Protein 7VCO (pdb70)

CATH classification: 2.115.10.20 (+1 more: 2.60.120.560)

Sequence (490 aa):
GSMKNLIAEANQAVEQFAGQVKARYYPAYHIAAKSGWINDPNGLIYFNNQYHVFFQHHPYNEQWGKIHWGHVVSDDLVHWRRNLPIALAPSQEYDKDGCFSGCAIDDNGVLTLIYTGHVVLKEAGDKSVFKQVQCLATSKDGIHFEKQGVIVTPPEGIMHFRDPKVWRQDDQWYMVVGVNDHDNTGQVWLYHSQDLYHWQFVQVLAKMADPNVYMLECPDFFPLGDKYVLTCSPQGMKANGYHYRNRYQSGYIVGDWQPGSAFTITQDFTELDFGHDYYAPQTLISHDQRRIVIAWMDMWDSVMPSQADKWAGVLTLPRTLMLSSNNKLLINPITELKSLRGIQKKITSINLSNAIQDLQLDSMQCELILKIDLTNSDAERAGIALSASPDGKQSTLLYVDNQAQRVILDRTYSSGEGMVGYRSVALPADKFLTLHIFIDHSSVEVFVNEGQATLTSRIYPTSEKRTLFLFAENGALRVEQLDYWQIKNNMRG

Nearest PDB structures (foldseek):
  7vco-assembly1_A  TM=1.002E+00  e=2.034E-99  Frischella perrara
  7bwb-assembly1_A  TM=9.051E-01  e=8.083E-45  Bombyx mori
  7bwc-assembly1_A  TM=8.936E-01  e=7.713E-43  Bombyx mori
  2xqr-assembly6_K  TM=8.667E-01  e=1.206E-36  Arabidopsis thaliana
  2qqw-assembly1_A  TM=8.659E-01  e=2.399E-35  Arabidopsis thaliana

Structure (mmCIF, N/CA/C/O backbone):
data_7VCO
#
_entry.id   7VCO
#
_cell.length_a   66.402
_cell.length_b   66.402
_cell.length_c   465.263
_cell.angle_alpha   90.00
_cell.angle_beta   90.00
_cell.angle_gamma   120.00
#
_symmetry.space_group_name_H-M   'P 61 2 2'
#
loop_
_entity.id
_entity.type
_entity.pdbx_description
1 polymer 'Sucrose-6-phosphate hydrolase'
2 non-polymer DI(HYDROXYETHYL)ETHER
3 non-polymer 'TRIETHYLENE GLYCOL'
4 water water
#
loop_
_atom_site.group_PDB
_atom_site.id
_atom_site.type_symbol
_atom_site.label_atom_id
_atom_site.label_alt_id
_atom_site.label_comp_id
_atom_site.label_asym_id
_atom_site.label_entity_id
_atom_site.label_seq_id
_atom_site.pdbx_PDB_ins_code
_atom_site.Cartn_x
_atom_site.Cartn_y
_atom_site.Cartn_z
_atom_site.occupancy
_atom_site.B_iso_or_equiv
_atom_site.auth_seq_id
_atom_site.auth_comp_id
_atom_site.auth_asym_id
_atom_site.auth_atom_id
_atom_site.pdbx_PDB_model_num
ATOM 1 N N . GLY A 1 1 ? -1.863 49.932 8.075 1.00 53.86 -1 GLY A N 1
ATOM 2 C CA . GLY A 1 1 ? -3.285 49.725 8.499 1.00 50.63 -1 GLY A CA 1
ATOM 3 C C . GLY A 1 1 ? -3.946 48.549 7.789 1.00 49.20 -1 GLY A C 1
ATOM 4 O O . GLY A 1 1 ? -4.647 47.770 8.477 1.00 49.89 -1 GLY A O 1
ATOM 5 N N . SER A 1 2 ? -3.763 48.436 6.467 1.00 45.82 0 SER A N 1
ATOM 6 C CA . SER A 1 2 ? -4.268 47.327 5.614 1.00 45.20 0 SER A CA 1
ATOM 7 C C . SER A 1 2 ? -3.578 46.020 6.025 1.00 46.25 0 SER A C 1
ATOM 8 O O . SER A 1 2 ? -2.409 46.071 6.470 1.00 43.92 0 SER A O 1
ATOM 11 N N . MET A 1 3 ? -4.240 44.875 5.853 1.00 45.50 1 MET A N 1
ATOM 12 C CA . MET A 1 3 ? -3.609 43.582 6.218 1.00 41.90 1 MET A CA 1
ATOM 13 C C . MET A 1 3 ? -2.360 43.376 5.362 1.00 39.76 1 MET A C 1
ATOM 14 O O . MET A 1 3 ? -1.378 42.883 5.896 1.00 40.31 1 MET A O 1
ATOM 19 N N . LYS A 1 4 ? -2.394 43.754 4.084 1.00 41.14 2 LYS A N 1
ATOM 20 C CA . LYS A 1 4 ? -1.205 43.665 3.193 1.00 42.50 2 LYS A CA 1
ATOM 21 C C . LYS A 1 4 ? -0.012 44.363 3.868 1.00 39.49 2 LYS A C 1
ATOM 22 O O . LYS A 1 4 ? 1.092 43.808 3.837 1.00 35.97 2 LYS A O 1
ATOM 28 N N . ASN A 1 5 ? -0.202 45.530 4.483 1.00 40.73 3 ASN A N 1
ATOM 29 C CA . ASN A 1 5 ? 0.930 46.282 5.096 1.00 40.81 3 ASN A CA 1
ATOM 30 C C . ASN A 1 5 ? 1.316 45.671 6.448 1.00 33.78 3 ASN A C 1
ATOM 31 O O . ASN A 1 5 ? 2.521 45.566 6.731 1.00 33.37 3 ASN A O 1
ATOM 36 N N . LEU A 1 6 ? 0.336 45.251 7.230 1.00 33.67 4 LEU A N 1
ATOM 37 C CA . LEU A 1 6 ? 0.562 44.523 8.505 1.00 30.92 4 LEU A CA 1
ATOM 38 C C . LEU A 1 6 ? 1.312 43.209 8.246 1.00 29.41 4 LEU A C 1
ATOM 39 O O . LEU A 1 6 ? 2.216 42.887 9.044 1.00 28.39 4 LEU A O 1
ATOM 44 N N . ILE A 1 7 ? 1.038 42.499 7.154 1.00 27.96 5 ILE A N 1
ATOM 45 C CA . ILE A 1 7 ? 1.766 41.229 6.873 1.00 29.57 5 ILE A CA 1
ATOM 46 C C . ILE A 1 7 ? 3.207 41.568 6.477 1.00 29.23 5 ILE A C 1
ATOM 47 O O . ILE A 1 7 ? 4.161 40.904 6.934 1.00 28.92 5 ILE A O 1
ATOM 52 N N . ALA A 1 8 ? 3.395 42.583 5.638 1.00 28.24 6 ALA A N 1
ATOM 53 C CA . ALA A 1 8 ? 4.753 43.002 5.246 1.00 27.21 6 ALA A CA 1
ATOM 54 C C . ALA A 1 8 ? 5.565 43.363 6.502 1.00 25.20 6 ALA A C 1
ATOM 55 O O . ALA A 1 8 ? 6.759 42.985 6.590 1.00 30.18 6 ALA A O 1
ATOM 57 N N . GLU A 1 9 ? 4.948 44.056 7.456 1.00 27.98 7 GLU A N 1
ATOM 58 C CA . GLU A 1 9 ? 5.647 44.534 8.672 1.00 30.88 7 GLU A CA 1
ATOM 59 C C . GLU A 1 9 ? 6.049 43.303 9.496 1.00 28.20 7 GLU A C 1
ATOM 60 O O . GLU A 1 9 ? 7.189 43.270 10.012 1.00 31.88 7 GLU A O 1
ATOM 66 N N . ALA A 1 10 ? 5.123 42.342 9.589 1.00 26.32 8 ALA A N 1
ATOM 67 C CA . ALA A 1 10 ? 5.286 41.098 10.376 1.00 25.56 8 ALA A CA 1
ATOM 68 C C . ALA A 1 10 ? 6.384 40.245 9.729 1.00 24.78 8 ALA A C 1
ATOM 69 O O . ALA A 1 10 ? 7.276 39.795 10.443 1.00 25.84 8 ALA A O 1
ATOM 71 N N . ASN A 1 11 ? 6.358 40.094 8.404 1.00 24.48 9 ASN A N 1
ATOM 72 C CA . ASN A 1 11 ? 7.392 39.321 7.671 1.00 25.52 9 ASN A CA 1
ATOM 73 C C . ASN A 1 11 ? 8.766 39.968 7.903 1.00 27.88 9 ASN A C 1
ATOM 74 O O . ASN A 1 11 ? 9.769 39.248 8.029 1.00 28.48 9 ASN A O 1
ATOM 79 N N . GLN A 1 12 ? 8.827 41.302 7.923 1.00 30.07 10 GLN A N 1
ATOM 80 C CA . GLN A 1 12 ? 10.117 42.019 8.085 1.00 29.65 10 GLN A CA 1
ATOM 81 C C . GLN A 1 12 ? 10.674 41.763 9.490 1.00 29.18 10 GLN A C 1
ATOM 82 O O . GLN A 1 12 ? 11.890 41.580 9.598 1.00 28.52 10 GLN A O 1
ATOM 88 N N . ALA A 1 13 ? 9.832 41.705 10.531 1.00 28.96 11 ALA A N 1
ATOM 89 C CA . ALA A 1 13 ? 10.295 41.382 11.906 1.00 27.77 11 ALA A CA 1
ATOM 90 C C . ALA A 1 13 ? 10.853 39.937 11.942 1.00 27.13 11 ALA A C 1
ATOM 91 O O . ALA A 1 13 ? 11.877 39.686 12.584 1.00 25.61 11 ALA A O 1
ATOM 93 N N . VAL A 1 14 ? 10.180 38.993 11.291 1.00 27.16 12 VAL A N 1
ATOM 94 C CA . VAL A 1 14 ? 10.620 37.572 11.308 1.00 27.53 12 VAL A CA 1
ATOM 95 C C . VAL A 1 14 ? 11.995 37.490 10.644 1.00 29.24 12 VAL A C 1
ATOM 96 O O . VAL A 1 14 ? 12.912 36.907 11.214 1.00 29.51 12 VAL A O 1
ATOM 100 N N . GLU A 1 15 ? 12.138 38.133 9.487 1.00 30.05 13 GLU A N 1
ATOM 101 C CA . GLU A 1 15 ? 13.390 38.142 8.685 1.00 34.07 13 GLU A CA 1
ATOM 102 C C . GLU A 1 15 ? 14.517 38.793 9.506 1.00 34.21 13 GLU A C 1
ATOM 103 O O . GLU A 1 15 ? 15.642 38.280 9.474 1.00 34.47 13 GLU A O 1
ATOM 109 N N . GLN A 1 16 ? 14.188 39.839 10.261 1.00 32.21 14 GLN A N 1
ATOM 110 C CA . GLN A 1 16 ? 15.114 40.680 11.064 1.00 38.64 14 GLN A CA 1
ATOM 111 C C . GLN A 1 16 ? 15.773 39.832 12.159 1.00 38.13 14 GLN A C 1
ATOM 112 O O . GLN A 1 16 ? 16.998 39.970 12.319 1.00 39.67 14 GLN A O 1
ATOM 118 N N . PHE A 1 17 ? 15.017 38.973 12.860 1.00 36.04 15 PHE A N 1
ATOM 119 C CA . PHE A 1 17 ? 15.497 38.166 14.022 1.00 34.52 15 PHE A CA 1
ATOM 120 C C . PHE A 1 17 ? 15.907 36.740 13.599 1.00 33.39 15 PHE A C 1
ATOM 121 O O . PHE A 1 17 ? 16.527 36.041 14.431 1.00 32.48 15 PHE A O 1
ATOM 129 N N . ALA A 1 18 ? 15.587 36.314 12.371 1.00 33.39 16 ALA A N 1
ATOM 130 C CA . ALA A 1 18 ? 15.982 35.006 11.785 1.00 33.33 16 ALA A CA 1
ATOM 131 C C . ALA A 1 18 ? 17.494 34.785 11.925 1.00 35.39 16 ALA A C 1
ATOM 132 O O . ALA A 1 18 ? 17.897 33.650 12.224 1.00 35.41 16 ALA A O 1
ATOM 134 N N . GLY A 1 19 ? 18.296 35.826 11.693 1.00 35.40 17 GLY A N 1
ATOM 135 C CA . GLY A 1 19 ? 19.768 35.757 11.764 1.00 35.74 17 GLY A CA 1
ATOM 136 C C . GLY A 1 19 ? 20.278 35.537 13.180 1.00 37.49 17 GLY A C 1
ATOM 137 O O . GLY A 1 19 ? 21.431 35.107 13.309 1.00 43.26 17 GLY A O 1
ATOM 138 N N . GLN A 1 20 ? 19.478 35.829 14.213 1.00 37.92 18 GLN A N 1
ATOM 139 C CA . GLN A 1 20 ? 19.865 35.652 15.645 1.00 39.37 18 GLN A CA 1
ATOM 140 C C . GLN A 1 20 ? 19.486 34.263 16.180 1.00 36.71 18 GLN A C 1
ATOM 141 O O . GLN A 1 20 ? 19.890 33.945 17.309 1.00 38.22 18 GLN A O 1
ATOM 147 N N . VAL A 1 21 ? 18.794 33.438 15.390 1.00 32.11 19 VAL A N 1
ATOM 148 C CA . VAL A 1 21 ? 18.339 32.081 15.823 1.00 30.58 19 VAL A CA 1
ATOM 149 C C . VAL A 1 21 ? 19.536 31.121 15.846 1.00 31.90 19 VAL A C 1
ATOM 150 O O . VAL A 1 21 ? 20.183 30.927 14.815 1.00 34.12 19 VAL A O 1
ATOM 154 N N . LYS A 1 22 ? 19.854 30.581 17.021 1.00 32.88 20 LYS A N 1
ATOM 155 C CA . LYS A 1 22 ? 20.931 29.575 17.217 1.00 32.27 20 LYS A CA 1
ATOM 156 C C . LYS A 1 22 ? 20.415 28.180 16.830 1.00 32.43 20 LYS A C 1
ATOM 157 O O . LYS A 1 22 ? 19.217 27.893 17.063 1.00 31.94 20 LYS A O 1
ATOM 163 N N . ALA A 1 23 ? 21.294 27.351 16.256 1.00 30.29 21 ALA A N 1
ATOM 164 C CA . ALA A 1 23 ? 21.041 25.971 15.791 1.00 30.88 21 ALA A CA 1
ATOM 165 C C . ALA A 1 23 ? 20.751 25.008 16.963 1.00 28.10 21 ALA A C 1
ATOM 166 O O . ALA A 1 23 ? 20.049 24.015 16.725 1.00 28.56 21 ALA A O 1
ATOM 168 N N . ARG A 1 24 ? 21.306 25.252 18.150 1.00 27.01 22 ARG A N 1
ATOM 169 C CA . ARG A 1 24 ? 21.338 24.249 19.256 1.00 26.83 22 ARG A CA 1
ATOM 170 C C . ARG A 1 24 ? 19.966 23.572 19.456 1.00 26.97 22 ARG A C 1
ATOM 171 O O . ARG A 1 24 ? 19.952 22.336 19.653 1.00 28.12 22 ARG A O 1
ATOM 179 N N . TYR A 1 25 ? 18.866 24.325 19.444 1.00 22.19 23 TYR A N 1
ATOM 180 C CA . TYR A 1 25 ? 17.500 23.808 19.738 1.00 23.51 23 TYR A CA 1
ATOM 181 C C . TYR A 1 25 ? 16.580 23.863 18.522 1.00 22.39 23 TYR A C 1
ATOM 182 O O . TYR A 1 25 ? 15.502 23.246 18.545 1.00 21.83 23 TYR A O 1
ATOM 191 N N . TYR A 1 26 ? 17.019 24.523 17.449 1.00 21.06 24 TYR A N 1
ATOM 192 C CA . TYR A 1 26 ? 16.181 24.735 16.250 1.00 21.51 24 TYR A CA 1
ATOM 193 C C . TYR A 1 26 ? 16.040 23.418 15.488 1.00 22.42 24 TYR A C 1
ATOM 194 O O . TYR A 1 26 ? 17.033 22.734 15.177 1.00 22.24 24 TYR A O 1
ATOM 203 N N . PRO A 1 27 ? 14.792 22.996 15.176 1.00 20.47 25 PRO A N 1
ATOM 204 C CA . PRO A 1 27 ? 14.575 21.666 14.604 1.00 21.76 25 PRO A CA 1
ATOM 205 C C . PRO A 1 27 ? 15.057 21.564 13.153 1.00 22.85 25 PRO A C 1
ATOM 206 O O . PRO A 1 27 ? 14.642 22.384 12.335 1.00 24.00 25 PRO A O 1
ATOM 210 N N . ALA A 1 28 ? 15.827 20.519 12.863 1.00 21.97 26 ALA A N 1
ATOM 211 C CA . ALA A 1 28 ? 16.324 20.207 11.507 1.00 20.82 26 ALA A CA 1
ATOM 212 C C . ALA A 1 28 ? 15.203 19.678 10.614 1.00 22.11 26 ALA A C 1
ATOM 213 O O . ALA A 1 28 ? 15.272 19.843 9.384 1.00 21.37 26 ALA A O 1
ATOM 215 N N . TYR A 1 29 ? 14.237 18.929 11.160 1.00 21.43 27 TYR A N 1
ATOM 216 C CA . TYR A 1 29 ? 13.189 18.302 10.323 1.00 19.54 27 TYR A CA 1
ATOM 217 C C . TYR A 1 29 ? 11.786 18.370 10.946 1.00 19.43 27 TYR A C 1
ATOM 218 O O . TYR A 1 29 ? 10.923 17.564 10.600 1.00 18.55 27 TYR A O 1
ATOM 227 N N . HIS A 1 30 ? 11.528 19.394 11.767 1.00 20.91 28 HIS A N 1
ATOM 228 C CA . HIS A 1 30 ? 10.185 19.771 12.231 1.00 20.26 28 HIS A CA 1
ATOM 229 C C . HIS A 1 30 ? 9.931 21.232 11.871 1.00 19.23 28 HIS A C 1
ATOM 230 O O . HIS A 1 30 ? 10.887 22.018 11.808 1.00 21.33 28 HIS A O 1
ATOM 237 N N . ILE A 1 31 ? 8.653 21.538 11.754 1.00 20.23 29 ILE A N 1
ATOM 238 C CA . ILE A 1 31 ? 8.158 22.892 11.420 1.00 20.01 29 ILE A CA 1
ATOM 239 C C . ILE A 1 31 ? 8.365 23.843 12.595 1.00 20.57 29 ILE A C 1
ATOM 240 O O . ILE A 1 31 ? 7.980 23.550 13.745 1.00 20.18 29 ILE A O 1
ATOM 245 N N . ALA A 1 32 ? 9.001 24.971 12.296 1.00 20.93 30 ALA A N 1
ATOM 246 C CA . ALA A 1 32 ? 9.152 26.142 13.173 1.00 21.52 30 ALA A CA 1
ATOM 247 C C . ALA A 1 32 ? 9.073 27.369 12.270 1.00 21.93 30 ALA A C 1
ATOM 248 O O . ALA A 1 32 ? 9.383 27.226 11.063 1.00 21.45 30 ALA A O 1
ATOM 250 N N . ALA A 1 33 ? 8.731 28.524 12.834 1.00 21.31 31 ALA A N 1
ATOM 251 C CA . ALA A 1 33 ? 8.886 29.810 12.119 1.00 22.25 31 ALA A CA 1
ATOM 252 C C . ALA A 1 33 ? 10.376 30.061 11.893 1.00 23.85 31 ALA A C 1
ATOM 253 O O . ALA A 1 33 ? 11.215 29.551 12.645 1.00 21.75 31 ALA A O 1
ATOM 255 N N . LYS A 1 34 ? 10.727 30.946 10.960 1.00 24.56 32 LYS A N 1
ATOM 256 C CA . LYS A 1 34 ? 12.154 31.348 10.818 1.00 25.18 32 LYS A CA 1
ATOM 257 C C . LYS A 1 34 ? 12.663 32.036 12.092 1.00 23.90 32 LYS A C 1
ATOM 258 O O . LYS A 1 34 ? 13.866 31.941 12.393 1.00 24.65 32 LYS A O 1
ATOM 264 N N . SER A 1 35 ? 11.796 32.807 12.753 1.00 23.15 33 SER A N 1
ATOM 265 C CA . SER A 1 35 ? 12.043 33.383 14.098 1.00 24.21 33 SER A CA 1
ATOM 266 C C . SER A 1 35 ? 10.710 33.648 14.788 1.00 21.18 33 SER A C 1
ATOM 267 O O . SER A 1 35 ? 9.669 33.507 14.141 1.00 21.34 33 SER A O 1
ATOM 270 N N . GLY A 1 36 ? 10.731 33.994 16.065 1.00 20.65 34 GLY A N 1
ATOM 271 C CA . GLY A 1 36 ? 9.513 34.312 16.817 1.00 22.10 34 GLY A CA 1
ATOM 272 C C . GLY A 1 36 ? 8.786 33.063 17.293 1.00 21.82 34 GLY A C 1
ATOM 273 O O . GLY A 1 36 ? 9.374 31.945 17.253 1.00 21.97 34 GLY A O 1
ATOM 274 N N . TRP A 1 37 ? 7.557 33.257 17.762 1.00 21.11 35 TRP A N 1
ATOM 275 C CA . TRP A 1 37 ? 6.756 32.260 18.522 1.00 21.02 35 TRP A CA 1
ATOM 276 C C . TRP A 1 37 ? 5.744 31.604 17.606 1.00 22.75 35 TRP A C 1
ATOM 277 O O . TRP A 1 37 ? 5.096 32.344 16.816 1.00 23.40 35 TRP A O 1
ATOM 288 N N . ILE A 1 38 ? 5.566 30.285 17.719 1.00 19.97 36 ILE A N 1
ATOM 289 C CA . ILE A 1 38 ? 4.396 29.602 17.130 1.00 19.53 36 ILE A CA 1
ATOM 290 C C . ILE A 1 38 ? 3.746 28.709 18.194 1.00 20.58 36 ILE A C 1
ATOM 291 O O . ILE A 1 38 ? 4.453 28.279 19.164 1.00 21.26 36 ILE A O 1
ATOM 296 N N . ASN A 1 39 ? 2.457 28.451 18.004 1.00 20.00 37 ASN A N 1
ATOM 297 C CA . ASN A 1 39 ? 1.743 27.397 18.764 1.00 19.99 37 ASN A CA 1
ATOM 298 C C . ASN A 1 39 ? 0.906 26.572 17.783 1.00 19.70 37 ASN A C 1
ATOM 299 O O . ASN A 1 39 ? 1.47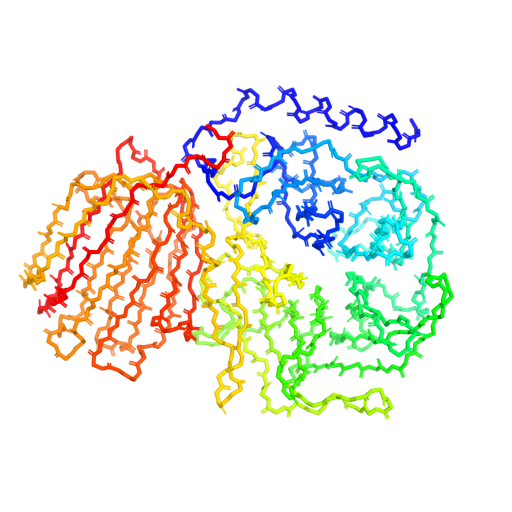1 26.046 16.812 1.00 19.61 37 ASN A O 1
ATOM 304 N N . ASP A 1 40 ? -0.397 26.452 18.015 1.00 20.56 38 ASP A N 1
ATOM 305 C CA . ASP A 1 40 ? -1.272 25.394 17.451 1.00 18.79 38 ASP A CA 1
ATOM 306 C C . ASP A 1 40 ? -1.217 25.364 15.924 1.00 20.63 38 ASP A C 1
ATOM 307 O O . ASP A 1 40 ? -1.322 26.419 15.290 1.00 20.61 38 ASP A O 1
ATOM 312 N N . PRO A 1 41 ? -1.142 24.177 15.293 1.00 19.45 39 PRO A N 1
ATOM 313 C CA . PRO A 1 41 ? -1.205 24.091 13.834 1.00 19.71 39 PRO A CA 1
ATOM 314 C C . PRO A 1 41 ? -2.641 24.340 13.356 1.00 20.49 39 PRO A C 1
ATOM 315 O O . PRO A 1 41 ? -3.607 24.017 14.050 1.00 18.88 39 PRO A O 1
ATOM 319 N N . ASN A 1 42 ? -2.757 24.981 12.186 1.00 21.02 40 ASN A N 1
ATOM 320 C CA . ASN A 1 42 ? -4.056 25.495 11.664 1.00 20.55 40 ASN A CA 1
ATOM 321 C C . ASN A 1 42 ? -4.115 25.256 10.162 1.00 19.32 40 ASN A C 1
ATOM 322 O O . ASN A 1 42 ? -3.051 25.054 9.570 1.00 18.12 40 ASN A O 1
ATOM 327 N N . GLY A 1 43 ? -5.331 25.145 9.630 1.00 18.11 41 GLY A N 1
ATOM 328 C CA . GLY A 1 43 ? -5.575 25.147 8.172 1.00 21.24 41 GLY A CA 1
ATOM 329 C C . GLY A 1 43 ? -4.886 24.029 7.428 1.00 21.86 41 GLY A C 1
ATOM 330 O O . GLY A 1 43 ? -4.452 24.245 6.265 1.00 21.90 41 GLY A O 1
ATOM 331 N N . LEU A 1 44 ? -4.701 22.852 8.047 1.00 19.95 42 LEU A N 1
ATOM 332 C CA . LEU A 1 44 ? -4.093 21.671 7.386 1.00 21.64 42 LEU A CA 1
ATOM 333 C C . LEU A 1 44 ? -4.928 21.291 6.167 1.00 18.57 42 LEU A C 1
ATOM 334 O O . LEU A 1 44 ? -6.130 21.064 6.308 1.00 20.98 42 LEU A O 1
ATOM 339 N N . ILE A 1 45 ? -4.297 21.165 5.022 1.00 19.88 43 ILE A N 1
ATOM 340 C CA . ILE A 1 45 ? -5.038 20.779 3.792 1.00 20.54 43 ILE A CA 1
ATOM 341 C C . ILE A 1 45 ? -4.045 20.351 2.714 1.00 20.54 43 ILE A C 1
ATOM 342 O O . ILE A 1 45 ? -2.889 20.917 2.630 1.00 21.10 43 ILE A O 1
ATOM 347 N N . TYR A 1 46 ? -4.469 19.352 1.947 1.00 22.51 44 TYR A N 1
ATOM 348 C CA . TYR A 1 46 ? -3.884 18.979 0.644 1.00 23.42 44 TYR A CA 1
ATOM 349 C C . TYR A 1 46 ? -4.684 19.734 -0.433 1.00 23.94 44 TYR A C 1
ATOM 350 O O . TYR A 1 46 ? -5.884 19.429 -0.650 1.00 23.28 44 TYR A O 1
ATOM 359 N N . PHE A 1 47 ? -4.054 20.742 -1.036 1.00 25.44 45 PHE A N 1
ATOM 360 C CA . PHE A 1 47 ? -4.707 21.685 -1.987 1.00 26.12 45 PHE A CA 1
ATOM 361 C C . PHE A 1 47 ? -3.761 21.980 -3.152 1.00 26.92 45 PHE A C 1
ATOM 362 O O . PHE A 1 47 ? -2.571 22.352 -2.924 1.00 25.09 45 PHE A O 1
ATOM 370 N N . ASN A 1 48 ? -4.269 21.805 -4.376 1.00 28.33 46 ASN A N 1
ATOM 371 C CA . ASN A 1 48 ? -3.493 22.079 -5.611 1.00 29.91 46 ASN A CA 1
ATOM 372 C C . ASN A 1 48 ? -2.114 21.384 -5.525 1.00 27.93 46 ASN A C 1
ATOM 373 O O . ASN A 1 48 ? -1.063 22.043 -5.744 1.00 28.39 46 ASN A O 1
ATOM 378 N N . ASN A 1 49 ? -2.103 20.083 -5.216 1.00 30.90 47 ASN A N 1
ATOM 379 C CA . ASN A 1 49 ? -0.927 19.181 -5.312 1.00 28.68 47 ASN A CA 1
ATOM 380 C C . ASN A 1 49 ? 0.117 19.504 -4.232 1.00 27.52 47 ASN A C 1
ATOM 381 O O . ASN A 1 49 ? 1.269 19.078 -4.367 1.00 27.67 47 ASN A O 1
ATOM 386 N N . GLN A 1 50 ? -0.274 20.199 -3.170 1.00 26.03 48 GLN A N 1
ATOM 387 C CA . GLN A 1 50 ? 0.672 20.604 -2.107 1.00 24.52 48 GLN A CA 1
ATOM 388 C C . GLN A 1 50 ? 0.021 20.420 -0.749 1.00 22.64 48 GLN A C 1
ATOM 389 O O . GLN A 1 50 ? -1.206 20.581 -0.640 1.00 21.94 48 GLN A O 1
ATOM 395 N N . TYR A 1 51 ? 0.857 20.154 0.242 1.00 22.03 49 TYR A N 1
ATOM 396 C CA . TYR A 1 51 ? 0.450 20.132 1.664 1.00 23.18 49 TYR A CA 1
ATOM 397 C C . TYR A 1 51 ? 0.694 21.488 2.309 1.00 22.05 49 TYR A C 1
ATOM 398 O O . TYR A 1 51 ? 1.837 21.960 2.313 1.00 21.54 49 TYR A O 1
ATOM 407 N N . HIS A 1 52 ? -0.369 22.087 2.828 1.00 21.96 50 HIS A N 1
ATOM 408 C CA . HIS A 1 52 ? -0.311 23.375 3.555 1.00 20.93 50 HIS A CA 1
ATOM 409 C C . HIS A 1 52 ? -0.492 23.115 5.043 1.00 20.36 50 HIS A C 1
ATOM 410 O O . HIS A 1 52 ? -1.459 22.441 5.403 1.00 23.66 50 HIS A O 1
ATOM 417 N N . VAL A 1 53 ? 0.402 23.678 5.837 1.00 21.24 51 VAL A N 1
ATOM 418 C CA . VAL A 1 53 ? 0.242 23.801 7.308 1.00 20.37 51 VAL A CA 1
ATOM 419 C C . VAL A 1 53 ? 0.378 25.285 7.666 1.00 20.55 51 VAL A C 1
ATOM 420 O O . VAL A 1 53 ? 1.377 25.908 7.272 1.00 20.69 51 VAL A O 1
ATOM 424 N N . PHE A 1 54 ? -0.581 25.809 8.412 1.00 19.80 52 PHE A N 1
ATOM 425 C CA . PHE A 1 54 ? -0.528 27.159 9.007 1.00 19.52 52 PHE A CA 1
ATOM 426 C C . PHE A 1 54 ? -0.336 26.968 10.505 1.00 18.67 52 PHE A C 1
ATOM 427 O O . PHE A 1 54 ? -0.457 25.834 10.975 1.00 19.73 52 PHE A O 1
ATOM 435 N N . PHE A 1 55 ? -0.003 28.018 11.235 1.00 18.34 53 PHE A N 1
ATOM 436 C CA . PHE A 1 55 ? 0.074 27.874 12.697 1.00 18.10 53 PHE A CA 1
ATOM 437 C C . PHE A 1 55 ? -0.114 29.240 13.325 1.00 20.26 53 PHE A C 1
ATOM 438 O O . PHE A 1 55 ? 0.286 30.278 12.728 1.00 20.18 53 PHE A O 1
ATOM 446 N N . GLN A 1 56 ? -0.644 29.225 14.540 1.00 19.06 54 GLN A N 1
ATOM 447 C CA . GLN A 1 56 ? -0.694 30.398 15.444 1.00 20.08 54 GLN A CA 1
ATOM 448 C C . GLN A 1 56 ? 0.736 30.927 15.572 1.00 21.14 54 GLN A C 1
ATOM 449 O O . GLN A 1 56 ? 1.659 30.106 15.812 1.00 22.02 54 GLN A O 1
ATOM 455 N N . HIS A 1 57 ? 0.973 32.227 15.344 1.00 20.73 55 HIS A N 1
ATOM 456 C CA . HIS A 1 57 ? 2.327 32.792 15.172 1.00 22.67 55 HIS A CA 1
ATOM 457 C C . HIS A 1 57 ? 2.374 34.197 15.752 1.00 22.34 55 HIS A C 1
ATOM 458 O O . HIS A 1 57 ? 1.511 35.018 15.389 1.00 22.43 55 HIS A O 1
ATOM 465 N N . HIS A 1 58 ? 3.320 34.468 16.654 1.00 21.74 56 HIS A N 1
ATOM 466 C CA . HIS A 1 58 ? 3.639 35.865 17.032 1.00 23.83 56 HIS A CA 1
ATOM 467 C C . HIS A 1 58 ? 4.941 36.243 16.348 1.00 22.74 56 HIS A C 1
ATOM 468 O O . HIS A 1 58 ? 5.999 35.718 16.681 1.00 23.80 56 HIS A O 1
ATOM 475 N N . PRO A 1 59 ? 4.881 37.108 15.306 1.00 23.70 57 PRO A N 1
ATOM 476 C CA . PRO A 1 59 ? 6.067 37.432 14.524 1.00 25.06 57 PRO A CA 1
ATOM 477 C C . PRO A 1 59 ? 7.076 38.367 15.204 1.00 24.21 57 PRO A C 1
ATOM 478 O O . PRO A 1 59 ? 8.208 38.356 14.779 1.00 27.13 57 PRO A O 1
ATOM 482 N N . TYR A 1 60 ? 6.669 39.150 16.203 1.00 24.59 58 TYR A N 1
ATOM 483 C CA . TYR A 1 60 ? 7.444 40.332 16.672 1.00 26.74 58 TYR A CA 1
ATOM 484 C C . TYR A 1 60 ? 8.445 39.943 17.765 1.00 27.98 58 TYR A C 1
ATOM 485 O O . TYR A 1 60 ? 9.431 40.647 17.950 1.00 27.66 58 TYR A O 1
ATOM 494 N N . ASN A 1 61 ? 8.217 38.830 18.464 1.00 28.57 59 ASN A N 1
ATOM 495 C CA . ASN A 1 61 ? 9.185 38.272 19.440 1.00 26.93 59 ASN A CA 1
ATOM 496 C C . ASN A 1 61 ? 8.890 36.785 19.672 1.00 26.50 59 ASN A C 1
ATOM 497 O O . ASN A 1 61 ? 7.997 36.238 19.030 1.00 23.24 59 ASN A O 1
ATOM 502 N N . GLU A 1 62 ? 9.645 36.193 20.592 1.00 27.94 60 GLU A N 1
ATOM 503 C CA . GLU A 1 62 ? 9.672 34.736 20.864 1.00 28.12 60 GLU A CA 1
ATOM 504 C C . GLU A 1 62 ? 8.640 34.377 21.940 1.00 26.91 60 GLU A C 1
ATOM 505 O O . GLU A 1 62 ? 8.723 33.267 22.465 1.00 26.02 60 GLU A O 1
ATOM 511 N N . GLN A 1 63 ? 7.757 35.301 22.308 1.00 28.19 61 GLN A N 1
ATOM 512 C CA . GLN A 1 63 ? 6.655 35.051 23.265 1.00 29.07 61 GLN A CA 1
ATOM 513 C C . GLN A 1 63 ? 5.302 35.120 22.565 1.00 26.68 61 GLN A C 1
ATOM 514 O O . GLN A 1 63 ? 5.189 35.598 21.436 1.00 25.53 61 GLN A O 1
ATOM 520 N N . TRP A 1 64 ? 4.287 34.599 23.219 1.00 26.96 62 TRP A N 1
ATOM 521 C CA . TRP A 1 64 ? 2.916 34.696 22.678 1.00 29.00 62 TRP A CA 1
ATOM 522 C C . TRP A 1 64 ? 2.556 36.183 22.590 1.00 26.76 62 TRP A C 1
ATOM 523 O O . TRP A 1 64 ? 2.958 36.940 23.479 1.00 27.22 62 TRP A O 1
ATOM 534 N N . GLY A 1 65 ? 1.879 36.602 21.521 1.00 28.43 63 GLY A N 1
ATOM 535 C CA . GLY A 1 65 ? 1.353 37.978 21.375 1.00 29.56 63 GLY A CA 1
ATOM 536 C C . GLY A 1 65 ? 0.546 38.087 20.096 1.00 31.17 63 GLY A C 1
ATOM 537 O O . GLY A 1 65 ? 0.418 37.037 19.446 1.00 31.81 63 GLY A O 1
ATOM 538 N N . LYS A 1 66 ? 0.103 39.294 19.700 1.00 30.78 64 LYS A N 1
ATOM 539 C CA . LYS A 1 66 ? -0.849 39.506 18.569 1.00 31.35 64 LYS A CA 1
ATOM 540 C C . LYS A 1 66 ? -0.773 38.341 17.573 1.00 24.93 64 LYS A C 1
ATOM 541 O O . LYS A 1 66 ? 0.217 38.270 16.822 1.00 30.61 64 LYS A O 1
ATOM 547 N N . ILE A 1 67 ? -1.763 37.456 17.534 1.00 25.05 65 ILE A N 1
ATOM 548 C CA . ILE A 1 67 ? -1.566 36.191 16.770 1.00 24.61 65 ILE A CA 1
ATOM 549 C C . ILE A 1 67 ? -1.861 36.406 15.273 1.00 22.02 65 ILE A C 1
ATOM 550 O O . ILE A 1 67 ? -2.992 36.846 14.909 1.00 23.25 65 ILE A O 1
ATOM 555 N N . HIS A 1 68 ? -0.890 35.967 14.472 1.00 22.46 66 HIS A N 1
ATOM 556 C CA . HIS A 1 68 ? -0.914 35.835 12.996 1.00 22.48 66 HIS A CA 1
ATOM 557 C C . HIS A 1 68 ? -1.063 34.349 12.634 1.00 22.08 66 HIS A C 1
ATOM 558 O O . HIS A 1 68 ? -0.897 33.475 13.502 1.00 22.31 66 HIS A O 1
ATOM 565 N N . TRP A 1 69 ? -1.365 34.057 11.378 1.00 20.27 67 TRP A N 1
ATOM 566 C CA . TRP A 1 69 ? -1.147 32.719 10.802 1.00 20.60 67 TRP A CA 1
ATOM 567 C C . TRP A 1 69 ? 0.172 32.692 10.041 1.00 22.81 67 TRP A C 1
ATOM 568 O O . TRP A 1 69 ? 0.269 33.342 8.971 1.00 21.59 67 TRP A O 1
ATOM 579 N N . GLY A 1 70 ? 1.149 31.942 10.549 1.00 20.51 68 GLY A N 1
ATOM 580 C CA . GLY A 1 70 ? 2.321 31.497 9.788 1.00 19.46 68 GLY A CA 1
ATOM 581 C C . GLY A 1 70 ? 1.918 30.419 8.797 1.00 19.31 68 GLY A C 1
ATOM 582 O O . GLY A 1 70 ? 0.775 29.910 8.848 1.00 20.07 68 GLY A O 1
ATOM 583 N N . HIS A 1 71 ? 2.804 30.054 7.892 1.00 21.94 69 HIS A N 1
ATOM 584 C CA . HIS A 1 71 ? 2.458 29.173 6.765 1.00 20.84 69 HIS A CA 1
ATOM 585 C C . HIS A 1 71 ? 3.713 28.486 6.265 1.00 22.68 69 HIS A C 1
ATOM 586 O O . HIS A 1 71 ? 4.715 29.198 6.062 1.00 22.45 69 HIS A O 1
ATOM 593 N N . VAL A 1 72 ? 3.661 27.168 6.112 1.00 21.25 70 VAL A N 1
ATOM 594 C CA . VAL A 1 72 ? 4.681 26.359 5.398 1.00 20.96 70 VAL A CA 1
ATOM 595 C C . VAL A 1 72 ? 3.976 25.490 4.365 1.00 20.63 70 VAL A C 1
ATOM 596 O O . VAL A 1 72 ? 2.736 25.265 4.455 1.00 18.96 70 VAL A O 1
ATOM 600 N N . VAL A 1 73 ? 4.747 25.027 3.401 1.00 20.32 71 VAL A N 1
ATOM 601 C CA . VAL A 1 73 ? 4.227 24.124 2.354 1.00 22.11 71 VAL A CA 1
ATOM 602 C C . VAL A 1 73 ? 5.230 22.997 2.098 1.00 20.75 71 VAL A C 1
ATOM 603 O O . VAL A 1 73 ? 6.470 23.179 2.222 1.00 22.90 71 VAL A O 1
ATOM 607 N N . SER A 1 74 ? 4.716 21.871 1.639 1.00 21.58 72 SER A N 1
ATOM 608 C CA . SER A 1 74 ? 5.560 20.740 1.203 1.00 20.92 72 SER A CA 1
ATOM 609 C C . SER A 1 74 ? 4.836 19.990 0.091 1.00 19.29 72 SER A C 1
ATOM 610 O O . SER A 1 74 ? 3.600 20.045 0.014 1.00 23.12 72 SER A O 1
ATOM 613 N N . ASP A 1 75 ? 5.608 19.322 -0.740 1.00 22.68 73 ASP A N 1
ATOM 614 C CA . ASP A 1 75 ? 5.049 18.401 -1.753 1.00 23.29 73 ASP A CA 1
ATOM 615 C C . ASP A 1 75 ? 4.735 17.048 -1.106 1.00 23.90 73 ASP A C 1
ATOM 616 O O . ASP A 1 75 ? 3.886 16.311 -1.691 1.00 23.41 73 ASP A O 1
ATOM 621 N N . ASP A 1 76 ? 5.368 16.724 0.036 1.00 24.54 74 ASP A N 1
ATOM 622 C CA . ASP A 1 76 ? 5.561 15.315 0.478 1.00 22.97 74 ASP A CA 1
ATOM 623 C C . ASP A 1 76 ? 5.357 15.132 1.996 1.00 24.44 74 ASP A C 1
ATOM 624 O O . ASP A 1 76 ? 5.789 14.078 2.549 1.00 23.42 74 ASP A O 1
ATOM 629 N N . LEU A 1 77 ? 4.745 16.115 2.653 1.00 22.12 75 LEU A N 1
ATOM 630 C CA . LEU A 1 77 ? 4.541 16.147 4.127 1.00 24.47 75 LEU A CA 1
ATOM 631 C C . LEU A 1 77 ? 5.895 16.115 4.874 1.00 22.78 75 LEU A C 1
ATOM 632 O O . LEU A 1 77 ? 5.863 15.942 6.114 1.00 22.14 75 LEU A O 1
ATOM 637 N N . VAL A 1 78 ? 7.023 16.405 4.229 1.00 22.45 76 VAL A N 1
ATOM 638 C CA . VAL A 1 78 ? 8.361 16.273 4.875 1.00 22.64 76 VAL A CA 1
ATOM 639 C C . VAL A 1 78 ? 9.252 17.494 4.593 1.00 21.63 76 VAL A C 1
ATOM 640 O O . VAL A 1 78 ? 9.893 17.992 5.542 1.00 22.15 76 VAL A O 1
ATOM 644 N N . HIS A 1 79 ? 9.419 17.874 3.329 1.00 22.21 77 HIS A N 1
ATOM 645 C CA . HIS A 1 79 ? 10.363 18.967 2.974 1.00 23.93 77 HIS A CA 1
ATOM 646 C C . HIS A 1 79 ? 9.591 20.282 3.059 1.00 24.50 77 HIS A C 1
ATOM 647 O O . HIS A 1 79 ? 9.152 20.831 2.007 1.00 23.26 77 HIS A O 1
ATOM 654 N N . TRP A 1 80 ? 9.383 20.754 4.289 1.00 21.53 78 TRP A N 1
ATOM 655 C CA . TRP A 1 80 ? 8.545 21.937 4.567 1.00 21.05 78 TRP A CA 1
ATOM 656 C C . TRP A 1 80 ? 9.382 23.176 4.276 1.00 21.59 78 TRP A C 1
ATOM 657 O O . TRP A 1 80 ? 10.541 23.285 4.809 1.00 22.18 78 TRP A O 1
ATOM 668 N N . ARG A 1 81 ? 8.773 24.072 3.516 1.00 23.52 79 ARG A N 1
ATOM 669 C CA A ARG A 1 81 ? 9.345 25.378 3.096 0.50 22.66 79 ARG A CA 1
ATOM 670 C CA B ARG A 1 81 ? 9.380 25.371 3.140 0.50 23.07 79 ARG A CA 1
ATOM 671 C C . ARG A 1 81 ? 8.625 26.523 3.812 1.00 22.10 79 ARG A C 1
ATOM 672 O O . ARG A 1 81 ? 7.395 26.557 3.750 1.00 21.63 79 ARG A O 1
ATOM 687 N N . ASN A 1 82 ? 9.371 27.457 4.413 1.00 24.12 80 ASN A N 1
ATOM 688 C CA . ASN A 1 82 ? 8.749 28.649 5.042 1.00 24.82 80 ASN A CA 1
ATOM 689 C C . ASN A 1 82 ? 8.173 29.556 3.962 1.00 24.33 80 ASN A C 1
ATOM 690 O O . ASN A 1 82 ? 8.859 29.783 2.948 1.00 27.23 80 ASN A O 1
ATOM 695 N N . LEU A 1 83 ? 6.942 30.009 4.175 1.00 25.31 81 LEU A N 1
ATOM 696 C CA . LEU A 1 83 ? 6.218 30.981 3.307 1.00 25.44 81 LEU A CA 1
ATOM 697 C C . LEU A 1 83 ? 5.973 32.262 4.086 1.00 25.31 81 LEU A C 1
ATOM 698 O O . LEU A 1 83 ? 6.043 32.285 5.322 1.00 23.63 81 LEU A O 1
ATOM 703 N N . PRO A 1 84 ? 5.591 33.349 3.386 1.00 25.37 82 PRO A N 1
ATOM 704 C CA . PRO A 1 84 ? 5.165 34.565 4.051 1.00 24.08 82 PRO A CA 1
ATOM 705 C C . PRO A 1 84 ? 3.952 34.279 4.934 1.00 22.14 82 PRO A C 1
ATOM 706 O O . PRO A 1 84 ? 3.165 33.388 4.662 1.00 23.65 82 PRO A O 1
ATOM 710 N N . ILE A 1 85 ? 3.809 35.085 5.964 1.00 23.86 83 ILE A N 1
ATOM 711 C CA . ILE A 1 85 ? 2.608 35.067 6.832 1.00 22.51 83 ILE A CA 1
ATOM 712 C C . ILE A 1 85 ? 1.338 35.221 5.971 1.00 24.94 83 ILE A C 1
ATOM 713 O O . ILE A 1 85 ? 1.353 36.007 4.971 1.00 25.89 83 ILE A O 1
ATOM 718 N N . ALA A 1 86 ? 0.281 34.477 6.327 1.00 24.81 84 ALA A N 1
ATOM 719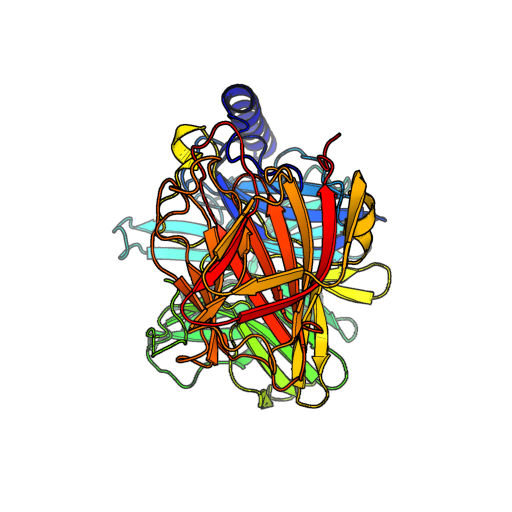 C CA . ALA A 1 86 ? -1.029 34.401 5.628 1.00 24.31 84 ALA A CA 1
ATOM 720 C C . ALA A 1 86 ? -2.046 35.390 6.216 1.00 25.67 84 ALA A C 1
ATOM 721 O O . ALA A 1 86 ? -2.853 35.997 5.441 1.00 24.19 84 ALA A O 1
ATOM 723 N N . LEU A 1 87 ? -2.149 35.490 7.538 1.00 23.48 85 LEU A N 1
ATOM 724 C CA . LEU A 1 87 ? -3.184 36.359 8.132 1.00 24.14 85 LEU A CA 1
ATOM 725 C C . LEU A 1 87 ? -2.524 37.179 9.233 1.00 26.62 85 LEU A C 1
ATOM 726 O O . LEU A 1 87 ? -1.655 36.651 9.960 1.00 23.61 85 LEU A O 1
ATOM 731 N N . ALA A 1 88 ? -2.874 38.452 9.292 1.00 23.79 86 ALA A N 1
ATOM 732 C CA . ALA A 1 88 ? -2.511 39.354 10.398 1.00 25.06 86 ALA A CA 1
ATOM 733 C C . ALA A 1 88 ? -3.803 39.921 10.960 1.00 23.72 86 ALA A C 1
ATOM 734 O O . ALA A 1 88 ? -4.739 40.218 10.196 1.00 24.54 86 ALA A O 1
ATOM 736 N N . PRO A 1 89 ? -3.896 40.114 12.293 1.00 25.05 87 PRO A N 1
ATOM 737 C CA . PRO A 1 89 ? -5.043 40.804 12.892 1.00 26.07 87 PRO A CA 1
ATOM 738 C C . PRO A 1 89 ? -5.224 42.154 12.177 1.00 30.24 87 PRO A C 1
ATOM 739 O O . PRO A 1 89 ? -4.209 42.773 11.910 1.00 33.22 87 PRO A O 1
ATOM 743 N N . SER A 1 90 ? -6.439 42.559 11.808 1.00 34.30 88 SER A N 1
ATOM 744 C CA . SER A 1 90 ? -6.593 43.790 10.973 1.00 37.09 88 SER A CA 1
ATOM 745 C C . SER A 1 90 ? -7.990 44.410 11.020 1.00 43.66 88 SER A C 1
ATOM 746 O O . SER A 1 90 ? -8.181 45.412 10.290 1.00 47.38 88 SER A O 1
ATOM 749 N N . GLN A 1 91 ? -8.919 43.842 11.788 1.00 37.69 89 GLN A N 1
ATOM 750 C CA . GLN A 1 91 ? -10.361 44.198 11.782 1.00 37.00 89 GLN A CA 1
ATOM 751 C C . GLN A 1 91 ? -10.851 44.191 13.223 1.00 36.89 89 GLN A C 1
ATOM 752 O O . GLN A 1 91 ? -10.103 43.660 14.082 1.00 35.03 89 GLN A O 1
ATOM 758 N N . GLU A 1 92 ? -12.033 44.749 13.503 1.00 35.81 90 GLU A N 1
ATOM 759 C CA . GLU A 1 92 ? -12.581 44.776 14.886 1.00 40.71 90 GLU A CA 1
ATOM 760 C C . GLU A 1 92 ? -12.771 43.327 15.329 1.00 36.66 90 GLU A C 1
ATOM 761 O O . GLU A 1 92 ? -12.492 43.022 16.507 1.00 40.14 90 GLU A O 1
ATOM 767 N N . TYR A 1 93 ? -13.196 42.466 14.405 1.00 33.53 91 TYR A N 1
ATOM 768 C CA . TYR A 1 93 ? -13.571 41.071 14.738 1.00 32.21 91 TYR A CA 1
ATOM 769 C C . TYR A 1 93 ? -12.312 40.223 14.981 1.00 31.90 91 TYR A C 1
ATOM 770 O O . TYR A 1 93 ? -12.495 39.163 15.597 1.00 30.43 91 TYR A O 1
ATOM 779 N N . ASP A 1 94 ? -11.105 40.633 14.566 1.00 28.87 92 ASP A N 1
ATOM 780 C CA . ASP A 1 94 ? -9.881 39.810 14.820 1.00 27.35 92 ASP A CA 1
ATOM 781 C C . ASP A 1 94 ? -8.696 40.658 15.324 1.00 30.21 92 ASP A C 1
ATOM 782 O O . ASP A 1 94 ? -7.535 40.188 15.229 1.00 25.77 92 ASP A O 1
ATOM 787 N N . LYS A 1 95 ? -8.958 41.827 15.921 1.00 29.04 93 LYS A N 1
ATOM 788 C CA . LYS A 1 95 ? -7.928 42.856 16.261 1.00 30.41 93 LYS A CA 1
ATOM 789 C C . LYS A 1 95 ? -6.828 42.274 17.154 1.00 28.28 93 LYS A C 1
ATOM 790 O O . LYS A 1 95 ? -5.635 42.672 17.005 1.00 26.96 93 LYS A O 1
ATOM 796 N N . ASP A 1 96 ? -7.214 41.379 18.071 1.00 26.80 94 ASP A N 1
ATOM 797 C CA . ASP A 1 96 ? -6.290 40.804 19.077 1.00 27.64 94 ASP A CA 1
ATOM 798 C C . ASP A 1 96 ? -5.882 39.381 18.706 1.00 25.18 94 ASP A C 1
ATOM 799 O O . ASP A 1 96 ? -5.313 38.716 19.560 1.00 26.14 94 ASP A O 1
ATOM 804 N N . GLY A 1 97 ? -6.152 38.935 17.497 1.00 23.40 95 GLY A N 1
ATOM 805 C CA . GLY A 1 97 ? -5.607 37.651 17.029 1.00 24.03 95 GLY A CA 1
ATOM 806 C C . GLY A 1 97 ? -6.449 36.995 15.963 1.00 21.71 95 GLY A C 1
ATOM 807 O O . GLY A 1 97 ? -7.675 36.887 16.112 1.00 20.71 95 GLY A O 1
ATOM 808 N N . CYS A 1 98 ? -5.773 36.443 14.971 1.00 21.56 96 CYS A N 1
ATOM 809 C CA . CYS A 1 98 ? -6.357 35.448 14.054 1.00 21.74 96 CYS A CA 1
ATOM 810 C C . CYS A 1 98 ? -6.136 34.073 14.703 1.00 22.23 96 CYS A C 1
ATOM 811 O O . CYS A 1 98 ? -5.084 33.457 14.468 1.00 22.32 96 CYS A O 1
ATOM 814 N N . PHE A 1 99 ? -7.040 33.678 15.586 1.00 20.96 97 PHE A N 1
ATOM 815 C CA . PHE A 1 99 ? -6.885 32.430 16.384 1.00 20.55 97 PHE A CA 1
ATOM 816 C C . PHE A 1 99 ? -7.170 31.239 15.476 1.00 20.11 97 PHE A C 1
ATOM 817 O O . PHE A 1 99 ? -7.228 31.396 14.233 1.00 20.72 97 PHE A O 1
ATOM 825 N N . SER A 1 100 ? -7.317 30.041 16.046 1.00 18.79 98 SER A N 1
ATOM 826 C CA . SER A 1 100 ? -7.163 28.791 15.284 1.00 19.44 98 SER A CA 1
ATOM 827 C C . SER A 1 100 ? -8.292 28.599 14.280 1.00 18.70 98 SER A C 1
ATOM 828 O O . SER A 1 100 ? -9.381 29.195 14.405 1.00 21.53 98 SER A O 1
ATOM 831 N N . GLY A 1 101 ? -8.051 27.690 13.364 1.00 20.01 99 GLY A N 1
ATOM 832 C CA . GLY A 1 101 ? -8.955 27.431 12.262 1.00 20.20 99 GLY A CA 1
ATOM 833 C C . GLY A 1 101 ? -8.453 26.359 11.328 1.00 20.38 99 GLY A C 1
ATOM 834 O O . GLY A 1 101 ? -7.416 25.666 11.578 1.00 21.09 99 GLY A O 1
ATOM 835 N N . CYS A 1 102 ? -9.163 26.256 10.211 1.00 21.38 100 CYS A N 1
ATOM 836 C CA . CYS A 1 102 ? -9.036 25.168 9.244 1.00 21.47 100 CYS A CA 1
ATOM 837 C C . CYS A 1 102 ? -8.972 25.785 7.850 1.00 23.04 100 CYS A C 1
ATOM 838 O O . CYS A 1 102 ? -9.103 27.008 7.710 1.00 23.07 100 CYS A O 1
ATOM 841 N N . ALA A 1 103 ? -8.813 24.919 6.876 1.00 22.69 101 ALA A N 1
ATOM 842 C CA . ALA A 1 103 ? -8.840 25.310 5.456 1.00 22.63 101 ALA A CA 1
ATOM 843 C C . ALA A 1 103 ? -9.723 24.309 4.715 1.00 23.65 101 ALA A C 1
ATOM 844 O O . ALA A 1 103 ? -9.756 23.102 5.087 1.00 21.27 101 ALA A O 1
ATOM 846 N N . ILE A 1 104 ? -10.415 24.790 3.678 1.00 22.68 102 ILE A N 1
ATOM 847 C CA . ILE A 1 104 ? -11.249 23.943 2.787 1.00 24.44 102 ILE A CA 1
ATOM 848 C C . ILE A 1 104 ? -11.023 24.425 1.360 1.00 26.08 102 ILE A C 1
ATOM 849 O O . ILE A 1 104 ? -10.576 25.571 1.177 1.00 24.73 102 ILE A O 1
ATOM 854 N N . ASP A 1 105 ? -11.418 23.575 0.426 1.00 27.87 103 ASP A N 1
ATOM 855 C CA . ASP A 1 105 ? -11.414 23.874 -1.024 1.00 28.19 103 ASP A CA 1
ATOM 856 C C . ASP A 1 105 ? -12.854 24.231 -1.388 1.00 28.12 103 ASP A C 1
ATOM 857 O O . ASP A 1 105 ? -13.691 23.312 -1.387 1.00 27.65 103 ASP A O 1
ATOM 862 N N . ASP A 1 106 ? -13.152 25.525 -1.582 1.00 26.65 104 ASP A N 1
ATOM 863 C CA . ASP A 1 106 ? -14.498 26.033 -1.941 1.00 27.56 104 ASP A CA 1
ATOM 864 C C . ASP A 1 106 ? -14.507 26.202 -3.459 1.00 29.47 104 ASP A C 1
ATOM 865 O O . ASP A 1 106 ? -14.230 27.321 -3.931 1.00 28.17 104 ASP A O 1
ATOM 870 N N . ASN A 1 107 ? -14.694 25.104 -4.184 1.00 30.48 105 ASN A N 1
ATOM 871 C CA . ASN A 1 107 ? -14.850 25.122 -5.665 1.00 35.52 105 ASN A CA 1
ATOM 872 C C . ASN A 1 107 ? -13.607 25.782 -6.280 1.00 34.32 105 ASN A C 1
ATOM 873 O O . ASN A 1 107 ? -13.757 26.718 -7.109 1.00 33.99 105 ASN A O 1
ATOM 878 N N . GLY A 1 108 ? -12.415 25.335 -5.873 1.00 31.94 106 GLY A N 1
ATOM 879 C CA . GLY A 1 108 ? -11.114 25.765 -6.416 1.00 31.15 106 GLY A CA 1
ATOM 880 C C . GLY A 1 108 ? -10.485 26.919 -5.655 1.00 27.39 106 GLY A C 1
ATOM 881 O O . GLY A 1 108 ? -9.312 27.192 -5.918 1.00 32.01 106 GLY A O 1
ATOM 882 N N . VAL A 1 109 ? -11.218 27.544 -4.720 1.00 26.13 107 VAL A N 1
ATOM 883 C CA . VAL A 1 109 ? -10.756 28.718 -3.915 1.00 24.81 107 VAL A CA 1
ATOM 884 C C . VAL A 1 109 ? -10.367 28.190 -2.525 1.00 24.56 107 VAL A C 1
ATOM 885 O O . VAL A 1 109 ? -11.245 27.696 -1.806 1.00 25.32 107 VAL A O 1
ATOM 889 N N . LEU A 1 110 ? -9.085 28.271 -2.204 1.00 25.98 108 LEU A N 1
ATOM 890 C CA . LEU A 1 110 ? -8.569 27.935 -0.859 1.00 24.33 108 LEU A CA 1
ATOM 891 C C . LEU A 1 110 ? -9.191 28.919 0.126 1.00 25.02 108 LEU A C 1
ATOM 892 O O . LEU A 1 110 ? -8.978 30.158 -0.002 1.00 26.48 108 LEU A O 1
ATOM 897 N N . THR A 1 111 ? -9.896 28.389 1.125 1.00 22.77 109 THR A N 1
ATOM 898 C CA . THR A 1 111 ? -10.712 29.198 2.041 1.00 22.60 109 THR A CA 1
ATOM 899 C C . THR A 1 111 ? -10.263 28.877 3.465 1.00 23.73 109 THR A C 1
ATOM 900 O O . THR A 1 111 ? -10.258 27.699 3.785 1.00 25.93 109 THR A O 1
ATOM 904 N N . LEU A 1 112 ? -9.963 29.899 4.254 1.00 22.92 110 LEU A N 1
ATOM 905 C CA . LEU A 1 112 ? -9.595 29.708 5.688 1.00 22.15 110 LEU A CA 1
ATOM 906 C C . LEU A 1 112 ? -10.813 30.113 6.510 1.00 23.34 110 LEU A C 1
ATOM 907 O O . LEU A 1 112 ? -11.484 31.124 6.173 1.00 24.34 110 LEU A O 1
ATOM 912 N N . ILE A 1 113 ? -11.131 29.346 7.550 1.00 20.28 111 ILE A N 1
ATOM 913 C CA . ILE A 1 113 ? -12.197 29.699 8.515 1.00 22.33 111 ILE A CA 1
ATOM 914 C C . ILE A 1 113 ? -11.521 29.606 9.868 1.00 23.03 111 ILE A C 1
ATOM 915 O O . ILE A 1 113 ? -11.012 28.483 10.196 1.00 24.21 111 ILE A O 1
ATOM 920 N N . TYR A 1 114 ? -11.451 30.748 10.525 1.00 22.41 112 TYR A N 1
ATOM 921 C CA . TYR A 1 114 ? -10.663 30.955 11.754 1.00 21.32 112 TYR A CA 1
ATOM 922 C C . TYR A 1 114 ? -11.494 31.750 12.752 1.00 24.72 112 TYR A C 1
ATOM 923 O O . TYR A 1 114 ? -12.422 32.495 12.419 1.00 21.94 112 TYR A O 1
ATOM 932 N N . THR A 1 115 ? -11.146 31.598 14.015 1.00 21.72 113 THR A N 1
ATOM 933 C CA . THR A 1 115 ? -11.657 32.442 15.102 1.00 20.69 113 THR A CA 1
ATOM 934 C C . THR A 1 115 ? -10.969 33.807 15.086 1.00 21.24 113 THR A C 1
ATOM 935 O O . THR A 1 115 ? -9.736 33.888 15.214 1.00 20.90 113 THR A O 1
ATOM 939 N N . GLY A 1 116 ? -11.776 34.865 15.015 1.00 23.50 114 GLY A N 1
ATOM 940 C CA . GLY A 1 116 ? -11.342 36.231 15.308 1.00 22.24 114 GLY A CA 1
ATOM 941 C C . GLY A 1 116 ? -11.518 36.522 16.775 1.00 21.73 114 GLY A C 1
ATOM 942 O O . GLY A 1 116 ? -12.627 36.291 17.314 1.00 24.58 114 GLY A O 1
ATOM 943 N N . HIS A 1 117 ? -10.465 37.021 17.400 1.00 20.90 115 HIS A N 1
ATOM 944 C CA . HIS A 1 117 ? -10.385 37.264 18.855 1.00 23.27 115 HIS A CA 1
ATOM 945 C C . HIS A 1 117 ? -10.236 38.760 19.080 1.00 24.20 115 HIS A C 1
ATOM 946 O O . HIS A 1 117 ? -9.327 39.350 18.463 1.00 23.53 115 HIS A O 1
ATOM 953 N N . VAL A 1 118 ? -11.058 39.342 19.957 1.00 24.60 116 VAL A N 1
ATOM 954 C CA . VAL A 1 118 ? -10.840 40.767 20.330 1.00 26.25 116 VAL A CA 1
ATOM 955 C C . VAL A 1 118 ? -11.076 40.939 21.832 1.00 24.51 116 VAL A C 1
ATOM 956 O O . VAL A 1 118 ? -12.085 40.446 22.349 1.00 26.67 116 VAL A O 1
ATOM 960 N N . VAL A 1 119 ? -10.154 41.605 22.513 1.00 26.15 117 VAL A N 1
ATOM 961 C CA . VAL A 1 119 ? -10.277 41.779 23.989 1.00 26.87 117 VAL A CA 1
ATOM 962 C C . VAL A 1 119 ? -11.254 42.935 24.230 1.00 27.11 117 VAL A C 1
ATOM 963 O O . VAL A 1 119 ? -11.089 43.969 23.590 1.00 27.41 117 VAL A O 1
ATOM 967 N N . LEU A 1 120 ? -12.315 42.731 25.017 1.00 26.40 118 LEU A N 1
ATOM 968 C CA . LEU A 1 120 ? -13.337 43.784 25.304 1.00 26.28 118 LEU A CA 1
ATOM 969 C C . LEU A 1 120 ? -13.029 44.445 26.647 1.00 30.19 118 LEU A C 1
ATOM 970 O O . LEU A 1 120 ? -13.371 45.628 26.817 1.00 30.22 118 LEU A O 1
ATOM 975 N N . LYS A 1 121 ? -12.358 43.736 27.554 1.00 29.48 119 LYS A N 1
ATOM 976 C CA . LYS A 1 121 ? -11.969 44.259 28.887 1.00 32.26 119 LYS A CA 1
ATOM 977 C C . LYS A 1 121 ? -10.773 43.435 29.372 1.00 33.93 119 LYS A C 1
ATOM 978 O O . LYS A 1 121 ? -10.917 42.195 29.453 1.00 37.83 119 LYS A O 1
ATOM 984 N N . GLU A 1 122 ? -9.651 44.093 29.638 1.00 36.66 120 GLU A N 1
ATOM 985 C CA . GLU A 1 122 ? -8.414 43.441 30.129 1.00 40.70 120 GLU A CA 1
ATOM 986 C C . GLU A 1 122 ? -8.519 43.243 31.648 1.00 42.63 120 GLU A C 1
ATOM 987 O O . GLU A 1 122 ? -8.523 44.253 32.357 1.00 43.53 120 GLU A O 1
ATOM 993 N N . ALA A 1 123 ? -8.639 41.990 32.113 1.00 44.01 121 ALA A N 1
ATOM 994 C CA . ALA A 1 123 ? -8.526 41.591 33.539 1.00 48.03 121 ALA A CA 1
ATOM 995 C C . ALA A 1 123 ? -7.766 40.256 33.650 1.00 48.04 121 ALA A C 1
ATOM 996 O O . ALA A 1 123 ? -8.268 39.338 34.316 1.00 44.94 121 ALA A O 1
ATOM 998 N N . GLY A 1 124 ? -6.599 40.170 33.000 1.00 53.99 122 GLY A N 1
ATOM 999 C CA . GLY A 1 124 ? -5.696 39.000 32.983 1.00 61.23 122 GLY A CA 1
ATOM 1000 C C . GLY A 1 124 ? -6.404 37.730 32.544 1.00 63.38 122 GLY A C 1
ATOM 1001 O O . GLY A 1 124 ? -6.710 37.614 31.341 1.00 64.01 122 GLY A O 1
ATOM 1002 N N . ASP A 1 125 ? -6.632 36.811 33.491 1.00 64.86 123 ASP A N 1
ATOM 1003 C CA . ASP A 1 125 ? -7.405 35.552 33.312 1.00 65.42 123 ASP A CA 1
ATOM 1004 C C . ASP A 1 125 ? -8.899 35.851 33.497 1.00 63.31 123 ASP A C 1
ATOM 1005 O O . ASP A 1 125 ? -9.710 34.992 33.098 1.00 61.91 123 ASP A O 1
ATOM 1010 N N . LYS A 1 126 ? -9.246 37.023 34.051 1.00 56.63 124 LYS A N 1
ATOM 1011 C CA . LYS A 1 126 ? -10.653 37.493 34.209 1.00 56.18 124 LYS A CA 1
ATOM 1012 C C . LYS A 1 126 ? -11.078 38.349 32.996 1.00 48.12 124 LYS A C 1
ATOM 1013 O O . LYS A 1 126 ? -12.092 39.036 33.087 1.00 44.75 124 LYS A O 1
ATOM 1019 N N . SER A 1 127 ? -10.329 38.330 31.896 1.00 43.60 125 SER A N 1
ATOM 1020 C CA . SER A 1 127 ? -10.594 39.196 30.718 1.00 42.84 125 SER A CA 1
ATOM 1021 C C . SER A 1 127 ? -11.920 38.786 30.068 1.00 39.61 125 SER A C 1
ATOM 1022 O O . SER A 1 127 ? -12.252 37.594 30.077 1.00 39.01 125 SER A O 1
ATOM 1025 N N . VAL A 1 128 ? -12.658 39.755 29.517 1.00 37.19 126 VAL A N 1
ATOM 1026 C CA . VAL A 1 128 ? -13.848 39.505 28.658 1.00 33.82 126 VAL A CA 1
ATOM 1027 C C . VAL A 1 128 ? -13.391 39.707 27.214 1.00 31.98 126 VAL A C 1
ATOM 1028 O O . VAL A 1 128 ? -12.680 40.675 26.941 1.00 31.39 126 VAL A O 1
ATOM 1032 N N . PHE A 1 129 ? -13.776 38.809 26.327 1.00 31.10 127 PHE A N 1
ATOM 1033 C CA . PHE A 1 129 ? -13.368 38.915 24.909 1.00 29.51 127 PHE A CA 1
ATOM 1034 C C . PHE A 1 129 ? -14.522 38.463 24.044 1.00 27.03 127 PHE A C 1
ATOM 1035 O O . PHE A 1 129 ? -15.584 37.994 24.557 1.00 26.18 127 PHE A O 1
ATOM 1043 N N . LYS A 1 130 ? -14.366 38.705 22.748 1.00 26.62 128 LYS A N 1
ATOM 1044 C CA . LYS A 1 130 ? -15.337 38.257 21.728 1.00 27.51 128 LYS A CA 1
ATOM 1045 C C . LYS A 1 130 ? -14.615 37.321 20.761 1.00 25.63 128 LYS A C 1
ATOM 1046 O O . LYS A 1 130 ? -13.562 37.711 20.231 1.00 25.22 128 LYS A O 1
ATOM 1052 N N . GLN A 1 131 ? -15.185 36.141 20.565 1.00 26.41 129 GLN A N 1
ATOM 1053 C CA . GLN A 1 131 ? -14.701 35.125 19.596 1.00 23.87 129 GLN A CA 1
ATOM 1054 C C . GLN A 1 131 ? -15.841 34.782 18.651 1.00 23.52 129 GLN A C 1
ATOM 1055 O O . GLN A 1 131 ? -16.895 34.371 19.103 1.00 23.89 129 GLN A O 1
ATOM 1061 N N . VAL A 1 132 ? -15.617 34.954 17.358 1.00 23.76 130 VAL A N 1
ATOM 1062 C CA . VAL A 1 132 ? -16.594 34.655 16.276 1.00 23.52 130 VAL A CA 1
ATOM 1063 C C . VAL A 1 132 ? -15.791 33.948 15.181 1.00 22.16 130 VAL A C 1
ATOM 1064 O O . VAL A 1 132 ? -14.570 34.138 15.145 1.00 22.56 130 VAL A O 1
ATOM 1068 N N . GLN A 1 133 ? -16.457 33.232 14.286 1.00 21.69 131 GLN A N 1
ATOM 1069 C CA . GLN A 1 133 ? -15.804 32.502 13.189 1.00 22.56 131 GLN A CA 1
ATOM 1070 C C . GLN A 1 133 ? -15.846 33.449 11.987 1.00 25.86 131 GLN A C 1
ATOM 1071 O O . GLN A 1 133 ? -16.873 34.148 11.813 1.00 23.65 131 GLN A O 1
ATOM 1077 N N . CYS A 1 134 ? -14.714 33.519 11.303 1.00 24.92 132 CYS A N 1
ATOM 1078 C CA . CYS A 1 134 ? -14.434 34.461 10.203 1.00 23.46 132 CYS A CA 1
ATOM 1079 C C . CYS A 1 134 ? -13.976 33.664 9.001 1.00 23.39 132 CYS A C 1
ATOM 1080 O O . CYS A 1 134 ? -13.504 32.504 9.170 1.00 24.66 132 CYS A O 1
ATOM 1083 N N . LEU A 1 135 ? -14.048 34.259 7.812 1.00 21.96 133 LEU A N 1
ATOM 1084 C CA . LEU A 1 135 ? -13.623 33.562 6.583 1.00 22.28 133 LEU A CA 1
ATOM 1085 C C . LEU A 1 135 ? -12.650 34.419 5.757 1.00 21.99 133 LEU A C 1
ATOM 1086 O O . LEU A 1 135 ? -12.797 35.648 5.739 1.00 22.90 133 LEU A O 1
ATOM 1091 N N . ALA A 1 136 ? -11.655 33.777 5.172 1.00 23.48 134 ALA A N 1
ATOM 1092 C CA . ALA A 1 136 ? -10.688 34.401 4.241 1.00 23.06 134 ALA A CA 1
ATOM 1093 C C . ALA A 1 136 ? -10.501 33.514 3.017 1.00 24.43 134 ALA A C 1
ATOM 1094 O O . ALA A 1 136 ? -10.688 32.279 3.126 1.00 23.65 134 ALA A O 1
ATOM 1096 N N . THR A 1 137 ? -10.154 34.108 1.866 1.00 23.47 135 THR A N 1
ATOM 1097 C CA . THR A 1 137 ? -9.947 33.346 0.611 1.00 24.08 135 THR A CA 1
ATOM 1098 C C . THR A 1 137 ? -8.576 33.663 0.019 1.00 21.32 135 THR A C 1
ATOM 1099 O O . THR A 1 137 ? -7.993 34.694 0.330 1.00 25.53 135 THR A O 1
ATOM 1103 N N . SER A 1 138 ? -8.126 32.825 -0.868 1.00 23.41 136 SER A N 1
ATOM 1104 C CA . SER A 1 138 ? -6.888 33.073 -1.623 1.00 23.90 136 SER A CA 1
ATOM 1105 C C . SER A 1 138 ? -7.091 32.569 -3.041 1.00 25.94 136 SER A C 1
ATOM 1106 O O . SER A 1 138 ? -7.686 31.514 -3.228 1.00 28.45 136 SER A O 1
ATOM 1109 N N . LYS A 1 139 ? -6.570 33.330 -3.999 1.00 27.61 137 LYS A N 1
ATOM 1110 C CA . LYS A 1 139 ? -6.519 32.921 -5.418 1.00 32.61 137 LYS A CA 1
ATOM 1111 C C . LYS A 1 139 ? -5.162 32.293 -5.743 1.00 32.83 137 LYS A C 1
ATOM 1112 O O . LYS A 1 139 ? -5.096 31.573 -6.741 1.00 32.82 137 LYS A O 1
ATOM 1118 N N . ASP A 1 140 ? -4.130 32.517 -4.929 1.00 30.38 138 ASP A N 1
ATOM 1119 C CA . ASP A 1 140 ? -2.748 32.099 -5.289 1.00 29.31 138 ASP A CA 1
ATOM 1120 C C . ASP A 1 140 ? -2.151 31.147 -4.243 1.00 29.09 138 ASP A C 1
ATOM 1121 O O . ASP A 1 140 ? -1.070 30.616 -4.491 1.00 28.07 138 ASP A O 1
ATOM 1126 N N . GLY A 1 141 ? -2.798 30.949 -3.098 1.00 29.66 139 GLY A N 1
ATOM 1127 C CA . GLY A 1 141 ? -2.239 30.079 -2.040 1.00 28.03 139 GLY A CA 1
ATOM 1128 C C . GLY A 1 141 ? -1.332 30.827 -1.084 1.00 28.38 139 GLY A C 1
ATOM 1129 O O . GLY A 1 141 ? -0.891 30.211 -0.119 1.00 29.19 139 GLY A O 1
ATOM 1130 N N . ILE A 1 142 ? -1.018 32.100 -1.340 1.00 25.96 140 ILE A N 1
ATOM 1131 C CA . ILE A 1 142 ? -0.005 32.870 -0.569 1.00 23.35 140 ILE A CA 1
ATOM 1132 C C . ILE A 1 142 ? -0.653 34.086 0.086 1.00 25.10 140 ILE A C 1
ATOM 1133 O O . ILE A 1 142 ? -0.373 34.361 1.265 1.00 24.48 140 ILE A O 1
ATOM 1138 N N . HIS A 1 143 ? -1.441 34.837 -0.689 1.00 26.41 141 HIS A N 1
ATOM 1139 C CA . HIS A 1 143 ? -2.100 36.094 -0.253 1.00 25.29 141 HIS A CA 1
ATOM 1140 C C . HIS A 1 143 ? -3.579 35.813 0.006 1.00 24.15 141 HIS A C 1
ATOM 1141 O O . HIS A 1 143 ? -4.228 35.202 -0.835 1.00 25.18 141 HIS A O 1
ATOM 1148 N N . PHE A 1 144 ? -4.084 36.270 1.150 1.00 25.43 142 PHE A N 1
ATOM 1149 C CA . PHE A 1 144 ? -5.454 35.969 1.610 1.00 25.70 142 PHE A CA 1
ATOM 1150 C C . PHE A 1 144 ? -6.201 37.282 1.779 1.00 25.84 142 PHE A C 1
ATOM 1151 O O . PHE A 1 144 ? -5.592 38.313 2.147 1.00 28.83 142 PHE A O 1
ATOM 1159 N N . GLU A 1 145 ? -7.495 37.213 1.535 1.00 28.39 143 GLU A N 1
ATOM 1160 C CA . GLU A 1 145 ? -8.432 38.356 1.598 1.00 29.15 143 GLU A CA 1
ATOM 1161 C C . GLU A 1 145 ? -9.533 38.017 2.591 1.00 25.76 143 GLU A C 1
ATOM 1162 O O . GLU A 1 145 ? -10.213 37.012 2.374 1.00 25.56 143 GLU A O 1
ATOM 1168 N N . LYS A 1 146 ? -9.688 38.841 3.620 1.00 25.78 144 LYS A N 1
ATOM 1169 C CA . LYS A 1 146 ? -10.725 38.624 4.657 1.00 24.38 144 LYS A CA 1
ATOM 1170 C C . LYS A 1 146 ? -12.103 38.875 4.066 1.00 28.69 144 LYS A C 1
ATOM 1171 O O . LYS A 1 146 ? -12.267 39.855 3.326 1.00 29.49 144 LYS A O 1
ATOM 1177 N N . GLN A 1 147 ? -13.065 38.017 4.378 1.00 27.72 145 GLN A N 1
ATOM 1178 C CA . GLN A 1 147 ? -14.470 38.184 3.932 1.00 26.60 145 GLN A CA 1
ATOM 1179 C C . GLN A 1 147 ? -15.420 38.380 5.108 1.00 27.64 145 GLN A C 1
ATOM 1180 O O . GLN A 1 147 ? -16.637 38.346 4.861 1.00 31.84 145 GLN A O 1
ATOM 1186 N N . GLY A 1 148 ? -14.900 38.504 6.329 1.00 26.40 146 GLY A N 1
ATOM 1187 C CA . GLY A 1 148 ? -15.615 38.969 7.525 1.00 26.03 146 GLY A CA 1
ATOM 1188 C C . GLY A 1 148 ? -16.226 37.833 8.344 1.00 28.61 146 GLY A C 1
ATOM 1189 O O . GLY A 1 148 ? -15.883 36.644 8.144 1.00 26.91 146 GLY A O 1
ATOM 1190 N N . VAL A 1 149 ? -17.132 38.201 9.237 1.00 30.52 147 VAL A N 1
ATOM 1191 C CA . VAL A 1 149 ? -17.705 37.257 10.241 1.00 28.20 147 VAL A CA 1
ATOM 1192 C C . VAL A 1 149 ? -18.765 36.376 9.583 1.00 31.24 147 VAL A C 1
ATOM 1193 O O . VAL A 1 149 ? -19.633 36.948 8.874 1.00 29.74 147 VAL A O 1
ATOM 1197 N N . ILE A 1 150 ? -18.749 35.064 9.894 1.00 27.50 148 ILE A N 1
ATOM 1198 C CA . ILE A 1 150 ? -19.676 34.015 9.368 1.00 27.85 148 ILE A CA 1
ATOM 1199 C C . ILE A 1 150 ? -20.423 33.267 10.489 1.00 28.43 148 ILE A C 1
ATOM 1200 O O . ILE A 1 150 ? -21.488 32.724 10.185 1.00 28.31 148 ILE A O 1
ATOM 1205 N N . VAL A 1 151 ? -19.929 33.226 11.731 1.00 30.34 149 VAL A N 1
ATOM 1206 C CA . VAL A 1 151 ? -20.681 32.591 12.865 1.00 28.41 149 VAL A CA 1
ATOM 1207 C C . VAL A 1 151 ? -20.476 33.416 14.138 1.00 28.16 149 VAL A C 1
ATOM 1208 O O . VAL A 1 151 ? -19.313 33.614 14.534 1.00 26.74 149 VAL A O 1
ATOM 1212 N N . THR A 1 152 ? -21.567 33.861 14.774 1.00 26.39 150 THR A N 1
ATOM 1213 C CA . THR A 1 152 ? -21.545 34.546 16.088 1.00 27.92 150 THR A CA 1
ATOM 1214 C C . THR A 1 152 ? -22.228 33.636 17.094 1.00 29.34 150 THR A C 1
ATOM 1215 O O . THR A 1 152 ? -23.158 32.921 16.747 1.00 31.26 150 THR A O 1
ATOM 1219 N N . PRO A 1 153 ? -21.745 33.603 18.350 1.00 30.40 151 PRO A N 1
ATOM 1220 C CA . PRO A 1 153 ? -22.265 32.667 19.346 1.00 33.21 151 PRO A CA 1
ATOM 1221 C C . PRO A 1 153 ? -23.568 33.203 19.918 1.00 32.70 151 PRO A C 1
ATOM 1222 O O . PRO A 1 153 ? -23.874 34.370 19.713 1.00 31.38 151 PRO A O 1
ATOM 1226 N N . PRO A 1 154 ? -24.342 32.399 20.680 1.00 34.40 152 PRO A N 1
ATOM 1227 C CA . PRO A 1 154 ? -25.404 32.935 21.535 1.00 32.40 152 PRO A CA 1
ATOM 1228 C C . PRO A 1 154 ? -24.919 33.911 22.615 1.00 34.20 152 PRO A C 1
ATOM 1229 O O . PRO A 1 154 ? -23.729 33.945 22.993 1.00 29.82 152 PRO A O 1
ATOM 1233 N N . GLU A 1 155 ? -25.841 34.747 23.090 1.00 32.51 153 GLU A N 1
ATOM 1234 C CA . GLU A 1 155 ? -25.570 35.707 24.186 1.00 34.35 153 GLU A CA 1
ATOM 1235 C C . GLU A 1 155 ? -25.127 34.883 25.404 1.00 34.34 153 GLU A C 1
ATOM 1236 O O . GLU A 1 155 ? -25.645 33.754 25.578 1.00 33.90 153 GLU A O 1
ATOM 1242 N N . GLY A 1 156 ? -24.140 35.387 26.148 1.00 34.79 154 GLY A N 1
ATOM 1243 C CA . GLY A 1 156 ? -23.596 34.709 27.337 1.00 34.72 154 GLY A CA 1
ATOM 1244 C C . GLY A 1 156 ? -22.538 33.662 26.991 1.00 35.80 154 GLY A C 1
ATOM 1245 O O . GLY A 1 156 ? -21.879 33.204 27.958 1.00 37.33 154 GLY A O 1
ATOM 1246 N N . ILE A 1 157 ? -22.389 33.267 25.714 1.00 32.42 155 ILE A N 1
ATOM 1247 C CA . ILE A 1 157 ? -21.312 32.333 25.260 1.00 32.37 155 ILE A CA 1
ATOM 1248 C C . ILE A 1 157 ? -20.118 33.168 24.805 1.00 31.50 155 ILE A C 1
ATOM 1249 O O . ILE A 1 157 ? -20.263 33.928 23.821 1.00 30.90 155 ILE A O 1
ATOM 1254 N N . MET A 1 158 ? -18.971 32.985 25.465 1.00 27.76 156 MET A N 1
ATOM 1255 C CA . MET A 1 158 ? -17.740 33.788 25.228 1.00 26.91 156 MET A CA 1
ATOM 1256 C C . MET A 1 158 ? -16.691 32.906 24.543 1.00 28.77 156 MET A C 1
ATOM 1257 O O . MET A 1 158 ? -16.284 33.228 23.424 1.00 27.07 156 MET A O 1
ATOM 1262 N N . HIS A 1 159 ? -16.236 31.835 25.202 1.00 25.06 157 HIS A N 1
ATOM 1263 C CA . HIS A 1 159 ? -15.303 30.858 24.588 1.00 25.33 157 HIS A CA 1
ATOM 1264 C C . HIS A 1 159 ? -16.035 30.113 23.472 1.00 22.97 157 HIS A C 1
ATOM 1265 O O . HIS A 1 159 ? -16.967 29.361 23.752 1.00 24.99 157 HIS A O 1
ATOM 1272 N N . PHE A 1 160 ? -15.626 30.330 22.224 1.00 22.98 158 PHE A N 1
ATOM 1273 C CA . PHE A 1 160 ? -16.397 29.890 21.036 1.00 22.74 158 PHE A CA 1
ATOM 1274 C C . PHE A 1 160 ? -15.445 29.890 19.847 1.00 25.17 158 PHE A C 1
ATOM 1275 O O . PHE A 1 160 ? -15.277 30.957 19.235 1.00 26.60 158 PHE A O 1
ATOM 1283 N N . ARG A 1 161 ? -14.739 28.785 19.599 1.00 23.23 159 ARG A N 1
ATOM 1284 C CA . ARG A 1 161 ? -13.490 28.902 18.805 1.00 20.90 159 ARG A CA 1
ATOM 1285 C C . ARG A 1 161 ? -13.009 27.584 18.205 1.00 22.02 159 ARG A C 1
ATOM 1286 O O . ARG A 1 161 ? -13.551 26.476 18.492 1.00 20.89 159 ARG A O 1
ATOM 1294 N N . ASP A 1 162 ? -12.074 27.748 17.284 1.00 20.82 160 ASP A N 1
ATOM 1295 C CA . ASP A 1 162 ? -11.297 26.646 16.672 1.00 21.58 160 ASP A CA 1
ATOM 1296 C C . ASP A 1 162 ? -12.183 25.876 15.707 1.00 21.37 160 ASP A C 1
ATOM 1297 O O . ASP A 1 162 ? -12.377 24.659 15.851 1.00 23.17 160 ASP A O 1
ATOM 1302 N N . PRO A 1 163 ? -12.776 26.553 14.685 1.00 20.04 161 PRO A N 1
ATOM 1303 C CA . PRO A 1 163 ? -13.592 25.851 13.712 1.00 22.40 161 PRO A CA 1
ATOM 1304 C C . PRO A 1 163 ? -12.825 24.834 12.878 1.00 20.12 161 PRO A C 1
ATOM 1305 O O . PRO A 1 163 ? -11.702 25.115 12.416 1.00 20.53 161 PRO A O 1
ATOM 1309 N N . LYS A 1 164 ? -13.455 23.680 12.662 1.00 22.32 162 LYS A N 1
ATOM 1310 C CA . LYS A 1 164 ? -12.996 22.637 11.720 1.00 21.55 162 LYS A CA 1
ATOM 1311 C C . LYS A 1 164 ? -14.178 22.291 10.829 1.00 22.86 162 LYS A C 1
ATOM 1312 O O . LYS A 1 164 ? -15.252 21.942 11.366 1.00 22.44 162 LYS A O 1
ATOM 1318 N N . VAL A 1 165 ? -14.003 22.496 9.526 1.00 22.32 163 VAL A N 1
ATOM 1319 C CA . VAL A 1 165 ? -15.116 22.453 8.541 1.00 22.44 163 VAL A CA 1
ATOM 1320 C C . VAL A 1 165 ? -14.817 21.370 7.527 1.00 22.32 163 VAL A C 1
ATOM 1321 O O . VAL A 1 165 ? -13.646 21.198 7.091 1.00 20.62 163 VAL A O 1
ATOM 1325 N N . TRP A 1 166 ? -15.857 20.639 7.151 1.00 21.62 164 TRP A N 1
ATOM 1326 C CA . TRP A 1 166 ? -15.741 19.577 6.132 1.00 24.17 164 TRP A CA 1
ATOM 1327 C C . TRP A 1 166 ? -17.031 19.527 5.314 1.00 24.52 164 TRP A C 1
ATOM 1328 O O . TRP A 1 166 ? -18.096 19.973 5.790 1.00 26.65 164 TRP A O 1
ATOM 1339 N N . ARG A 1 167 ? -16.888 19.053 4.084 1.00 27.19 165 ARG A N 1
ATOM 1340 C CA . ARG A 1 167 ? -17.985 18.873 3.118 1.00 30.45 165 ARG A CA 1
ATOM 1341 C C . ARG A 1 167 ? -18.599 17.492 3.318 1.00 30.48 165 ARG A C 1
ATOM 1342 O O . ARG A 1 167 ? -17.845 16.552 3.354 1.00 33.10 165 ARG A O 1
ATOM 1350 N N . GLN A 1 168 ? -19.919 17.389 3.336 1.00 33.39 166 GLN A N 1
ATOM 1351 C CA . GLN A 1 168 ? -20.627 16.084 3.401 1.00 37.17 166 GLN A CA 1
ATOM 1352 C C . GLN A 1 168 ? -22.042 16.273 2.850 1.00 34.36 166 GLN A C 1
ATOM 1353 O O . GLN A 1 168 ? -22.675 17.229 3.269 1.00 32.53 166 GLN A O 1
ATOM 1359 N N . ASP A 1 169 ? -22.512 15.400 1.954 1.00 39.87 167 ASP A N 1
ATOM 1360 C CA . ASP A 1 169 ? -23.910 15.460 1.445 1.00 38.99 167 ASP A CA 1
ATOM 1361 C C . ASP A 1 169 ? -24.164 16.849 0.840 1.00 40.47 167 ASP A C 1
ATOM 1362 O O . ASP A 1 169 ? -25.087 17.537 1.323 1.00 41.68 167 ASP A O 1
ATOM 1367 N N . ASP A 1 170 ? -23.367 17.256 -0.149 1.00 43.59 168 ASP A N 1
ATOM 1368 C CA . ASP A 1 170 ? -23.379 18.620 -0.763 1.00 51.28 168 ASP A CA 1
ATOM 1369 C C . ASP A 1 170 ? -23.911 19.621 0.284 1.00 49.29 168 ASP A C 1
ATOM 1370 O O . ASP A 1 170 ? -24.934 20.294 0.049 1.00 55.05 168 ASP A O 1
ATOM 1375 N N . GLN A 1 171 ? -23.222 19.680 1.430 1.00 43.27 169 GLN A N 1
ATOM 1376 C CA . GLN A 1 171 ? -23.468 20.608 2.560 1.00 37.36 169 GLN A CA 1
ATOM 1377 C C . GLN A 1 171 ? -22.119 20.762 3.293 1.00 29.42 169 GLN A C 1
ATOM 1378 O O . GLN A 1 171 ? -21.201 19.981 3.025 1.00 29.28 169 GLN A O 1
ATOM 1384 N N . TRP A 1 172 ? -21.980 21.762 4.144 1.00 26.40 170 TRP A N 1
ATOM 1385 C CA . TRP A 1 172 ? -20.792 21.916 5.022 1.00 27.63 170 TRP A CA 1
ATOM 1386 C C . TRP A 1 172 ? -21.187 21.768 6.482 1.00 26.81 170 TRP A C 1
ATOM 1387 O O . TRP A 1 172 ? -22.255 22.283 6.911 1.00 27.38 170 TRP A O 1
ATOM 1398 N N . TYR A 1 173 ? -20.301 21.155 7.252 1.00 27.07 171 TYR A N 1
ATOM 1399 C CA . TYR A 1 173 ? -20.414 21.053 8.725 1.00 25.53 171 TYR A CA 1
ATOM 1400 C C . TYR A 1 173 ? -19.235 21.762 9.380 1.00 27.43 171 TYR A C 1
ATOM 1401 O O . TYR A 1 173 ? -18.156 21.838 8.768 1.00 23.47 171 TYR A O 1
ATOM 1410 N N . MET A 1 174 ? -19.457 22.274 10.583 1.00 25.36 172 MET A N 1
ATOM 1411 C CA . MET A 1 174 ? -18.413 22.956 11.368 1.00 23.33 172 MET A CA 1
ATOM 1412 C C . MET A 1 174 ? -18.490 22.413 12.782 1.00 24.94 172 MET A C 1
ATOM 1413 O O . MET A 1 174 ? -19.610 22.345 13.313 1.00 24.37 172 MET A O 1
ATOM 1418 N N . VAL A 1 175 ? -17.335 22.103 13.375 1.00 24.06 173 VAL A N 1
ATOM 1419 C CA . VAL A 1 175 ? -17.274 21.911 14.848 1.00 22.59 173 VAL A CA 1
ATOM 1420 C C . VAL A 1 175 ? -16.482 23.055 15.468 1.00 21.32 173 VAL A C 1
ATOM 1421 O O . VAL A 1 175 ? -15.477 23.502 14.865 1.00 23.13 173 VAL A O 1
ATOM 1425 N N . VAL A 1 176 ? -16.948 23.532 16.605 1.00 21.39 174 VAL A N 1
ATOM 1426 C CA . VAL A 1 176 ? -16.219 24.511 17.427 1.00 22.38 174 VAL A CA 1
ATOM 1427 C C . VAL A 1 176 ? -16.201 24.020 18.862 1.00 22.88 174 VAL A C 1
ATOM 1428 O O . VAL A 1 176 ? -17.114 23.232 19.246 1.00 23.77 174 VAL A O 1
ATOM 1432 N N . GLY A 1 177 ? -15.235 24.517 19.612 1.00 22.53 175 GLY A N 1
ATOM 1433 C CA . GLY A 1 177 ? -15.250 24.303 21.063 1.00 21.99 175 GLY A CA 1
ATOM 1434 C C . GLY A 1 177 ? -15.866 25.467 21.792 1.00 22.73 175 GLY A C 1
ATOM 1435 O O . GLY A 1 177 ? -15.593 26.631 21.408 1.00 22.72 175 GLY A O 1
ATOM 1436 N N . VAL A 1 178 ? -16.574 25.164 22.882 1.00 22.11 176 VAL A N 1
ATOM 1437 C CA . VAL A 1 178 ? -17.419 26.131 23.613 1.00 24.42 176 VAL A CA 1
ATOM 1438 C C . VAL A 1 178 ? -17.306 25.881 25.105 1.00 24.97 176 VAL A C 1
ATOM 1439 O O . VAL A 1 178 ? -17.145 24.714 25.513 1.00 26.77 176 VAL A O 1
ATOM 1443 N N . ASN A 1 179 ? -17.352 26.961 25.864 1.00 25.53 177 ASN A N 1
ATOM 1444 C CA . ASN A 1 179 ? -17.609 26.941 27.322 1.00 25.63 177 ASN A CA 1
ATOM 1445 C C . ASN A 1 179 ? -19.065 27.348 27.489 1.00 26.97 177 ASN A C 1
ATOM 1446 O O . ASN A 1 179 ? -19.358 28.512 27.200 1.00 25.83 177 ASN A O 1
ATOM 1451 N N . ASP A 1 180 ? -19.921 26.428 27.921 1.00 28.84 178 ASP A N 1
ATOM 1452 C CA . ASP A 1 180 ? -21.385 26.644 28.020 1.00 29.11 178 ASP A CA 1
ATOM 1453 C C . ASP A 1 180 ? -21.730 27.495 29.247 1.00 30.15 178 ASP A C 1
ATOM 1454 O O . ASP A 1 180 ? -20.840 27.788 30.068 1.00 28.23 178 ASP A O 1
ATOM 1459 N N . HIS A 1 181 ? -23.007 27.871 29.371 1.00 32.95 179 HIS A N 1
ATOM 1460 C CA . HIS A 1 181 ? -23.526 28.727 30.475 1.00 31.89 179 HIS A CA 1
ATOM 1461 C C . HIS A 1 181 ? -23.173 28.131 31.849 1.00 30.37 179 HIS A C 1
ATOM 1462 O O . HIS A 1 181 ? -22.855 28.920 32.780 1.00 32.80 179 HIS A O 1
ATOM 1469 N N . ASP A 1 182 ? -23.136 26.808 31.963 1.00 29.95 180 ASP A N 1
ATOM 1470 C CA . ASP A 1 182 ? -22.868 26.110 33.257 1.00 30.17 180 ASP A CA 1
ATOM 1471 C C . ASP A 1 182 ? -21.355 25.879 33.451 1.00 31.66 180 ASP A C 1
ATOM 1472 O O . ASP A 1 182 ? -21.003 25.179 34.402 1.00 31.44 180 ASP A O 1
ATOM 1477 N N . ASN A 1 183 ? -20.509 26.381 32.548 1.00 29.49 181 ASN A N 1
ATOM 1478 C CA . ASN A 1 183 ? -19.026 26.390 32.682 1.00 30.38 181 ASN A CA 1
ATOM 1479 C C . ASN A 1 183 ? -18.455 25.022 32.296 1.00 27.73 181 ASN A C 1
ATOM 1480 O O . ASN A 1 183 ? -17.362 24.690 32.804 1.00 27.84 181 ASN A O 1
ATOM 1485 N N . THR A 1 184 ? -19.158 24.245 31.462 1.00 27.40 182 THR A N 1
ATOM 1486 C CA . THR A 1 184 ? -18.673 22.945 30.928 1.00 27.74 182 THR A CA 1
ATOM 1487 C C . THR A 1 184 ? -18.177 23.122 29.488 1.00 26.91 182 THR A C 1
ATOM 1488 O O . THR A 1 184 ? -18.778 23.914 28.713 1.00 27.09 182 THR A O 1
ATOM 1492 N N . GLY A 1 185 ? -17.116 22.396 29.149 1.00 23.62 183 GLY A N 1
ATOM 1493 C CA . GLY A 1 185 ? -16.577 22.291 27.776 1.00 22.07 183 GLY A CA 1
ATOM 1494 C C . GLY A 1 185 ? -17.454 21.432 26.895 1.00 23.61 183 GLY A C 1
ATOM 1495 O O . GLY A 1 185 ? -17.780 20.300 27.271 1.00 23.30 183 GLY A O 1
ATOM 1496 N N . GLN A 1 186 ? -17.766 21.907 25.688 1.00 22.85 184 GLN A N 1
ATOM 1497 C CA . GLN A 1 186 ? -18.558 21.145 24.719 1.00 24.13 184 GLN A CA 1
ATOM 1498 C C . GLN A 1 186 ? -17.986 21.348 23.318 1.00 21.90 184 GLN A C 1
ATOM 1499 O O . GLN A 1 186 ? -17.302 22.377 23.110 1.00 24.02 184 GLN A O 1
ATOM 1505 N N . VAL A 1 187 ? -18.293 20.406 22.442 1.00 24.99 185 VAL A N 1
ATOM 1506 C CA . VAL A 1 187 ? -18.115 20.590 20.980 1.00 24.97 185 VAL A CA 1
ATOM 1507 C C . VAL A 1 187 ? -19.508 20.762 20.372 1.00 26.56 185 VAL A C 1
ATOM 1508 O O . VAL A 1 187 ? -20.379 19.903 20.598 1.00 21.56 185 VAL A O 1
ATOM 1512 N N . TRP A 1 188 ? -19.718 21.883 19.670 1.00 25.97 186 TRP A N 1
ATOM 1513 C CA . TRP A 1 188 ? -21.004 22.184 18.990 1.00 26.33 186 TRP A CA 1
ATOM 1514 C C . TRP A 1 188 ? -20.812 21.971 17.490 1.00 24.28 186 TRP A C 1
ATOM 1515 O O . TRP A 1 188 ? -19.720 22.294 16.977 1.00 25.23 186 TRP A O 1
ATOM 1526 N N . LEU A 1 189 ? -21.824 21.387 16.855 1.00 23.59 187 LEU A N 1
ATOM 1527 C CA . LEU A 1 189 ? -21.842 21.110 15.401 1.00 24.54 187 LEU A CA 1
ATOM 1528 C C . LEU A 1 189 ? -22.780 22.122 14.760 1.00 27.80 187 LEU A C 1
ATOM 1529 O O . LEU A 1 189 ? -23.870 22.326 15.301 1.00 24.35 187 LEU A O 1
ATOM 1534 N N . TYR A 1 190 ? -22.316 22.785 13.708 1.00 27.88 188 TYR A N 1
ATOM 1535 C CA . TYR A 1 190 ? -23.137 23.739 12.911 1.00 27.10 188 TYR A CA 1
ATOM 1536 C C . TYR A 1 190 ? -23.138 23.244 11.474 1.00 24.71 188 TYR A C 1
ATOM 1537 O O . TYR A 1 190 ? -22.277 22.435 11.119 1.00 25.14 188 TYR A O 1
ATOM 1546 N N . HIS A 1 191 ? -24.060 23.750 10.627 1.00 25.63 189 HIS A N 1
ATOM 1547 C CA . HIS A 1 191 ? -24.058 23.381 9.190 1.00 25.52 189 HIS A CA 1
ATOM 1548 C C . HIS A 1 191 ? -24.317 24.636 8.363 1.00 25.41 189 HIS A C 1
ATOM 1549 O O . HIS A 1 191 ? -24.778 25.651 8.923 1.00 26.12 189 HIS A O 1
ATOM 1556 N N . SER A 1 192 ? -24.002 24.535 7.085 1.00 24.24 190 SER A N 1
ATOM 1557 C CA . SER A 1 192 ? -24.178 25.637 6.109 1.00 26.08 190 SER A CA 1
ATOM 1558 C C . SER A 1 192 ? -24.266 25.081 4.690 1.00 26.98 190 SER A C 1
ATOM 1559 O O . SER A 1 192 ? -23.535 24.119 4.367 1.00 27.46 190 SER A O 1
ATOM 1562 N N . GLN A 1 193 ? -25.089 25.728 3.850 1.00 29.99 191 GLN A N 1
ATOM 1563 C CA . GLN A 1 193 ? -25.153 25.435 2.396 1.00 32.66 191 GLN A CA 1
ATOM 1564 C C . GLN A 1 193 ? -24.162 26.302 1.613 1.00 31.93 191 GLN A C 1
ATOM 1565 O O . GLN A 1 193 ? -23.878 25.924 0.481 1.00 36.09 191 GLN A O 1
ATOM 1571 N N . ASP A 1 194 ? -23.619 27.379 2.193 1.00 34.90 192 ASP A N 1
ATOM 1572 C CA . ASP A 1 194 ? -22.913 28.430 1.405 1.00 33.90 192 ASP A CA 1
ATOM 1573 C C . ASP A 1 194 ? -21.631 28.933 2.080 1.00 33.92 192 ASP A C 1
ATOM 1574 O O . ASP A 1 194 ? -20.973 29.793 1.472 1.00 35.32 192 ASP A O 1
ATOM 1579 N N . LEU A 1 195 ? -21.284 28.438 3.274 1.00 31.29 193 LEU A N 1
ATOM 1580 C CA . LEU A 1 195 ? -20.098 28.860 4.066 1.00 26.97 193 LEU A CA 1
ATOM 1581 C C . LEU A 1 195 ? -20.320 30.211 4.750 1.00 26.64 193 LEU A C 1
ATOM 1582 O O . LEU A 1 195 ? -19.473 30.605 5.588 1.00 26.95 193 LEU A O 1
ATOM 1587 N N . TYR A 1 196 ? -21.412 30.918 4.490 1.00 26.29 194 TYR A N 1
ATOM 1588 C CA . TYR A 1 196 ? -21.602 32.266 5.090 1.00 22.58 194 TYR A CA 1
ATOM 1589 C C . TYR A 1 196 ? -22.717 32.212 6.135 1.00 25.17 194 TYR A C 1
ATOM 1590 O O . TYR A 1 196 ? -22.676 32.954 7.105 1.00 28.10 194 TYR A O 1
ATOM 1599 N N . HIS A 1 197 ? -23.723 31.392 5.895 1.00 29.59 195 HIS A N 1
ATOM 1600 C CA . HIS A 1 197 ? -24.919 31.333 6.767 1.00 34.28 195 HIS A CA 1
ATOM 1601 C C . HIS A 1 197 ? -24.883 29.977 7.452 1.00 29.61 195 HIS A C 1
ATOM 1602 O O . HIS A 1 197 ? -25.012 28.972 6.759 1.00 29.12 195 HIS A O 1
ATOM 1609 N N . TRP A 1 198 ? -24.713 29.985 8.766 1.00 30.43 196 TRP A N 1
ATOM 1610 C CA . TRP A 1 198 ? -24.570 28.750 9.571 1.00 29.71 196 TRP A CA 1
ATOM 1611 C C . TRP A 1 198 ? -25.727 28.639 10.539 1.00 29.50 196 TRP A C 1
ATOM 1612 O O . TRP A 1 198 ? -26.151 29.651 11.049 1.00 30.87 196 TRP A O 1
ATOM 1623 N N . GLN A 1 199 ? -26.168 27.416 10.787 1.00 28.81 197 GLN A N 1
ATOM 1624 C CA . GLN A 1 199 ? -27.207 27.092 11.791 1.00 31.08 197 GLN A CA 1
ATOM 1625 C C . GLN A 1 199 ? -26.628 26.035 12.745 1.00 27.91 197 GLN A C 1
ATOM 1626 O O . GLN A 1 199 ? -26.055 25.072 12.222 1.00 26.24 197 GLN A O 1
ATOM 1632 N N . PHE A 1 200 ? -26.828 26.209 14.052 1.00 28.97 198 PHE A N 1
ATOM 1633 C CA . PHE A 1 200 ? -26.492 25.193 15.086 1.00 29.89 198 PHE A CA 1
ATOM 1634 C C . PHE A 1 200 ? -27.297 23.919 14.813 1.00 28.35 198 PHE A C 1
ATOM 1635 O O . PHE A 1 200 ? -28.496 24.037 14.488 1.00 30.13 198 PHE A O 1
ATOM 1643 N N . VAL A 1 201 ? -26.659 22.751 14.928 1.00 29.55 199 VAL A N 1
ATOM 1644 C CA . VAL A 1 201 ? -27.293 21.428 14.691 1.00 28.74 199 VAL A CA 1
ATOM 1645 C C . VAL A 1 201 ? -27.451 20.683 16.019 1.00 29.90 199 VAL A C 1
ATOM 1646 O O . VAL A 1 201 ? -28.589 20.235 16.301 1.00 31.25 199 VAL A O 1
ATOM 1650 N N . GLN A 1 202 ? -26.369 20.539 16.797 1.00 32.72 200 GLN A N 1
ATOM 1651 C CA . GLN A 1 202 ? -26.419 19.777 18.079 1.00 31.50 200 GLN A CA 1
ATOM 1652 C C . GLN A 1 202 ? -25.156 19.998 18.893 1.00 29.64 200 GLN A C 1
ATOM 1653 O O . GLN A 1 202 ? -24.099 20.334 18.314 1.00 29.83 200 GLN A O 1
ATOM 1659 N N . VAL A 1 203 ? -25.276 19.791 20.200 1.00 30.35 201 VAL A N 1
ATOM 1660 C CA . VAL A 1 203 ? -24.109 19.571 21.085 1.00 30.83 201 VAL A CA 1
ATOM 1661 C C . VAL A 1 203 ? -23.546 18.206 20.685 1.00 31.34 201 VAL A C 1
ATOM 1662 O O . VAL A 1 203 ? -24.200 17.187 20.919 1.00 28.56 201 VAL A O 1
ATOM 1666 N N . LEU A 1 204 ? -22.400 18.167 20.016 1.00 30.03 202 LEU A N 1
ATOM 1667 C CA . LEU A 1 204 ? -21.853 16.893 19.477 1.00 28.36 202 LEU A CA 1
ATOM 1668 C C . LEU A 1 204 ? -21.299 16.054 20.631 1.00 28.03 202 LEU A C 1
ATOM 1669 O O . LEU A 1 204 ? -21.492 14.807 20.618 1.00 28.95 202 LEU A O 1
ATOM 1674 N N . ALA A 1 205 ? -20.582 16.701 21.547 1.00 27.79 203 ALA A N 1
ATOM 1675 C CA . ALA A 1 205 ? -19.901 16.000 22.656 1.00 28.04 203 ALA A CA 1
ATOM 1676 C C . ALA A 1 205 ? -19.687 16.900 23.870 1.00 30.93 203 ALA A C 1
ATOM 1677 O O . ALA A 1 205 ? -19.547 18.143 23.768 1.00 26.99 203 ALA A O 1
ATOM 1679 N N . LYS A 1 206 ? -19.721 16.265 25.042 1.00 30.15 204 LYS A N 1
ATOM 1680 C CA . LYS A 1 206 ? -19.393 16.903 26.336 1.00 32.48 204 LYS A CA 1
ATOM 1681 C C . LYS A 1 206 ? -18.674 15.800 27.094 1.00 32.69 204 LYS A C 1
ATOM 1682 O O . LYS A 1 206 ? -18.757 14.654 26.633 1.00 34.57 204 LYS A O 1
ATOM 1688 N N . MET A 1 207 ? -17.998 16.115 28.175 1.00 30.47 205 MET A N 1
ATOM 1689 C CA . MET A 1 207 ? -17.312 15.043 28.940 1.00 31.16 205 MET A CA 1
ATOM 1690 C C . MET A 1 207 ? -18.012 14.892 30.288 1.00 28.46 205 MET A C 1
ATOM 1691 O O . MET A 1 207 ? -18.587 15.857 30.780 1.00 29.44 205 MET A O 1
ATOM 1696 N N . ALA A 1 208 ? -17.961 13.692 30.860 1.00 31.01 206 ALA A N 1
ATOM 1697 C CA . ALA A 1 208 ? -18.634 13.343 32.133 1.00 33.16 206 ALA A CA 1
ATOM 1698 C C . ALA A 1 208 ? -18.034 14.134 33.298 1.00 30.83 206 ALA A C 1
ATOM 1699 O O . ALA A 1 208 ? -18.803 14.480 34.207 1.00 37.06 206 ALA A O 1
ATOM 1701 N N . ASP A 1 209 ? -16.725 14.413 33.271 1.00 29.14 207 ASP A N 1
ATOM 1702 C CA . ASP A 1 209 ? -16.029 15.188 34.328 1.00 30.43 207 ASP A CA 1
ATOM 1703 C C . ASP A 1 209 ? -16.550 16.618 34.261 1.00 32.63 207 ASP A C 1
ATOM 1704 O O . ASP A 1 209 ? -16.256 17.330 33.298 1.00 30.22 207 ASP A O 1
ATOM 1709 N N . PRO A 1 210 ? -17.327 17.070 35.269 1.00 31.24 208 PRO A N 1
ATOM 1710 C CA . PRO A 1 210 ? -17.819 18.443 35.307 1.00 32.51 208 PRO A CA 1
ATOM 1711 C C . PRO A 1 210 ? -16.756 19.549 35.449 1.00 33.86 208 PRO A C 1
ATOM 1712 O O . PRO A 1 210 ? -17.139 20.683 35.226 1.00 34.07 208 PRO A O 1
ATOM 1716 N N . ASN A 1 211 ? -15.488 19.231 35.778 1.00 29.58 209 ASN A N 1
ATOM 1717 C CA . ASN A 1 211 ? -14.390 20.227 35.926 1.00 33.86 209 ASN A CA 1
ATOM 1718 C C . ASN A 1 211 ? -13.769 20.574 34.561 1.00 27.21 209 ASN A C 1
ATOM 1719 O O . ASN A 1 211 ? -12.891 21.468 34.551 1.00 26.05 209 ASN A O 1
ATOM 1724 N N . VAL A 1 212 ? -14.135 19.857 33.494 1.00 24.99 210 VAL A N 1
ATOM 1725 C CA . VAL A 1 212 ? -13.667 20.196 32.111 1.00 24.13 210 VAL A CA 1
ATOM 1726 C C . VAL A 1 212 ? -14.481 21.410 31.658 1.00 24.63 210 VAL A C 1
ATOM 1727 O O . VAL A 1 212 ? -15.663 21.231 31.417 1.00 24.53 210 VAL A O 1
ATOM 1731 N N . TYR A 1 213 ? -13.823 22.571 31.571 1.00 25.61 211 TYR A N 1
ATOM 1732 C CA . TYR A 1 213 ? -14.485 23.870 31.306 1.00 25.44 211 TYR A CA 1
ATOM 1733 C C . TYR A 1 213 ? -14.369 24.213 29.815 1.00 26.82 211 TYR A C 1
ATOM 1734 O O . TYR A 1 213 ? -15.095 25.109 29.341 1.00 25.92 211 TYR A O 1
ATOM 1743 N N . MET A 1 214 ? -13.495 23.546 29.075 1.00 25.63 212 MET A N 1
ATOM 1744 C CA . MET A 1 214 ? -13.309 23.871 27.638 1.00 23.18 212 MET A CA 1
ATOM 1745 C C . MET A 1 214 ? -12.845 22.628 26.873 1.00 23.94 212 MET A C 1
ATOM 1746 O O . MET A 1 214 ? -12.061 21.837 27.404 1.00 22.57 212 MET A O 1
ATOM 1751 N N . LEU A 1 215 ? -13.282 22.495 25.622 1.00 22.50 213 LEU A N 1
ATOM 1752 C CA . LEU A 1 215 ? -12.773 21.499 24.647 1.00 21.64 213 LEU A CA 1
ATOM 1753 C C . LEU A 1 215 ? -12.192 22.278 23.455 1.00 23.49 213 LEU A C 1
ATOM 1754 O O . LEU A 1 215 ? -12.965 22.701 22.600 1.00 24.13 213 LEU A O 1
ATOM 1759 N N . GLU A 1 216 ? -10.898 22.571 23.489 1.00 20.72 214 GLU A N 1
ATOM 1760 C CA . GLU A 1 216 ? -10.248 23.287 22.364 1.00 20.59 214 GLU A CA 1
ATOM 1761 C C . GLU A 1 216 ? -10.051 22.374 21.156 1.00 20.92 214 GLU A C 1
ATOM 1762 O O . GLU A 1 216 ? -10.045 21.117 21.261 1.00 21.99 214 GLU A O 1
ATOM 1768 N N . CYS A 1 217 ? -9.947 22.988 19.968 1.00 20.16 215 CYS A N 1
ATOM 1769 C CA . CYS A 1 217 ? -9.372 22.338 18.761 1.00 21.40 215 CYS A CA 1
ATOM 1770 C C . CYS A 1 217 ? -10.097 21.049 18.377 1.00 23.09 215 CYS A C 1
ATOM 1771 O O . CYS A 1 217 ? -9.436 20.042 18.094 1.00 23.29 215 CYS A O 1
ATOM 1774 N N . PRO A 1 218 ? -11.451 21.039 18.307 1.00 21.62 216 PRO A N 1
ATOM 1775 C CA . PRO A 1 218 ? -12.151 19.835 17.869 1.00 21.68 216 PRO A CA 1
ATOM 1776 C C . PRO A 1 218 ? -11.890 19.516 16.395 1.00 23.23 216 PRO A C 1
ATOM 1777 O O . PRO A 1 218 ? -11.883 20.414 15.576 1.00 25.82 216 PRO A O 1
ATOM 1781 N N . ASP A 1 219 ? -11.690 18.242 16.094 1.00 22.58 217 ASP A N 1
ATOM 1782 C CA . ASP A 1 219 ? -11.684 17.715 14.703 1.00 23.59 217 ASP A CA 1
ATOM 1783 C C . ASP A 1 219 ? -12.515 16.422 14.686 1.00 25.57 217 ASP A C 1
ATOM 1784 O O . ASP A 1 219 ? -12.211 15.498 15.435 1.00 24.22 217 ASP A O 1
ATOM 1789 N N . PHE A 1 220 ? -13.550 16.379 13.854 1.00 24.38 218 PHE A N 1
ATOM 1790 C CA . PHE A 1 220 ? -14.547 15.285 13.803 1.00 24.89 218 PHE A CA 1
ATOM 1791 C C . PHE A 1 220 ? -14.485 14.679 12.418 1.00 26.71 218 PHE A C 1
ATOM 1792 O O . PHE A 1 220 ? -14.678 15.417 11.425 1.00 26.49 218 PHE A O 1
ATOM 1800 N N . PHE A 1 221 ? -14.118 13.412 12.324 1.00 23.15 219 PHE A N 1
ATOM 1801 C CA . PHE A 1 221 ? -13.844 12.775 11.017 1.00 22.86 219 PHE A CA 1
ATOM 1802 C C . PHE A 1 221 ? -14.149 11.277 11.038 1.00 25.47 219 PHE A C 1
ATOM 1803 O O . PHE A 1 221 ? -14.032 10.591 12.061 1.00 23.90 219 PHE A O 1
ATOM 1811 N N . PRO A 1 222 ? -14.542 10.718 9.882 1.00 26.75 220 PRO A N 1
ATOM 1812 C CA . PRO A 1 222 ? -14.775 9.281 9.761 1.00 28.52 220 PRO A CA 1
ATOM 1813 C C . PRO A 1 222 ? -13.435 8.545 9.714 1.00 27.17 220 PRO A C 1
ATOM 1814 O O . PRO A 1 222 ? -12.479 9.042 9.157 1.00 28.61 220 PRO A O 1
ATOM 1818 N N . LEU A 1 223 ? -13.383 7.387 10.355 1.00 28.40 221 LEU A N 1
ATOM 1819 C CA . LEU A 1 223 ? -12.250 6.444 10.285 1.00 30.19 221 LEU A CA 1
ATOM 1820 C C . LEU A 1 223 ? -12.886 5.056 10.362 1.00 29.78 221 LEU A C 1
ATOM 1821 O O . LEU A 1 223 ? -13.608 4.804 11.342 1.00 30.05 221 LEU A O 1
ATOM 1826 N N . GLY A 1 224 ? -12.709 4.248 9.318 1.00 34.83 222 GLY A N 1
ATOM 1827 C CA . GLY A 1 224 ? -13.439 2.982 9.109 1.00 36.97 222 GLY A CA 1
ATOM 1828 C C . GLY A 1 224 ? -14.931 3.161 9.282 1.00 36.81 222 GLY A C 1
ATOM 1829 O O . GLY A 1 224 ? -15.495 4.053 8.627 1.00 39.10 222 GLY A O 1
ATOM 1830 N N . ASP A 1 225 ? -15.551 2.350 10.152 1.00 39.89 223 ASP A N 1
ATOM 1831 C CA . ASP A 1 225 ? -17.018 2.327 10.404 1.00 39.50 223 ASP A CA 1
ATOM 1832 C C . ASP A 1 225 ? -17.353 3.229 11.595 1.00 35.50 223 ASP A C 1
ATOM 1833 O O . ASP A 1 225 ? -18.506 3.182 12.080 1.00 38.99 223 ASP A O 1
ATOM 1838 N N . LYS A 1 226 ? -16.402 4.058 12.038 1.00 33.47 224 LYS A N 1
ATOM 1839 C CA . LYS A 1 226 ? -16.585 4.918 13.230 1.00 31.50 224 LYS A CA 1
ATOM 1840 C C . LYS A 1 226 ? -16.400 6.385 12.852 1.00 26.92 224 LYS A C 1
ATOM 1841 O O . LYS A 1 226 ? -15.922 6.675 11.738 1.00 25.73 224 LYS A O 1
ATOM 1847 N N . TYR A 1 227 ? -16.804 7.248 13.766 1.00 26.86 225 TYR A N 1
ATOM 1848 C CA . TYR A 1 227 ? -16.379 8.663 13.787 1.00 28.50 225 TYR A CA 1
ATOM 1849 C C . TYR A 1 227 ? -15.448 8.861 14.975 1.00 26.68 225 TYR A C 1
ATOM 1850 O O . TYR A 1 227 ? -15.673 8.299 16.079 1.00 25.73 225 TYR A O 1
ATOM 1859 N N . VAL A 1 228 ? -14.434 9.693 14.756 1.00 25.95 226 VAL A N 1
ATOM 1860 C CA . VAL A 1 228 ? -13.450 10.059 15.803 1.00 24.08 226 VAL A CA 1
ATOM 1861 C C . VAL A 1 228 ? -13.523 11.567 16.022 1.00 24.14 226 VAL A C 1
ATOM 1862 O O . VAL A 1 228 ? -13.523 12.336 15.009 1.00 22.84 226 VAL A O 1
ATOM 1866 N N . LEU A 1 229 ? -13.528 11.953 17.284 1.00 22.16 227 LEU A N 1
ATOM 1867 C CA . LEU A 1 229 ? -13.411 13.349 17.712 1.00 21.31 227 LEU A CA 1
ATOM 1868 C C . LEU A 1 229 ? -12.080 13.526 18.443 1.00 24.79 227 LEU A C 1
ATOM 1869 O O . LEU A 1 229 ? -11.916 12.999 19.550 1.00 23.09 227 LEU A O 1
ATOM 1874 N N . THR A 1 230 ? -11.153 14.246 17.839 1.00 21.94 228 THR A N 1
ATOM 1875 C CA . THR A 1 230 ? -9.905 14.655 18.525 1.00 21.05 228 THR A CA 1
ATOM 1876 C C . THR A 1 230 ? -10.193 16.022 19.108 1.00 22.56 228 THR A C 1
ATOM 1877 O O . THR A 1 230 ? -10.947 16.745 18.492 1.00 21.55 228 THR A O 1
ATOM 1881 N N . CYS A 1 231 ? -9.669 16.335 20.283 1.00 22.20 229 CYS A N 1
ATOM 1882 C CA . CYS A 1 231 ? -9.908 17.632 20.919 1.00 23.26 229 CYS A CA 1
ATOM 1883 C C . CYS A 1 231 ? -8.906 17.809 22.054 1.00 24.03 229 CYS A C 1
ATOM 1884 O O . CYS A 1 231 ? -8.179 16.850 22.375 1.00 21.90 229 CYS A O 1
ATOM 1887 N N . SER A 1 232 ? -8.905 18.988 22.648 1.00 21.47 230 SER A N 1
ATOM 1888 C CA . SER A 1 232 ? -7.926 19.367 23.699 1.00 20.39 230 SER A CA 1
ATOM 1889 C C . SER A 1 232 ? -8.688 1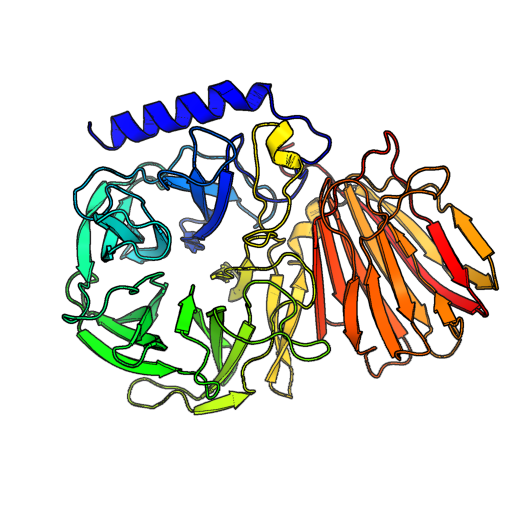9.878 24.902 1.00 21.66 230 SER A C 1
ATOM 1890 O O . SER A 1 232 ? -8.910 21.081 25.036 1.00 21.50 230 SER A O 1
ATOM 1893 N N . PRO A 1 233 ? -9.108 18.970 25.814 1.00 21.63 231 PRO A N 1
ATOM 1894 C CA . PRO A 1 233 ? -9.780 19.389 27.027 1.00 21.91 231 PRO A CA 1
ATOM 1895 C C . PRO A 1 233 ? -8.916 20.196 27.991 1.00 21.32 231 PRO A C 1
ATOM 1896 O O . PRO A 1 233 ? -7.745 19.860 28.144 1.00 21.30 231 PRO A O 1
ATOM 1900 N N . GLN A 1 234 ? -9.535 21.146 28.691 1.00 21.31 232 GLN A N 1
ATOM 1901 C CA . GLN A 1 234 ? -8.921 21.968 29.748 1.00 23.57 232 GLN A CA 1
ATOM 1902 C C . GLN A 1 234 ? -9.759 21.776 31.006 1.00 23.44 232 GLN A C 1
ATOM 1903 O O . GLN A 1 234 ? -11.006 21.813 30.925 1.00 23.49 232 GLN A O 1
ATOM 1909 N N . GLY A 1 235 ? -9.067 21.437 32.088 1.00 22.11 233 GLY A N 1
ATOM 1910 C CA . GLY A 1 235 ? -9.656 21.258 33.421 1.00 22.19 233 GLY A CA 1
ATOM 1911 C C . GLY A 1 235 ? -9.628 19.822 33.920 1.00 23.09 233 GLY A C 1
ATOM 1912 O O . GLY A 1 235 ? -10.150 19.623 35.026 1.00 23.68 233 GLY A O 1
ATOM 1913 N N . MET A 1 236 ? -9.123 18.847 33.154 1.00 23.22 234 MET A N 1
ATOM 1914 C CA . MET A 1 236 ? -8.983 17.428 33.629 1.00 23.52 234 MET A CA 1
ATOM 1915 C C . MET A 1 236 ? -7.906 17.395 34.700 1.00 24.34 234 MET A C 1
ATOM 1916 O O . MET A 1 236 ? -6.824 17.882 34.445 1.00 26.15 234 MET A O 1
ATOM 1921 N N . LYS A 1 237 ? -8.219 16.834 35.863 1.00 24.10 235 LYS A N 1
ATOM 1922 C CA . LYS A 1 237 ? -7.214 16.681 36.940 1.00 26.66 235 LYS A CA 1
ATOM 1923 C C . LYS A 1 237 ? -6.246 15.553 36.593 1.00 21.90 235 LYS A C 1
ATOM 1924 O O . LYS A 1 237 ? -6.713 14.473 36.247 1.00 24.19 235 LYS A O 1
ATOM 1930 N N . ALA A 1 238 ? -4.944 15.796 36.794 1.00 20.99 236 ALA A N 1
ATOM 1931 C CA . ALA A 1 238 ? -3.912 14.749 36.701 1.00 21.86 236 ALA A CA 1
ATOM 1932 C C . ALA A 1 238 ? -4.304 13.651 37.690 1.00 23.00 236 ALA A C 1
ATOM 1933 O O . ALA A 1 238 ? -4.652 13.974 38.846 1.00 23.02 236 ALA A O 1
ATOM 1935 N N . ASN A 1 239 ? -4.290 12.396 37.239 1.00 22.43 237 ASN A N 1
ATOM 1936 C CA . ASN A 1 239 ? -4.786 11.231 38.028 1.00 23.78 237 ASN A CA 1
ATOM 1937 C C . ASN A 1 239 ? -3.863 10.049 37.735 1.00 20.79 237 ASN A C 1
ATOM 1938 O O . ASN A 1 239 ? -4.051 9.412 36.704 1.00 21.23 237 ASN A O 1
ATOM 1943 N N . GLY A 1 240 ? -2.909 9.755 38.629 1.00 20.56 238 GLY A N 1
ATOM 1944 C CA . GLY A 1 240 ? -1.940 8.668 38.407 1.00 19.58 238 GLY A CA 1
ATOM 1945 C C . GLY A 1 240 ? -1.178 8.964 37.131 1.00 18.78 238 GLY A C 1
ATOM 1946 O O . GLY A 1 240 ? -0.581 10.037 37.062 1.00 20.00 238 GLY A O 1
ATOM 1947 N N . TYR A 1 241 ? -1.161 8.036 36.189 1.00 19.00 239 TYR A N 1
ATOM 1948 C CA . TYR A 1 241 ? -0.391 8.180 34.934 1.00 20.04 239 TYR A CA 1
ATOM 1949 C C . TYR A 1 241 ? -1.198 8.989 33.928 1.00 21.81 239 TYR A C 1
ATOM 1950 O O . TYR A 1 241 ? -0.601 9.294 32.881 1.00 20.54 239 TYR A O 1
ATOM 1959 N N . HIS A 1 242 ? -2.433 9.360 34.255 1.00 20.08 240 HIS A N 1
ATOM 1960 C CA . HIS A 1 242 ? -3.378 10.009 33.292 1.00 20.33 240 HIS A CA 1
ATOM 1961 C C . HIS A 1 242 ? -3.326 11.534 33.375 1.00 20.82 240 HIS A C 1
ATOM 1962 O O . HIS A 1 242 ? -3.318 12.088 34.455 1.00 20.52 240 HIS A O 1
ATOM 1969 N N . TYR A 1 243 ? -3.380 12.201 32.230 1.00 20.58 241 TYR A N 1
ATOM 1970 C CA . TYR A 1 243 ? -3.646 13.666 32.156 1.00 20.60 241 TYR A CA 1
ATOM 1971 C C . TYR A 1 243 ? -2.574 14.462 32.906 1.00 18.10 241 TYR A C 1
ATOM 1972 O O . TYR A 1 243 ? -2.899 15.437 33.585 1.00 19.78 241 TYR A O 1
ATOM 1981 N N . ARG A 1 244 ? -1.293 14.109 32.720 1.00 19.69 242 ARG A N 1
ATOM 1982 C CA . ARG A 1 244 ? -0.154 14.734 33.449 1.00 20.78 242 ARG A CA 1
ATOM 1983 C C . ARG A 1 244 ? 0.111 16.161 32.951 1.00 18.84 242 ARG A C 1
ATOM 1984 O O . ARG A 1 244 ? 0.563 17.037 33.737 1.00 18.88 242 ARG A O 1
ATOM 1992 N N . ASN A 1 245 ? -0.110 16.413 31.665 1.00 18.18 243 ASN A N 1
ATOM 1993 C CA . ASN A 1 245 ? 0.233 17.748 31.122 1.00 19.24 243 ASN A CA 1
ATOM 1994 C C . ASN A 1 245 ? -0.745 18.822 31.619 1.00 18.77 243 ASN A C 1
ATOM 1995 O O . ASN A 1 245 ? -1.918 18.518 31.935 1.00 19.26 243 ASN A O 1
ATOM 2000 N N . ARG A 1 246 ? -0.297 20.074 31.582 1.00 21.72 244 ARG A N 1
ATOM 2001 C CA . ARG A 1 246 ? -1.122 21.241 31.983 1.00 22.35 244 ARG A CA 1
ATOM 2002 C C . ARG A 1 246 ? -2.498 21.142 31.304 1.00 21.94 244 ARG A C 1
ATOM 2003 O O . ARG A 1 246 ? -3.509 21.356 31.974 1.00 22.17 244 ARG A O 1
ATOM 2011 N N . TYR A 1 247 ? -2.532 20.858 30.002 1.00 20.86 245 TYR A N 1
ATOM 2012 C CA . TYR A 1 247 ? -3.772 20.657 29.213 1.00 20.94 245 TYR A CA 1
ATOM 2013 C C . TYR A 1 247 ? -3.629 19.377 28.395 1.00 18.89 245 TYR A C 1
ATOM 2014 O O . TYR A 1 247 ? -2.492 18.976 28.074 1.00 20.07 245 TYR A O 1
ATOM 2023 N N . GLN A 1 248 ? -4.759 18.807 28.013 1.00 19.05 246 GLN A N 1
ATOM 2024 C CA . GLN A 1 248 ? -4.844 17.469 27.430 1.00 19.57 246 GLN A CA 1
ATOM 2025 C C . GLN A 1 248 ? -5.122 17.565 25.935 1.00 20.61 246 GLN A C 1
ATOM 2026 O O . GLN A 1 248 ? -5.673 18.634 25.449 1.00 22.83 246 GLN A O 1
ATOM 2032 N N . SER A 1 249 ? -4.790 16.487 25.243 1.00 18.55 247 SER A N 1
ATOM 2033 C CA . SER A 1 249 ? -5.137 16.259 23.832 1.00 19.30 247 SER A CA 1
ATOM 2034 C C . SER A 1 249 ? -5.514 14.796 23.715 1.00 19.97 247 SER A C 1
ATOM 2035 O O . SER A 1 249 ? -4.755 13.930 24.236 1.00 21.43 247 SER A O 1
ATOM 2038 N N . GLY A 1 250 ? -6.630 14.504 23.073 1.00 19.15 248 GLY A N 1
ATOM 2039 C CA . GLY A 1 250 ? -7.015 13.083 22.952 1.00 19.23 248 GLY A CA 1
ATOM 2040 C C . GLY A 1 250 ? -8.179 12.846 22.031 1.00 22.83 248 GLY A C 1
ATOM 2041 O O . GLY A 1 250 ? -8.496 13.747 21.207 1.00 22.12 248 GLY A O 1
ATOM 2042 N N . TYR A 1 251 ? -8.745 11.643 22.084 1.00 22.29 249 TYR A N 1
ATOM 2043 C CA . TYR A 1 251 ? -9.705 11.224 21.060 1.00 23.10 249 TYR A CA 1
ATOM 2044 C C . TYR A 1 251 ? -10.833 10.422 21.679 1.00 22.86 249 TYR A C 1
ATOM 2045 O O . TYR A 1 251 ? -10.667 9.795 22.729 1.00 21.31 249 TYR A O 1
ATOM 2054 N N . ILE A 1 252 ? -11.986 10.534 21.035 1.00 24.24 250 ILE A N 1
ATOM 2055 C CA . ILE A 1 252 ? -13.234 9.818 21.389 1.00 23.96 250 ILE A CA 1
ATOM 2056 C C . ILE A 1 252 ? -13.691 9.095 20.134 1.00 25.99 250 ILE A C 1
ATOM 2057 O O . ILE A 1 252 ? -13.707 9.726 19.033 1.00 23.39 250 ILE A O 1
ATOM 2062 N N . VAL A 1 253 ? -14.014 7.802 20.266 1.00 26.16 251 VAL A N 1
ATOM 2063 C CA . VAL A 1 253 ? -14.472 6.973 19.119 1.00 26.28 251 VAL A CA 1
ATOM 2064 C C . VAL A 1 253 ? -15.952 6.660 19.340 1.00 26.64 251 VAL A C 1
ATOM 2065 O O . VAL A 1 253 ? -16.392 6.439 20.480 1.00 26.82 251 VAL A O 1
ATOM 2069 N N . GLY A 1 254 ? -16.737 6.775 18.283 1.00 29.60 252 GLY A N 1
ATOM 2070 C CA . GLY A 1 254 ? -18.167 6.461 18.377 1.00 29.67 252 GLY A CA 1
ATOM 2071 C C . GLY A 1 254 ? -18.799 6.288 17.026 1.00 28.34 252 GLY A C 1
ATOM 2072 O O . GLY A 1 254 ? -18.066 6.079 16.028 1.00 27.32 252 GLY A O 1
ATOM 2073 N N . ASP A 1 255 ? -20.129 6.278 17.043 1.00 27.32 253 ASP A N 1
ATOM 2074 C CA . ASP A 1 255 ? -20.972 6.163 15.835 1.00 29.71 253 ASP A CA 1
ATOM 2075 C C . ASP A 1 255 ? -21.737 7.481 15.661 1.00 26.64 253 ASP A C 1
ATOM 2076 O O . ASP A 1 255 ? -22.298 8.033 16.658 1.00 27.63 253 ASP A O 1
ATOM 2081 N N . TRP A 1 256 ? -21.764 7.950 14.420 1.00 26.08 254 TRP A N 1
ATOM 2082 C CA . TRP A 1 256 ? -22.580 9.116 14.023 1.00 29.71 254 TRP A CA 1
ATOM 2083 C C . TRP A 1 256 ? -22.972 8.98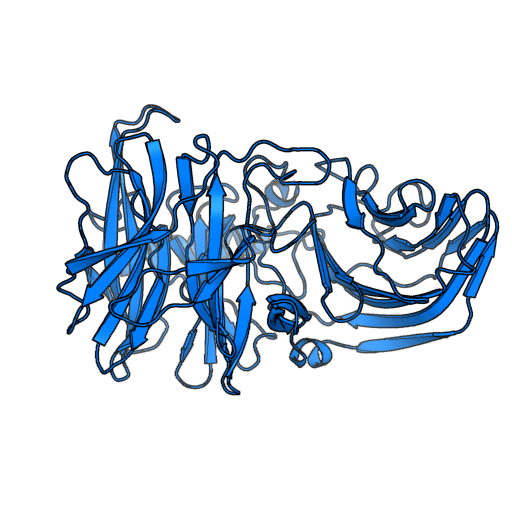9 12.556 1.00 32.30 254 TRP A C 1
ATOM 2084 O O . TRP A 1 256 ? -22.235 8.377 11.768 1.00 35.26 254 TRP A O 1
ATOM 2095 N N . GLN A 1 257 ? -24.148 9.512 12.253 1.00 34.61 255 GLN A N 1
ATOM 2096 C CA . GLN A 1 257 ? -24.590 9.926 10.898 1.00 36.10 255 GLN A CA 1
ATOM 2097 C C . GLN A 1 257 ? -25.417 11.196 11.072 1.00 37.35 255 GLN A C 1
ATOM 2098 O O . GLN A 1 257 ? -26.062 11.392 12.113 1.00 35.63 255 GLN A O 1
ATOM 2104 N N . PRO A 1 258 ? -25.425 12.100 10.067 1.00 36.72 256 PRO A N 1
ATOM 2105 C CA . PRO A 1 258 ? -26.319 13.258 10.117 1.00 35.30 256 PRO A CA 1
ATOM 2106 C C . PRO A 1 258 ? -27.705 12.832 10.638 1.00 34.52 256 PRO A C 1
ATOM 2107 O O . PRO A 1 258 ? -28.223 11.845 10.145 1.00 38.76 256 PRO A O 1
ATOM 2111 N N . GLY A 1 259 ? -28.249 13.558 11.616 1.00 35.23 257 GLY A N 1
ATOM 2112 C CA . GLY A 1 259 ? -29.575 13.341 12.217 1.00 40.28 257 GLY A CA 1
ATOM 2113 C C . GLY A 1 259 ? -29.504 12.570 13.520 1.00 41.77 257 GLY A C 1
ATOM 2114 O O . GLY A 1 259 ? -30.553 12.436 14.175 1.00 39.82 257 GLY A O 1
ATOM 2115 N N . SER A 1 260 ? -28.311 12.104 13.910 1.00 40.48 258 SER A N 1
ATOM 2116 C CA . SER A 1 260 ? -28.103 11.242 15.102 1.00 41.39 258 SER A CA 1
ATOM 2117 C C . SER A 1 260 ? -27.142 11.908 16.079 1.00 39.10 258 SER A C 1
ATOM 2118 O O . SER A 1 260 ? -26.305 12.738 15.647 1.00 34.65 258 SER A O 1
ATOM 2121 N N . ALA A 1 261 ? -27.269 11.539 17.350 1.00 40.13 259 ALA A N 1
ATOM 2122 C CA . ALA A 1 261 ? -26.238 11.760 18.384 1.00 36.55 259 ALA A CA 1
ATOM 2123 C C . ALA A 1 261 ? -24.974 11.001 17.972 1.00 34.99 259 ALA A C 1
ATOM 2124 O O . ALA A 1 261 ? -25.070 10.035 17.181 1.00 32.18 259 ALA A O 1
ATOM 2126 N N . PHE A 1 262 ? -23.829 11.512 18.431 1.00 31.97 260 PHE A N 1
ATOM 2127 C CA . PHE A 1 262 ? -22.499 10.848 18.402 1.00 29.34 260 PHE A CA 1
ATOM 2128 C C . PHE A 1 262 ? -22.461 9.924 19.618 1.00 29.18 260 PHE A C 1
ATOM 2129 O O . PHE A 1 262 ? -22.309 10.430 20.743 1.00 30.36 260 PHE A O 1
ATOM 2137 N N . THR A 1 263 ? -22.722 8.624 19.416 1.00 30.17 261 THR A N 1
ATOM 2138 C CA . THR A 1 263 ? -22.840 7.649 20.534 1.00 31.35 261 THR A CA 1
ATOM 2139 C C . THR A 1 263 ? -21.451 7.045 20.750 1.00 29.29 261 THR A C 1
ATOM 2140 O O . THR A 1 263 ? -20.963 6.376 19.841 1.00 29.31 261 THR A O 1
ATOM 2144 N N . ILE A 1 264 ? -20.884 7.284 21.931 1.00 30.59 262 ILE A N 1
ATOM 2145 C CA . ILE A 1 264 ? -19.463 6.999 22.273 1.00 33.49 262 ILE A CA 1
ATOM 2146 C C . ILE A 1 264 ? -19.277 5.492 22.475 1.00 33.50 262 ILE A C 1
ATOM 2147 O O . ILE A 1 264 ? -19.975 4.936 23.336 1.00 36.99 262 ILE A O 1
ATOM 2152 N N . THR A 1 265 ? -18.389 4.851 21.720 1.00 31.83 263 THR A N 1
ATOM 2153 C CA . THR A 1 265 ? -17.989 3.436 21.925 1.00 35.75 263 THR A CA 1
ATOM 2154 C C . THR A 1 265 ? -16.638 3.355 22.654 1.00 40.27 263 THR A C 1
ATOM 2155 O O . THR A 1 265 ? -16.422 2.350 23.358 1.00 35.31 263 THR A O 1
ATOM 2159 N N . GLN A 1 266 ? -15.783 4.372 22.553 1.00 35.14 264 GLN A N 1
ATOM 2160 C CA . GLN A 1 266 ? -14.493 4.441 23.296 1.00 35.37 264 GLN A CA 1
ATOM 2161 C C . GLN A 1 266 ? -14.334 5.859 23.859 1.00 36.30 264 GLN A C 1
ATOM 2162 O O . GLN A 1 266 ? -14.283 6.852 23.073 1.00 31.84 264 GLN A O 1
ATOM 2168 N N . ASP A 1 267 ? -14.287 5.957 25.185 1.00 30.60 265 ASP A N 1
ATOM 2169 C CA . ASP A 1 267 ? -14.259 7.234 25.929 1.00 30.61 265 ASP A CA 1
ATOM 2170 C C . ASP A 1 267 ? -12.898 7.890 25.715 1.00 24.53 265 ASP A C 1
ATOM 2171 O O . ASP A 1 267 ? -11.969 7.202 25.223 1.00 24.14 265 ASP A O 1
ATOM 2176 N N . PHE A 1 268 ? -12.820 9.154 26.110 1.00 24.30 266 PHE A N 1
ATOM 2177 C CA . PHE A 1 268 ? -11.652 10.044 25.908 1.00 23.31 266 PHE A CA 1
ATOM 2178 C C . PHE A 1 268 ? -10.374 9.282 26.281 1.00 22.97 266 PHE A C 1
ATOM 2179 O O . PHE A 1 268 ? -10.252 8.788 27.431 1.00 23.57 266 PHE A O 1
ATOM 2187 N N . THR A 1 269 ? -9.435 9.284 25.353 1.00 21.31 267 THR A N 1
ATOM 2188 C CA . THR A 1 269 ? -8.112 8.648 25.440 1.00 20.54 267 THR A CA 1
ATOM 2189 C C . THR A 1 269 ? -7.095 9.688 25.002 1.00 21.03 267 THR A C 1
ATOM 2190 O O . THR A 1 269 ? -7.307 10.332 23.971 1.00 21.02 267 THR A O 1
ATOM 2194 N N . GLU A 1 270 ? -6.011 9.809 25.728 1.00 20.91 268 GLU A N 1
ATOM 2195 C CA . GLU A 1 270 ? -4.922 10.735 25.360 1.00 19.21 268 GLU A CA 1
ATOM 2196 C C . GLU A 1 270 ? -4.300 10.307 24.032 1.00 19.83 268 GLU A C 1
ATOM 2197 O O . GLU A 1 270 ? -4.119 9.104 23.822 1.00 18.32 268 GLU A O 1
ATOM 2203 N N . LEU A 1 271 ? -3.940 11.260 23.166 1.00 19.55 269 LEU A N 1
ATOM 2204 C CA . LEU A 1 271 ? -3.289 10.960 21.864 1.00 18.91 269 LEU A CA 1
ATOM 2205 C C . LEU A 1 271 ? -1.800 10.672 22.036 1.00 18.78 269 LEU A C 1
ATOM 2206 O O . LEU A 1 271 ? -1.225 10.039 21.152 1.00 20.27 269 LEU A O 1
ATOM 2211 N N . ASP A 1 272 ? -1.193 11.175 23.101 1.00 17.09 270 ASP A N 1
ATOM 2212 C CA . ASP A 1 272 ? 0.266 11.075 23.310 1.00 17.57 270 ASP A CA 1
ATOM 2213 C C . ASP A 1 272 ? 0.529 11.150 24.805 1.00 17.69 270 ASP A C 1
ATOM 2214 O O . ASP A 1 272 ? -0.022 12.011 25.498 1.00 18.64 270 ASP A O 1
ATOM 2219 N N . PHE A 1 273 ? 1.381 10.265 25.295 1.00 17.71 271 PHE A N 1
ATOM 2220 C CA . PHE A 1 273 ? 1.612 10.125 26.756 1.00 18.09 271 PHE A CA 1
ATOM 2221 C C . PHE A 1 273 ? 2.849 10.889 27.238 1.00 17.46 271 PHE A C 1
ATOM 2222 O O . PHE A 1 273 ? 3.234 10.788 28.433 1.00 17.47 271 PHE A O 1
ATOM 2230 N N . GLY A 1 274 ? 3.455 11.679 26.361 1.00 18.07 272 GLY A N 1
ATOM 2231 C CA . GLY A 1 274 ? 4.637 12.488 26.674 1.00 17.39 272 GLY A CA 1
ATOM 2232 C C . GLY A 1 274 ? 4.316 13.843 27.266 1.00 16.54 272 GLY A C 1
ATOM 2233 O O . GLY A 1 274 ? 3.174 14.070 27.722 1.00 17.99 272 GLY A O 1
ATOM 2234 N N . HIS A 1 275 ? 5.330 14.704 27.312 1.00 17.09 273 HIS A N 1
ATOM 2235 C CA . HIS A 1 275 ? 5.236 16.035 27.962 1.00 17.06 273 HIS A CA 1
ATOM 2236 C C . HIS A 1 275 ? 4.672 17.108 27.011 1.00 18.60 273 HIS A C 1
ATOM 2237 O O . HIS A 1 275 ? 4.078 18.057 27.548 1.00 17.32 273 HIS A O 1
ATOM 2244 N N . ASP A 1 276 ? 4.889 16.979 25.694 1.00 18.45 274 ASP A N 1
ATOM 2245 C CA . ASP A 1 276 ? 4.747 18.122 24.754 1.00 18.29 274 ASP A CA 1
ATOM 2246 C C . ASP A 1 276 ? 3.903 17.711 23.554 1.00 18.03 274 ASP A C 1
ATOM 2247 O O . ASP A 1 276 ? 4.437 17.298 22.513 1.00 19.65 274 ASP A O 1
ATOM 2252 N N . TYR A 1 277 ? 2.603 17.796 23.695 1.00 16.52 275 TYR A N 1
ATOM 2253 C CA . TYR A 1 277 ? 1.652 17.359 22.650 1.00 18.53 275 TYR A CA 1
ATOM 2254 C C . TYR A 1 277 ? 0.336 18.084 22.930 1.00 19.87 275 TYR A C 1
ATOM 2255 O O . TYR A 1 277 ? -0.337 17.821 23.924 1.00 20.17 275 TYR A O 1
ATOM 2264 N N . TYR A 1 278 ? -0.040 19.034 22.075 1.00 20.06 276 TYR A N 1
ATOM 2265 C CA . TYR A 1 278 ? -1.252 19.851 22.291 1.00 18.59 276 TYR A CA 1
ATOM 2266 C C . TYR A 1 278 ? -1.827 20.261 20.937 1.00 18.70 276 TYR A C 1
ATOM 2267 O O . TYR A 1 278 ? -1.070 20.398 19.951 1.00 21.06 276 TYR A O 1
ATOM 2276 N N . ALA A 1 279 ? -3.150 20.407 20.878 1.00 18.69 277 ALA A N 1
ATOM 2277 C CA . ALA A 1 279 ? -3.843 21.081 19.759 1.00 19.36 277 ALA A CA 1
ATOM 2278 C C . ALA A 1 279 ? -3.603 20.330 18.462 1.00 21.39 277 ALA A C 1
ATOM 2279 O O . ALA A 1 279 ? -3.178 20.925 17.459 1.00 20.89 277 ALA A O 1
ATOM 2281 N N . PRO A 1 280 ? -3.921 19.024 18.390 1.00 20.53 278 PRO A N 1
ATOM 2282 C CA . PRO A 1 280 ? -3.886 18.310 17.121 1.00 20.65 278 PRO A CA 1
ATOM 2283 C C . PRO A 1 280 ? -4.921 18.851 16.112 1.00 21.19 278 PRO A C 1
ATOM 2284 O O . PRO A 1 280 ? -5.966 19.382 16.496 1.00 20.52 278 PRO A O 1
ATOM 2288 N N . GLN A 1 281 ? -4.564 18.758 14.844 1.00 19.78 279 GLN A N 1
ATOM 2289 C CA . GLN A 1 281 ? -5.507 18.877 13.709 1.00 19.46 279 GLN A CA 1
ATOM 2290 C C . GLN A 1 281 ? -5.142 17.773 12.722 1.00 18.67 279 GLN A C 1
ATOM 2291 O O . GLN A 1 281 ? -3.962 17.351 12.659 1.00 20.24 279 GLN A O 1
ATOM 2297 N N . THR A 1 282 ? -6.101 17.377 11.905 1.00 21.37 280 THR A N 1
ATOM 2298 C CA . THR A 1 282 ? -5.885 16.335 10.896 1.00 20.53 280 THR A CA 1
ATOM 2299 C C . THR A 1 282 ? -6.133 16.868 9.482 1.00 21.57 280 THR A C 1
ATOM 2300 O O . THR A 1 282 ? -6.783 17.915 9.301 1.00 20.10 280 THR A O 1
ATOM 2304 N N . LEU A 1 283 ? -5.592 16.123 8.537 1.00 20.50 281 LEU A N 1
ATOM 2305 C CA . LEU A 1 283 ? -5.924 16.260 7.095 1.00 20.92 281 LEU A CA 1
ATOM 2306 C C . LEU A 1 283 ? -6.007 14.885 6.462 1.00 23.36 281 LEU A C 1
ATOM 2307 O O . LEU A 1 283 ? -5.429 13.892 7.019 1.00 23.50 281 LEU A O 1
ATOM 2312 N N . ILE A 1 284 ? -6.672 14.849 5.298 1.00 24.11 282 ILE A N 1
ATOM 2313 C CA . ILE A 1 284 ? -6.689 13.678 4.385 1.00 25.94 282 ILE A CA 1
ATOM 2314 C C . ILE A 1 284 ? -5.533 13.853 3.396 1.00 25.16 282 ILE A C 1
ATOM 2315 O O . ILE A 1 284 ? -5.460 14.897 2.712 1.00 25.1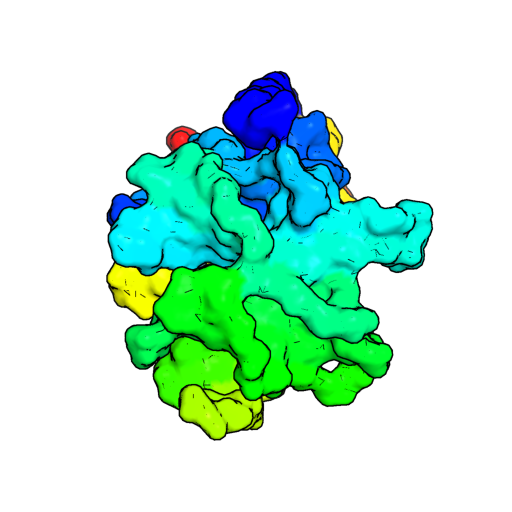1 282 ILE A O 1
ATOM 2320 N N . SER A 1 285 ? -4.638 12.879 3.306 1.00 23.69 283 SER A N 1
ATOM 2321 C CA . SER A 1 285 ? -3.529 12.932 2.322 1.00 23.84 283 SER A CA 1
ATOM 2322 C C . SER A 1 285 ? -4.072 12.613 0.923 1.00 26.64 283 SER A C 1
ATOM 2323 O O . SER A 1 285 ? -5.233 12.128 0.811 1.00 24.00 283 SER A O 1
ATOM 2326 N N . HIS A 1 286 ? -3.220 12.809 -0.083 1.00 28.12 284 HIS A N 1
ATOM 2327 C CA . HIS A 1 286 ? -3.535 12.520 -1.506 1.00 28.45 284 HIS A CA 1
ATOM 2328 C C . HIS A 1 286 ? -4.052 11.085 -1.579 1.00 29.20 284 HIS A C 1
ATOM 2329 O O . HIS A 1 286 ? -5.085 10.868 -2.203 1.00 29.65 284 HIS A O 1
ATOM 2336 N N . ASP A 1 287 ? -3.371 10.139 -0.916 1.00 28.60 285 ASP A N 1
ATOM 2337 C CA . ASP A 1 287 ? -3.727 8.703 -0.986 1.00 26.26 285 ASP A CA 1
ATOM 2338 C C . ASP A 1 287 ? -4.684 8.306 0.153 1.00 26.40 285 ASP A C 1
ATOM 2339 O O . ASP A 1 287 ? -4.806 7.107 0.385 1.00 29.95 285 ASP A O 1
ATOM 2344 N N . GLN A 1 288 ? -5.311 9.259 0.850 1.00 25.40 286 GLN A N 1
ATOM 2345 C CA . GLN A 1 288 ? -6.522 9.082 1.702 1.00 27.48 286 GLN A CA 1
ATOM 2346 C C . GLN A 1 288 ? -6.123 8.536 3.079 1.00 26.67 286 GLN A C 1
ATOM 2347 O O . GLN A 1 288 ? -6.982 7.988 3.769 1.00 26.73 286 GLN A O 1
ATOM 2353 N N . ARG A 1 289 ? -4.858 8.673 3.465 1.00 26.32 287 ARG A N 1
ATOM 2354 C CA . ARG A 1 289 ? -4.460 8.518 4.888 1.00 24.09 287 ARG A CA 1
ATOM 2355 C C . ARG A 1 289 ? -5.031 9.670 5.703 1.00 24.71 287 ARG A C 1
ATOM 2356 O O . ARG A 1 289 ? -5.147 10.769 5.160 1.00 23.30 287 ARG A O 1
ATOM 2364 N N . ARG A 1 290 ? -5.340 9.403 6.971 1.00 23.34 288 ARG A N 1
ATOM 2365 C CA . ARG A 1 290 ? -5.728 10.412 7.972 1.00 22.84 288 ARG A CA 1
ATOM 2366 C C . ARG A 1 290 ? -4.448 10.756 8.725 1.00 24.19 288 ARG A C 1
ATOM 2367 O O . ARG A 1 290 ? -3.847 9.827 9.326 1.00 22.29 288 ARG A O 1
ATOM 2375 N N . ILE A 1 291 ? -4.030 12.018 8.650 1.00 21.99 289 ILE A N 1
ATOM 2376 C CA . ILE A 1 291 ? -2.714 12.509 9.153 1.00 23.40 289 ILE A CA 1
ATOM 2377 C C . ILE A 1 291 ? -2.974 13.535 10.260 1.00 22.76 289 ILE A C 1
ATOM 2378 O O . ILE A 1 291 ? -3.741 14.449 10.022 1.00 20.59 289 ILE A O 1
ATOM 2383 N N . VAL A 1 292 ? -2.301 13.414 11.408 1.00 21.45 290 VAL A N 1
ATOM 2384 C CA . VAL A 1 292 ? -2.409 14.386 12.532 1.00 19.23 290 VAL A CA 1
ATOM 2385 C C . VAL A 1 292 ? -1.068 15.065 12.772 1.00 19.54 290 VAL A C 1
ATOM 2386 O O . VAL A 1 292 ? -0.021 14.402 12.806 1.00 20.31 290 VAL A O 1
ATOM 2390 N N . ILE A 1 293 ? -1.129 16.384 12.914 1.00 17.44 291 ILE A N 1
ATOM 2391 C CA . ILE A 1 293 ? -0.022 17.246 13.362 1.00 18.00 291 ILE A CA 1
ATOM 2392 C C . ILE A 1 293 ? -0.470 17.994 14.604 1.00 17.01 291 ILE A C 1
ATOM 2393 O O . ILE A 1 293 ? -1.646 18.410 14.666 1.00 19.51 291 ILE A O 1
ATOM 2398 N N . ALA A 1 294 ? 0.429 18.136 15.587 1.00 20.38 292 ALA A N 1
ATOM 2399 C CA . ALA A 1 294 ? 0.130 18.854 16.836 1.00 18.11 292 ALA A CA 1
ATOM 2400 C C . ALA A 1 294 ? 1.250 19.832 17.167 1.00 17.36 292 ALA A C 1
ATOM 2401 O O . ALA A 1 294 ? 2.262 19.856 16.466 1.00 17.26 292 ALA A O 1
ATOM 2403 N N . TRP A 1 295 ? 0.981 20.714 18.122 1.00 18.67 293 TRP A N 1
ATOM 2404 C CA . TRP A 1 295 ? 2.025 21.579 18.716 1.00 17.36 293 TRP A CA 1
ATOM 2405 C C . TRP A 1 295 ? 2.885 20.716 19.654 1.00 20.31 293 TRP A C 1
ATOM 2406 O O . TRP A 1 295 ? 2.300 20.071 20.560 1.00 19.65 293 TRP A O 1
ATOM 2417 N N . MET A 1 296 ? 4.180 20.653 19.401 1.00 18.09 294 MET A N 1
ATOM 2418 C CA . MET A 1 296 ? 5.103 19.804 20.178 1.00 17.98 294 MET A CA 1
ATOM 2419 C C . MET A 1 296 ? 5.602 20.679 21.340 1.00 17.72 294 MET A C 1
ATOM 2420 O O . MET A 1 296 ? 6.803 21.059 21.383 1.00 18.73 294 MET A O 1
ATOM 2425 N N . ASP A 1 297 ? 4.688 21.027 22.252 1.00 18.99 295 ASP A N 1
ATOM 2426 C CA . ASP A 1 297 ? 4.958 22.021 23.321 1.00 19.54 295 ASP A CA 1
ATOM 2427 C C . ASP A 1 297 ? 3.824 21.971 24.312 1.00 18.23 295 ASP A C 1
ATOM 2428 O O . ASP A 1 297 ? 2.888 21.262 24.059 1.00 20.37 295 ASP A O 1
ATOM 2433 N N . MET A 1 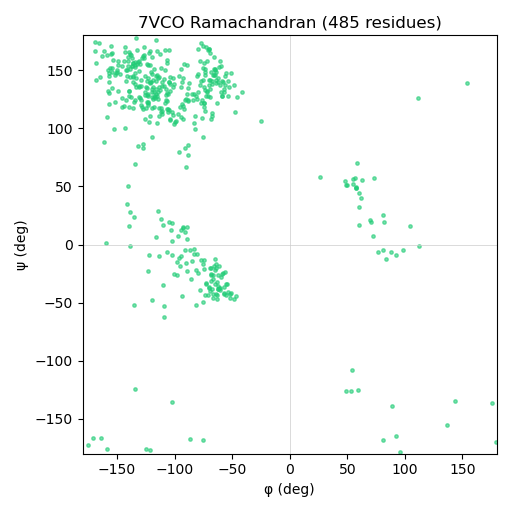298 ? 3.928 22.709 25.409 1.00 19.22 296 MET A N 1
ATOM 2434 C CA . MET A 1 298 ? 2.850 22.762 26.420 1.00 20.57 296 MET A CA 1
ATOM 2435 C C . MET A 1 298 ? 2.837 24.133 27.100 1.00 21.53 296 MET A C 1
ATOM 2436 O O . MET A 1 298 ? 3.916 24.662 27.441 1.00 22.24 296 MET A O 1
ATOM 2441 N N . TRP A 1 299 ? 1.662 24.732 27.198 1.00 21.39 297 TRP A N 1
ATOM 2442 C CA . TRP A 1 299 ? 1.447 25.982 27.956 1.00 24.13 297 TRP A CA 1
ATOM 2443 C C . TRP A 1 299 ? 2.069 25.869 29.332 1.00 24.48 297 TRP A C 1
ATOM 2444 O O . TRP A 1 299 ? 1.909 24.815 29.959 1.00 24.32 297 TRP A O 1
ATOM 2455 N N . ASP A 1 300 ? 2.740 26.933 29.749 1.00 28.25 298 ASP A N 1
ATOM 2456 C CA . ASP A 1 300 ? 3.294 27.128 31.108 1.00 31.44 298 ASP A CA 1
ATOM 2457 C C . ASP A 1 300 ? 4.625 26.389 31.264 1.00 29.27 298 ASP A C 1
ATOM 2458 O O . ASP A 1 300 ? 5.201 26.555 32.315 1.00 31.65 298 ASP A O 1
ATOM 2463 N N . SER A 1 301 ? 5.108 25.605 30.290 1.00 26.22 299 SER A N 1
ATOM 2464 C CA . SER A 1 301 ? 6.431 24.949 30.398 1.00 26.20 299 SER A CA 1
ATOM 2465 C C . SER A 1 301 ? 7.520 25.994 30.210 1.00 26.99 299 SER A C 1
ATOM 2466 O O . SER A 1 301 ? 7.291 26.913 29.407 1.00 25.90 299 SER A O 1
ATOM 2469 N N . VAL A 1 302 ? 8.663 25.800 30.875 1.00 24.66 300 VAL A N 1
ATOM 2470 C CA . VAL A 1 302 ? 9.934 26.509 30.560 1.00 25.79 300 VAL A CA 1
ATOM 2471 C C . VAL A 1 302 ? 10.279 26.234 29.101 1.00 24.53 300 VAL A C 1
ATOM 2472 O O . VAL A 1 302 ? 10.202 25.071 28.667 1.00 22.10 300 VAL A O 1
ATOM 2476 N N . MET A 1 303 ? 10.645 27.284 28.374 1.00 23.51 301 MET A N 1
ATOM 2477 C CA . MET A 1 303 ? 10.962 27.174 26.935 1.00 24.71 301 MET A CA 1
ATOM 2478 C C . MET A 1 303 ? 12.335 27.790 26.689 1.00 25.52 301 MET A C 1
ATOM 2479 O O . MET A 1 303 ? 12.434 28.971 26.353 1.00 26.04 301 MET A O 1
ATOM 2484 N N . PRO A 1 304 ? 13.410 27.016 26.927 1.00 23.43 302 PRO A N 1
ATOM 2485 C CA . PRO A 1 304 ? 14.788 27.507 26.836 1.00 24.33 302 PRO A CA 1
ATOM 2486 C C . PRO A 1 304 ? 15.155 28.125 25.480 1.00 24.21 302 PRO A C 1
ATOM 2487 O O . PRO A 1 304 ? 16.095 28.871 25.468 1.00 25.30 302 PRO A O 1
ATOM 2491 N N . SER A 1 305 ? 14.470 27.768 24.389 1.00 22.55 303 SER A N 1
ATOM 2492 C CA . SER A 1 305 ? 14.748 28.326 23.036 1.00 22.29 303 SER A CA 1
ATOM 2493 C C . SER A 1 305 ? 14.468 29.835 23.002 1.00 23.21 303 SER A C 1
ATOM 2494 O O . SER A 1 305 ? 14.945 30.483 22.059 1.00 23.78 303 SER A O 1
ATOM 2497 N N . GLN A 1 306 ? 13.744 30.390 23.964 1.00 24.84 304 GLN A N 1
ATOM 2498 C CA . GLN A 1 306 ? 13.311 31.811 23.928 1.00 27.56 304 GLN A CA 1
ATOM 2499 C C . GLN A 1 306 ? 14.539 32.722 24.051 1.00 29.33 304 GLN A C 1
ATOM 2500 O O . GLN A 1 306 ? 14.518 33.810 23.470 1.00 31.35 304 GLN A O 1
ATOM 2506 N N . ALA A 1 307 ? 15.610 32.243 24.669 1.00 26.22 305 ALA A N 1
ATOM 2507 C CA . ALA A 1 307 ? 16.930 32.923 24.701 1.00 27.62 305 ALA A CA 1
ATOM 2508 C C . ALA A 1 307 ? 17.490 33.076 23.276 1.00 26.18 305 ALA A C 1
ATOM 2509 O O . ALA A 1 307 ? 18.376 33.920 23.066 1.00 26.27 305 ALA A O 1
ATOM 2511 N N . ASP A 1 308 ? 16.986 32.315 22.309 1.00 25.56 306 ASP A N 1
ATOM 2512 C CA . ASP A 1 308 ? 17.534 32.252 20.932 1.00 25.03 306 ASP A CA 1
ATOM 2513 C C . ASP A 1 308 ? 16.560 32.913 19.945 1.00 22.68 306 ASP A C 1
ATOM 2514 O O . ASP A 1 308 ? 16.705 32.623 18.746 1.00 25.03 306 ASP A O 1
ATOM 2519 N N . LYS A 1 309 ? 15.595 33.719 20.426 1.00 24.71 307 LYS A N 1
ATOM 2520 C CA . LYS A 1 309 ? 14.676 34.587 19.631 1.00 28.65 307 LYS A CA 1
ATOM 2521 C C . LYS A 1 309 ? 13.652 33.774 18.817 1.00 28.61 307 LYS A C 1
ATOM 2522 O O . LYS A 1 309 ? 13.062 34.349 17.866 1.00 27.24 307 LYS A O 1
ATOM 2528 N N . TRP A 1 310 ? 13.376 32.513 19.182 1.00 24.43 308 TRP A N 1
ATOM 2529 C CA . TRP A 1 310 ? 12.274 31.727 18.557 1.00 23.71 308 TRP A CA 1
ATOM 2530 C C . TRP A 1 310 ? 11.713 30.751 19.598 1.00 23.13 308 TRP A C 1
ATOM 2531 O O . TRP A 1 310 ? 12.423 30.441 20.583 1.00 22.01 308 TRP A O 1
ATOM 2542 N N . ALA A 1 311 ? 10.482 30.298 19.392 1.00 19.84 309 ALA A N 1
ATOM 2543 C CA . ALA A 1 311 ? 9.900 29.193 20.187 1.00 22.19 309 ALA A CA 1
ATOM 2544 C C . ALA A 1 311 ? 8.789 28.560 19.373 1.00 22.06 309 ALA A C 1
ATOM 2545 O O . ALA A 1 311 ? 8.046 29.281 18.633 1.00 23.09 309 ALA A O 1
ATOM 2547 N N . GLY A 1 312 ? 8.623 27.266 19.562 1.00 20.45 310 GLY A N 1
ATOM 2548 C CA . GLY A 1 312 ? 7.453 26.576 19.032 1.00 20.19 310 GLY A CA 1
ATOM 2549 C C . GLY A 1 312 ? 7.855 25.639 17.929 1.00 20.45 310 GLY A C 1
ATOM 2550 O O . GLY A 1 312 ? 8.523 26.026 16.958 1.00 20.42 310 GLY A O 1
ATOM 2551 N N . VAL A 1 313 ? 7.454 24.393 18.076 1.00 18.88 311 VAL A N 1
ATOM 2552 C CA . VAL A 1 313 ? 7.714 23.360 17.070 1.00 19.18 311 VAL A CA 1
ATOM 2553 C C . VAL A 1 313 ? 6.453 22.514 16.932 1.00 19.93 311 VAL A C 1
ATOM 2554 O O . VAL A 1 313 ? 5.725 22.344 17.938 1.00 20.76 311 VAL A O 1
ATOM 2558 N N . LEU A 1 314 ? 6.165 22.062 15.713 1.00 19.29 312 LEU A N 1
ATOM 2559 C CA . LEU A 1 314 ? 5.099 21.076 15.461 1.00 18.26 312 LEU A CA 1
ATOM 2560 C C . LEU A 1 314 ? 5.678 19.654 15.490 1.00 17.77 312 LEU A C 1
ATOM 2561 O O . LEU A 1 314 ? 6.868 19.438 15.173 1.00 17.80 312 LEU A O 1
ATOM 2566 N N . THR A 1 315 ? 4.818 18.687 15.793 1.00 18.80 313 THR A N 1
ATOM 2567 C CA . THR A 1 315 ? 5.207 17.273 15.815 1.00 19.57 313 THR A CA 1
ATOM 2568 C C . THR A 1 315 ? 5.458 16.819 14.396 1.00 18.26 313 THR A C 1
ATOM 2569 O O . THR A 1 315 ? 4.990 17.497 13.444 1.00 19.52 313 THR A O 1
ATOM 2573 N N . LEU A 1 316 ? 6.054 15.642 14.272 1.00 19.82 314 LEU A N 1
ATOM 2574 C CA . LEU A 1 316 ? 5.981 14.880 13.016 1.00 19.85 314 LEU A CA 1
ATOM 2575 C C . LEU A 1 316 ? 4.513 14.684 12.669 1.00 19.40 314 LEU A C 1
ATOM 2576 O O . LEU A 1 316 ? 3.661 14.520 13.529 1.00 19.38 314 LEU A O 1
ATOM 2581 N N . PRO A 1 317 ? 4.172 14.646 11.370 1.00 19.15 315 PRO A N 1
ATOM 2582 C CA . PRO A 1 317 ? 2.878 14.133 10.953 1.00 18.53 315 PRO A CA 1
ATOM 2583 C C . PRO A 1 317 ? 2.789 12.621 11.185 1.00 18.48 315 PRO A C 1
ATOM 2584 O O . PRO A 1 317 ? 3.754 11.874 10.955 1.00 18.93 315 PRO A O 1
ATOM 2588 N N . ARG A 1 318 ? 1.609 12.183 11.605 1.00 19.76 316 ARG A N 1
ATOM 2589 C CA . ARG A 1 318 ? 1.415 10.776 12.005 1.00 20.07 316 ARG A CA 1
ATOM 2590 C C . ARG A 1 318 ? 0.138 10.267 11.356 1.00 21.54 316 ARG A C 1
ATOM 2591 O O . ARG A 1 318 ? -0.843 11.019 11.327 1.00 20.52 316 ARG A O 1
ATOM 2599 N N . THR A 1 319 ? 0.124 9.007 10.942 1.00 21.08 317 THR A N 1
ATOM 2600 C CA . THR A 1 319 ? -1.104 8.344 10.445 1.00 20.69 317 THR A CA 1
ATOM 2601 C C . THR A 1 319 ? -1.982 7.894 11.624 1.00 20.95 317 THR A C 1
ATOM 2602 O O . THR A 1 319 ? -1.424 7.611 12.712 1.00 20.38 317 THR A O 1
ATOM 2606 N N . LEU A 1 320 ? -3.292 7.942 11.418 1.00 22.74 318 LEU A N 1
ATOM 2607 C CA . LEU A 1 320 ? -4.335 7.439 12.338 1.00 21.68 318 LEU A CA 1
ATOM 2608 C C . LEU A 1 320 ? -5.047 6.268 11.659 1.00 24.00 318 LEU A C 1
ATOM 2609 O O . LEU A 1 320 ? -5.548 6.432 10.522 1.00 24.65 318 LEU A O 1
ATOM 2614 N N . MET A 1 321 ? -5.088 5.117 12.342 1.00 26.24 319 MET A N 1
ATOM 2615 C CA . MET A 1 321 ? -5.859 3.926 11.902 1.00 30.77 319 MET A CA 1
ATOM 2616 C C . MET A 1 321 ? -6.566 3.366 13.125 1.00 30.35 319 MET A C 1
ATOM 2617 O O . MET A 1 321 ? -5.965 3.394 14.198 1.00 30.14 319 MET A O 1
ATOM 2622 N N . LEU A 1 322 ? -7.774 2.845 12.952 1.00 28.23 320 LEU A N 1
ATOM 2623 C CA . LEU A 1 322 ? -8.497 2.189 14.065 1.00 32.75 320 LEU A CA 1
ATOM 2624 C C . LEU A 1 322 ? -7.973 0.758 14.213 1.00 37.08 320 LEU A C 1
ATOM 2625 O O . LEU A 1 322 ? -7.952 0.074 13.202 1.00 33.04 320 LEU A O 1
ATOM 2630 N N . SER A 1 323 ? -7.558 0.346 15.421 1.00 40.61 321 SER A N 1
ATOM 2631 C CA . SER A 1 323 ? -7.359 -1.093 15.766 1.00 40.76 321 SER A CA 1
ATOM 2632 C C . SER A 1 323 ? -8.739 -1.765 15.849 1.00 43.37 321 SER A C 1
ATOM 2633 O O . SER A 1 323 ? -9.760 -1.048 15.894 1.00 39.78 321 SER A O 1
ATOM 2636 N N . SER A 1 324 ? -8.777 -3.097 15.904 1.00 45.48 322 SER A N 1
ATOM 2637 C CA . SER A 1 324 ? -10.036 -3.878 15.984 1.00 43.94 322 SER A CA 1
ATOM 2638 C C . SER A 1 324 ? -10.753 -3.618 17.319 1.00 42.89 322 SER A C 1
ATOM 2639 O O . SER A 1 324 ? -11.943 -3.924 17.389 1.00 46.67 322 SER A O 1
ATOM 2642 N N . ASN A 1 325 ? -10.069 -3.101 18.345 1.00 39.85 323 ASN A N 1
ATOM 2643 C CA . ASN A 1 325 ? -10.703 -2.718 19.637 1.00 46.10 323 ASN A CA 1
ATOM 2644 C C . ASN A 1 325 ? -10.878 -1.188 19.684 1.00 39.97 323 ASN A C 1
ATOM 2645 O O . ASN A 1 325 ? -11.111 -0.641 20.785 1.00 35.02 323 ASN A O 1
ATOM 2650 N N . ASN A 1 326 ? -10.822 -0.543 18.512 1.00 42.25 324 ASN A N 1
ATOM 2651 C CA . ASN A 1 326 ? -11.240 0.864 18.287 1.00 40.37 324 ASN A CA 1
ATOM 2652 C C . ASN A 1 326 ? -10.380 1.787 19.139 1.00 38.20 324 ASN A C 1
ATOM 2653 O O . ASN A 1 326 ? -10.924 2.745 19.729 1.00 36.87 324 ASN A O 1
ATOM 2658 N N . LYS A 1 327 ? -9.090 1.476 19.211 1.00 34.77 325 LYS A N 1
ATOM 2659 C CA . LYS A 1 327 ? -8.061 2.431 19.658 1.00 34.25 325 LYS A CA 1
ATOM 2660 C C . LYS A 1 327 ? -7.295 2.835 18.400 1.00 30.07 325 LYS A C 1
ATOM 2661 O O . LYS A 1 327 ? -7.272 2.046 17.429 1.00 31.82 325 LYS A O 1
ATOM 2667 N N . LEU A 1 328 ? -6.674 4.007 18.452 1.00 30.85 326 LEU A N 1
ATOM 2668 C CA . LEU A 1 328 ? -5.908 4.574 17.328 1.00 29.43 326 LEU A CA 1
ATOM 2669 C C . LEU A 1 328 ? -4.510 3.980 17.358 1.00 28.97 326 LEU A C 1
ATOM 2670 O O . LEU A 1 328 ? -3.825 4.056 18.414 1.00 29.02 326 LEU A O 1
ATOM 2675 N N . LEU A 1 329 ? -4.135 3.379 16.241 1.00 25.26 327 LEU A N 1
ATOM 2676 C CA . LEU A 1 329 ? -2.728 3.061 15.963 1.00 25.08 327 LEU A CA 1
ATOM 2677 C C . LEU A 1 329 ? -2.141 4.277 15.269 1.00 24.18 327 LEU A C 1
ATOM 2678 O O . LEU A 1 329 ? -2.663 4.677 14.212 1.00 22.74 327 LEU A O 1
ATOM 2683 N N . ILE A 1 330 ? -1.075 4.797 15.829 1.00 22.46 328 ILE A N 1
ATOM 2684 C CA . ILE A 1 330 ? -0.499 6.100 15.423 1.00 20.93 328 ILE A CA 1
ATOM 2685 C C . ILE A 1 330 ? 0.945 5.846 15.028 1.00 21.64 328 ILE A C 1
ATOM 2686 O O . ILE A 1 330 ? 1.720 5.315 15.852 1.00 20.38 328 ILE A O 1
ATOM 2691 N N . ASN A 1 331 ? 1.292 6.151 13.777 1.00 20.77 329 ASN A N 1
ATOM 2692 C CA . ASN A 1 331 ? 2.623 5.817 13.214 1.00 22.13 329 ASN A CA 1
ATOM 2693 C C . ASN A 1 331 ? 3.200 7.032 12.502 1.00 21.02 329 ASN A C 1
ATOM 2694 O O . ASN A 1 331 ? 2.427 7.889 12.061 1.00 21.70 329 ASN A O 1
ATOM 2699 N N . PRO A 1 332 ? 4.540 7.137 12.371 1.00 21.83 330 PRO A N 1
ATOM 2700 C CA . PRO A 1 332 ? 5.150 8.219 11.593 1.00 21.76 330 PRO A CA 1
ATOM 2701 C C . PRO A 1 332 ? 4.779 7.989 10.125 1.00 22.69 330 PRO A C 1
ATOM 2702 O O . PRO A 1 332 ? 4.719 6.847 9.688 1.00 22.85 330 PRO A O 1
ATOM 2706 N N . ILE A 1 333 ? 4.488 9.064 9.395 1.00 22.17 331 ILE A N 1
ATOM 2707 C CA . ILE A 1 333 ? 4.290 8.949 7.924 1.00 20.73 331 ILE A CA 1
ATOM 2708 C C . ILE A 1 333 ? 5.533 8.329 7.279 1.00 21.34 331 ILE A C 1
ATOM 2709 O O . ILE A 1 333 ? 6.680 8.615 7.707 1.00 20.25 331 ILE A O 1
ATOM 2714 N N . THR A 1 334 ? 5.311 7.530 6.231 1.00 23.15 332 THR A N 1
ATOM 2715 C CA . THR A 1 334 ? 6.398 6.784 5.546 1.00 26.12 332 THR A CA 1
ATOM 2716 C C . THR A 1 334 ? 7.348 7.750 4.801 1.00 23.86 332 THR A C 1
ATOM 2717 O O . THR A 1 334 ? 8.533 7.396 4.612 1.00 23.98 332 THR A O 1
ATOM 2721 N N . GLU A 1 335 ? 6.877 8.949 4.410 1.00 23.77 333 GLU A N 1
ATOM 2722 C CA . GLU A 1 335 ? 7.688 9.888 3.599 1.00 23.47 333 GLU A CA 1
ATOM 2723 C C . GLU A 1 335 ? 8.906 10.350 4.404 1.00 23.91 333 GLU A C 1
ATOM 2724 O O . GLU A 1 335 ? 9.914 10.678 3.788 1.00 24.63 333 GLU A O 1
ATOM 2730 N N . LEU A 1 336 ? 8.885 10.282 5.748 1.00 22.27 334 LEU A N 1
ATOM 2731 C CA . LEU A 1 336 ? 10.077 10.675 6.538 1.00 22.95 334 LEU A CA 1
ATOM 2732 C C . LEU A 1 336 ? 11.319 9.851 6.155 1.00 21.07 334 LEU A C 1
ATOM 2733 O O . LEU A 1 336 ? 12.398 10.314 6.439 1.00 23.23 334 LEU A O 1
ATOM 2738 N N . LYS A 1 337 ? 11.162 8.636 5.609 1.00 24.78 335 LYS A N 1
ATOM 2739 C CA . LYS A 1 337 ? 12.304 7.760 5.236 1.00 25.95 335 LYS A CA 1
ATOM 2740 C C . LYS A 1 337 ? 13.178 8.517 4.227 1.00 27.27 335 LYS A C 1
ATOM 2741 O O . LYS A 1 337 ? 14.383 8.238 4.185 1.00 26.49 335 LYS A O 1
ATOM 2747 N N . SER A 1 338 ? 12.599 9.466 3.478 1.00 28.02 336 SER A N 1
ATOM 2748 C CA . SER A 1 338 ? 13.329 10.250 2.451 1.00 26.60 336 SER A CA 1
ATOM 2749 C C . SER A 1 338 ? 14.428 11.104 3.103 1.00 27.59 336 SER A C 1
ATOM 2750 O O . SER A 1 338 ? 15.331 11.475 2.398 1.00 28.03 336 SER A O 1
ATOM 2753 N N . LEU A 1 339 ? 14.369 11.386 4.411 1.00 22.44 337 LEU A N 1
ATOM 2754 C CA . LEU A 1 339 ? 15.391 12.190 5.123 1.00 24.46 337 LEU A CA 1
ATOM 2755 C C . LEU A 1 339 ? 16.556 11.310 5.605 1.00 25.08 337 LEU A C 1
ATOM 2756 O O . LEU A 1 339 ? 17.542 11.864 6.131 1.00 25.63 337 LEU A O 1
ATOM 2761 N N . ARG A 1 340 ? 16.471 10.001 5.422 1.00 24.71 338 ARG A N 1
ATOM 2762 C CA . ARG A 1 340 ? 17.457 9.073 6.028 1.00 25.42 338 ARG A CA 1
ATOM 2763 C C . ARG A 1 340 ? 18.797 9.196 5.298 1.00 26.24 338 ARG A C 1
ATOM 2764 O O . ARG A 1 340 ? 18.812 9.134 4.062 1.00 26.22 338 ARG A O 1
ATOM 2772 N N . GLY A 1 341 ? 19.885 9.326 6.052 1.00 28.76 339 GLY A N 1
ATOM 2773 C CA . GLY A 1 341 ? 21.255 9.234 5.526 1.00 33.51 339 GLY A CA 1
ATOM 2774 C C . GLY A 1 341 ? 21.884 7.890 5.828 1.00 34.34 339 GLY A C 1
ATOM 2775 O O . GLY A 1 341 ? 21.225 6.873 5.593 1.00 31.86 339 GLY A O 1
ATOM 2776 N N . ILE A 1 342 ? 23.143 7.939 6.276 1.00 46.65 340 ILE A N 1
ATOM 2777 C CA . ILE A 1 342 ? 23.984 6.793 6.724 1.00 50.22 340 ILE A CA 1
ATOM 2778 C C . ILE A 1 342 ? 23.138 5.938 7.674 1.00 48.76 340 ILE A C 1
ATOM 2779 O O . ILE A 1 342 ? 22.749 6.508 8.736 1.00 50.62 340 ILE A O 1
ATOM 2784 N N . GLN A 1 343 ? 22.818 4.693 7.269 1.00 44.25 341 GLN A N 1
ATOM 2785 C CA . GLN A 1 343 ? 22.244 3.616 8.129 1.00 45.77 341 GLN A CA 1
ATOM 2786 C C . GLN A 1 343 ? 23.344 2.803 8.825 1.00 47.04 341 GLN A C 1
ATOM 2787 O O . GLN A 1 343 ? 24.337 2.431 8.165 1.00 48.87 341 GLN A O 1
ATOM 2793 N N . LYS A 1 344 ? 23.122 2.480 10.100 1.00 41.49 342 LYS A N 1
ATOM 2794 C CA . LYS A 1 344 ? 23.991 1.617 10.938 1.00 37.31 342 LYS A CA 1
ATOM 2795 C C . LYS A 1 344 ? 23.073 0.570 11.574 1.00 37.26 342 LYS A C 1
ATOM 2796 O O . LYS A 1 344 ? 22.045 0.971 12.142 1.00 34.47 342 LYS A O 1
ATOM 2802 N N . LYS A 1 345 ? 23.380 -0.720 11.413 1.00 35.65 343 LYS A N 1
ATOM 2803 C CA . LYS A 1 345 ? 22.603 -1.840 11.994 1.00 35.97 343 LYS A CA 1
ATOM 2804 C C . LYS A 1 345 ? 23.496 -2.615 12.972 1.00 39.93 343 LYS A C 1
ATOM 2805 O O . LYS A 1 345 ? 24.487 -3.218 12.515 1.00 39.92 343 LYS A O 1
ATOM 2811 N N . ILE A 1 346 ? 23.123 -2.653 14.255 1.00 39.44 344 ILE A N 1
ATOM 2812 C CA . ILE A 1 346 ? 23.732 -3.547 15.284 1.00 40.97 344 ILE A CA 1
ATOM 2813 C C . ILE A 1 346 ? 22.725 -4.637 15.657 1.00 38.71 344 ILE A C 1
ATOM 2814 O O . ILE A 1 346 ? 21.561 -4.299 15.881 1.00 39.97 344 ILE A O 1
ATOM 2819 N N . THR A 1 347 ? 23.158 -5.891 15.782 1.00 34.14 345 THR A N 1
ATOM 2820 C CA . THR A 1 347 ? 22.263 -7.018 16.172 1.00 40.47 345 THR A CA 1
ATOM 2821 C C . THR A 1 347 ? 22.727 -7.569 17.526 1.00 37.04 345 THR A C 1
ATOM 2822 O O . THR A 1 347 ? 23.935 -7.555 17.771 1.00 35.58 345 THR A O 1
ATOM 2826 N N . SER A 1 348 ? 21.790 -8.020 18.365 1.00 35.96 346 SER A N 1
ATOM 2827 C CA . SER A 1 348 ? 22.044 -8.900 19.535 1.00 35.11 346 SER A CA 1
ATOM 2828 C C . SER A 1 348 ? 23.036 -8.197 20.473 1.00 35.95 346 SER A C 1
ATOM 2829 O O . SER A 1 348 ? 24.217 -8.624 20.547 1.00 36.02 346 SER A O 1
ATOM 2832 N N . ILE A 1 349 ? 22.605 -7.123 21.151 1.00 29.04 347 ILE A N 1
ATOM 2833 C CA . ILE A 1 349 ? 23.463 -6.386 22.128 1.00 29.32 347 ILE A CA 1
ATOM 2834 C C . ILE A 1 349 ? 22.975 -6.759 23.526 1.00 29.06 347 ILE A C 1
ATOM 2835 O O . ILE A 1 349 ? 21.823 -6.453 23.806 1.00 29.65 347 ILE A O 1
ATOM 2840 N N . ASN A 1 350 ? 23.805 -7.424 24.340 1.00 29.96 348 ASN A N 1
ATOM 2841 C CA . ASN A 1 350 ? 23.472 -7.759 25.753 1.00 28.96 348 ASN A CA 1
ATOM 2842 C C . ASN A 1 350 ? 24.246 -6.835 26.696 1.00 25.42 348 ASN A C 1
ATOM 2843 O O . ASN A 1 350 ? 25.409 -6.595 26.455 1.00 25.66 348 ASN A O 1
ATOM 2848 N N . LEU A 1 351 ? 23.597 -6.378 27.763 1.00 24.71 349 LEU A N 1
ATOM 2849 C CA . LEU A 1 351 ? 24.233 -5.646 28.869 1.00 28.30 349 LEU A CA 1
ATOM 2850 C C . LEU A 1 351 ? 23.676 -6.203 30.171 1.00 27.44 349 LEU A C 1
ATOM 2851 O O . LEU A 1 351 ? 22.435 -6.487 30.275 1.00 25.84 349 LEU A O 1
ATOM 2856 N N . SER A 1 352 ? 24.544 -6.244 31.162 1.00 28.14 350 SER A N 1
ATOM 2857 C CA . SER A 1 352 ? 24.180 -6.592 32.546 1.00 30.15 350 SER A CA 1
ATOM 2858 C C . SER A 1 352 ? 24.946 -5.654 33.483 1.00 28.86 350 SER A C 1
ATOM 2859 O O . SER A 1 352 ? 26.174 -5.615 33.389 1.00 27.71 350 SER A O 1
ATOM 2862 N N . ASN A 1 353 ? 24.232 -4.848 34.276 1.00 27.34 351 ASN A N 1
ATOM 2863 C CA . ASN A 1 353 ? 24.863 -3.949 35.278 1.00 28.11 351 ASN A CA 1
ATOM 2864 C C . ASN A 1 353 ? 25.992 -3.172 34.605 1.00 27.21 351 ASN A C 1
ATOM 2865 O O . ASN A 1 353 ? 27.147 -3.177 35.099 1.00 29.36 351 ASN A O 1
ATOM 2870 N N . ALA A 1 354 ? 25.681 -2.551 33.471 1.00 24.19 352 ALA A N 1
ATOM 2871 C CA . ALA A 1 354 ? 26.707 -1.883 32.666 1.00 27.47 352 ALA A CA 1
ATOM 2872 C C . ALA A 1 354 ? 26.075 -0.849 31.750 1.00 29.10 352 ALA A C 1
ATOM 2873 O O . ALA A 1 354 ? 24.836 -0.882 31.521 1.00 25.96 352 ALA A O 1
ATOM 2875 N N . ILE A 1 355 ? 26.931 0.034 31.265 1.00 29.92 353 ILE A N 1
ATOM 2876 C CA . ILE A 1 355 ? 26.559 1.081 30.279 1.00 30.76 353 ILE A CA 1
ATOM 2877 C C . ILE A 1 355 ? 27.462 0.898 29.070 1.00 31.02 353 ILE A C 1
ATOM 2878 O O . ILE A 1 355 ? 28.552 0.314 29.222 1.00 33.86 353 ILE A O 1
ATOM 2883 N N . GLN A 1 356 ? 27.004 1.341 27.905 1.00 29.01 354 GLN A N 1
ATOM 2884 C CA . GLN A 1 356 ? 27.791 1.214 26.656 1.00 30.44 354 GLN A CA 1
ATOM 2885 C C . GLN A 1 356 ? 27.541 2.452 25.801 1.00 29.29 354 GLN A C 1
ATOM 2886 O O . GLN A 1 356 ? 26.400 2.685 25.445 1.00 29.30 354 GLN A O 1
ATOM 2892 N N . ASP A 1 357 ? 28.586 3.223 25.494 1.00 30.21 355 ASP A N 1
ATOM 2893 C CA . ASP A 1 357 ? 28.528 4.357 24.541 1.00 27.95 355 ASP A CA 1
ATOM 2894 C C . ASP A 1 357 ? 28.445 3.787 23.128 1.00 29.29 355 ASP A C 1
ATOM 2895 O O . ASP A 1 357 ? 29.422 3.113 22.733 1.00 32.56 355 ASP A O 1
ATOM 2900 N N . LEU A 1 358 ? 27.338 3.999 22.399 1.00 26.28 356 LEU A N 1
ATOM 2901 C CA . LEU A 1 358 ? 27.174 3.485 21.015 1.00 24.88 356 LEU A CA 1
ATOM 2902 C C . LEU A 1 358 ? 27.960 4.352 20.023 1.00 28.17 356 LEU A C 1
ATOM 2903 O O . LEU A 1 358 ? 28.121 3.895 18.864 1.00 30.18 356 LEU A O 1
ATOM 2908 N N . GLN A 1 359 ? 28.422 5.536 20.449 1.00 30.86 357 GLN A N 1
ATOM 2909 C CA . GLN A 1 359 ? 29.234 6.492 19.651 1.00 32.82 357 GLN A CA 1
ATOM 2910 C C . GLN A 1 359 ? 28.475 6.802 18.367 1.00 30.01 357 GLN A C 1
ATOM 2911 O O . GLN A 1 359 ? 29.034 6.622 17.263 1.00 29.35 357 GLN A O 1
ATOM 2917 N N . LEU A 1 360 ? 27.217 7.197 18.514 1.00 29.53 358 LEU A N 1
ATOM 2918 C CA . LEU A 1 360 ? 26.332 7.599 17.391 1.00 28.11 358 LEU A CA 1
ATOM 2919 C C . LEU A 1 360 ? 25.841 9.011 17.683 1.00 29.86 358 LEU A C 1
ATOM 2920 O O . LEU A 1 360 ? 25.397 9.244 18.816 1.00 30.40 358 LEU A O 1
ATOM 2925 N N . ASP A 1 361 ? 25.967 9.921 16.714 1.00 27.84 359 ASP A N 1
ATOM 2926 C CA . ASP A 1 361 ? 25.517 11.338 16.821 1.00 27.75 359 ASP A CA 1
ATOM 2927 C C . ASP A 1 361 ? 24.011 11.384 17.113 1.00 27.34 359 ASP A C 1
ATOM 2928 O O . ASP A 1 361 ? 23.189 10.795 16.349 1.00 27.33 359 ASP A O 1
ATOM 2933 N N . SER A 1 362 ? 23.633 12.121 18.150 1.00 25.86 360 SER A N 1
ATOM 2934 C CA . SER A 1 362 ? 22.226 12.221 18.608 1.00 24.74 360 SER A CA 1
ATOM 2935 C C . SER A 1 362 ? 21.710 13.648 18.406 1.00 25.06 360 SER A C 1
ATOM 2936 O O . SER A 1 362 ? 20.831 14.051 19.153 1.00 25.37 360 SER A O 1
ATOM 2939 N N . MET A 1 363 ? 22.224 14.400 17.422 1.00 24.75 361 MET A N 1
ATOM 2940 C CA . MET A 1 363 ? 21.694 15.748 17.091 1.00 27.62 361 MET A CA 1
ATOM 2941 C C . MET A 1 363 ? 20.365 15.591 16.334 1.00 24.95 361 MET A C 1
ATOM 2942 O O . MET A 1 363 ? 19.376 16.267 16.681 1.00 26.42 361 MET A O 1
ATOM 2947 N N . GLN A 1 364 ? 20.356 14.750 15.305 1.00 21.90 362 GLN A N 1
ATOM 2948 C CA . GLN A 1 364 ? 19.180 14.582 14.420 1.00 23.38 362 GLN A CA 1
ATOM 2949 C C . GLN A 1 364 ? 19.229 13.176 13.838 1.00 24.01 362 GLN A C 1
ATOM 2950 O O . GLN A 1 364 ? 20.010 12.918 12.916 1.00 25.60 362 GLN A O 1
ATOM 2956 N N . CYS A 1 365 ? 18.461 12.259 14.405 1.00 23.30 363 CYS A N 1
ATOM 2957 C CA . CYS A 1 365 ? 18.582 10.833 14.042 1.00 23.98 363 CYS A CA 1
ATOM 2958 C C . CYS A 1 365 ? 17.278 10.101 14.322 1.00 23.37 363 CYS A C 1
ATOM 2959 O O . CYS A 1 365 ? 16.379 10.649 14.985 1.00 24.44 363 CYS A O 1
ATOM 2962 N N . GLU A 1 366 ? 17.172 8.922 13.731 1.00 23.63 364 GLU A N 1
ATOM 2963 C CA . GLU A 1 366 ? 16.024 8.010 13.841 1.00 22.76 364 GLU A CA 1
ATOM 2964 C C . GLU A 1 366 ? 16.580 6.685 14.334 1.00 24.84 364 GLU A C 1
ATOM 2965 O O . GLU A 1 366 ? 17.634 6.251 13.828 1.00 25.90 364 GLU A O 1
ATOM 2971 N N . LEU A 1 367 ? 15.913 6.078 15.310 1.00 23.33 365 LEU A N 1
ATOM 2972 C CA . LEU A 1 367 ? 16.326 4.755 15.834 1.00 24.76 365 LEU A CA 1
ATOM 2973 C C . LEU A 1 367 ? 15.135 3.807 15.763 1.00 22.32 365 LEU A C 1
ATOM 2974 O O . LEU A 1 367 ? 14.021 4.241 16.007 1.00 22.49 365 LEU A O 1
ATOM 2979 N N . ILE A 1 368 ? 15.395 2.535 15.491 1.00 21.43 366 ILE A N 1
ATOM 2980 C CA . ILE A 1 368 ? 14.437 1.448 15.779 1.00 23.49 366 ILE A CA 1
ATOM 2981 C C . ILE A 1 368 ? 15.160 0.484 16.710 1.00 24.14 366 ILE A C 1
ATOM 2982 O O . ILE A 1 368 ? 16.185 -0.114 16.297 1.00 22.09 366 ILE A O 1
ATOM 2987 N N . LEU A 1 369 ? 14.710 0.449 17.962 1.00 25.21 367 LEU A N 1
ATOM 2988 C CA . LEU A 1 369 ? 15.308 -0.363 19.043 1.00 26.69 367 LEU A CA 1
ATOM 2989 C C . LEU A 1 369 ? 14.293 -1.482 19.373 1.00 26.32 367 LEU A C 1
ATOM 2990 O O . LEU A 1 369 ? 13.154 -1.201 19.809 1.00 24.46 367 LEU A O 1
ATOM 2995 N N . LYS A 1 370 ? 14.657 -2.737 19.127 1.00 27.27 368 LYS A N 1
ATOM 2996 C CA . LYS A 1 370 ? 13.806 -3.909 19.422 1.00 26.13 368 LYS A CA 1
ATOM 2997 C C . LYS A 1 370 ? 14.392 -4.608 20.638 1.00 26.03 368 LYS A C 1
ATOM 2998 O O . LYS A 1 370 ? 15.579 -4.973 20.588 1.00 26.23 368 LYS A O 1
ATOM 3004 N N . ILE A 1 371 ? 13.606 -4.636 21.702 1.00 24.56 369 ILE A N 1
ATOM 3005 C CA . ILE A 1 371 ? 14.040 -5.136 23.034 1.00 23.89 369 ILE A CA 1
ATOM 3006 C C . ILE A 1 371 ? 13.271 -6.411 23.357 1.00 22.52 369 ILE A C 1
ATOM 3007 O O . ILE A 1 371 ? 12.040 -6.425 23.295 1.00 21.41 369 ILE A O 1
ATOM 3012 N N . ASP A 1 372 ? 13.991 -7.426 23.814 1.00 22.80 370 ASP A N 1
ATOM 3013 C CA . ASP A 1 372 ? 13.405 -8.710 24.284 1.00 22.96 370 ASP A CA 1
ATOM 3014 C C . ASP A 1 372 ? 12.963 -8.512 25.729 1.00 23.21 370 ASP A C 1
ATOM 3015 O O . ASP A 1 372 ? 13.857 -8.375 26.592 1.00 25.00 370 ASP A O 1
ATOM 3020 N N . LEU A 1 373 ? 11.664 -8.377 25.971 1.00 22.96 371 LEU A N 1
ATOM 3021 C CA . LEU A 1 373 ? 11.178 -8.070 27.332 1.00 24.66 371 LEU A CA 1
ATOM 3022 C C . LEU A 1 373 ? 11.378 -9.275 28.247 1.00 25.46 371 LEU A C 1
ATOM 3023 O O . LEU A 1 373 ? 11.665 -9.052 29.430 1.00 27.97 371 LEU A O 1
ATOM 3028 N N . THR A 1 374 ? 11.208 -10.493 27.751 1.00 27.15 372 THR A N 1
ATOM 3029 C CA . THR A 1 374 ? 11.360 -11.695 28.619 1.00 28.39 372 THR A CA 1
ATOM 3030 C C . THR A 1 374 ? 12.750 -11.662 29.268 1.00 29.17 372 THR A C 1
ATOM 3031 O O . THR A 1 374 ? 12.837 -11.919 30.479 1.00 30.33 372 THR A O 1
ATOM 3035 N N . ASN A 1 375 ? 13.799 -11.332 28.515 1.00 27.50 373 ASN A N 1
ATOM 3036 C CA . ASN A 1 375 ? 15.205 -11.510 28.945 1.00 26.12 373 ASN A CA 1
ATOM 3037 C C . ASN A 1 375 ? 15.842 -10.188 29.405 1.00 24.58 373 ASN A C 1
ATOM 3038 O O . ASN A 1 375 ? 16.926 -10.255 29.966 1.00 26.61 373 ASN A O 1
ATOM 3043 N N . SER A 1 376 ? 15.167 -9.051 29.209 1.00 23.51 374 SER A N 1
ATOM 3044 C CA . SER A 1 376 ? 15.545 -7.726 29.748 1.00 24.79 374 SER A CA 1
ATOM 3045 C C . SER A 1 376 ? 14.830 -7.627 31.092 1.00 24.10 374 SER A C 1
ATOM 3046 O O . SER A 1 376 ? 13.714 -7.114 31.138 1.00 26.86 374 SER A O 1
ATOM 3049 N N . ASP A 1 377 ? 15.436 -8.210 32.110 1.00 25.73 375 ASP A N 1
ATOM 3050 C CA . ASP A 1 377 ? 14.834 -8.283 33.463 1.00 25.63 375 ASP A CA 1
ATOM 3051 C C . ASP A 1 377 ? 15.470 -7.239 34.390 1.00 22.64 375 ASP A C 1
ATOM 3052 O O . ASP A 1 377 ? 15.100 -7.243 35.583 1.00 24.23 375 ASP A O 1
ATOM 3057 N N . ALA A 1 378 ? 16.387 -6.395 33.907 1.00 21.61 376 ALA A N 1
ATOM 3058 C CA . ALA A 1 378 ? 16.986 -5.306 34.714 1.00 22.47 376 ALA A CA 1
ATOM 3059 C C . ALA A 1 378 ? 15.871 -4.487 35.377 1.00 20.81 376 ALA A C 1
ATOM 3060 O O . ALA A 1 378 ? 14.800 -4.244 34.764 1.00 21.13 376 ALA A O 1
ATOM 3062 N N . GLU A 1 379 ? 16.136 -3.961 36.568 1.00 19.84 377 GLU A N 1
ATOM 3063 C CA . GLU A 1 379 ? 15.190 -3.025 37.205 1.00 19.26 377 GLU A CA 1
ATOM 3064 C C . GLU A 1 379 ? 14.958 -1.829 36.257 1.00 17.91 377 GLU A C 1
ATOM 3065 O O . GLU A 1 379 ? 13.790 -1.443 36.094 1.00 18.13 377 GLU A O 1
ATOM 3071 N N . ARG A 1 380 ? 16.023 -1.327 35.648 1.00 20.40 378 ARG A N 1
ATOM 3072 C CA . ARG A 1 380 ? 15.951 -0.223 34.647 1.00 21.39 378 ARG A CA 1
ATOM 3073 C C . ARG A 1 380 ? 16.895 -0.573 33.505 1.00 21.74 378 ARG A C 1
ATOM 3074 O O . ARG A 1 380 ? 18.062 -0.817 33.741 1.00 21.89 378 ARG A O 1
ATOM 3082 N N . ALA A 1 381 ? 16.390 -0.563 32.279 1.00 21.37 379 ALA A N 1
ATOM 3083 C CA . ALA A 1 381 ? 17.175 -0.988 31.109 1.00 24.67 379 ALA A CA 1
ATOM 3084 C C . ALA A 1 381 ? 16.676 -0.251 29.877 1.00 20.46 379 ALA A C 1
ATOM 3085 O O . ALA A 1 381 ? 15.488 -0.370 29.602 1.00 20.57 379 ALA A O 1
ATOM 3087 N N . GLY A 1 382 ? 17.562 0.475 29.207 1.00 22.95 380 GLY A N 1
ATOM 3088 C CA . GLY A 1 382 ? 17.210 1.062 27.911 1.00 21.84 380 GLY A CA 1
ATOM 3089 C C . GLY A 1 382 ? 18.285 1.937 27.339 1.00 22.86 380 GLY A C 1
ATOM 3090 O O . GLY A 1 382 ? 19.479 1.572 27.326 1.00 23.56 380 GLY A O 1
ATOM 3091 N N . ILE A 1 383 ? 17.871 3.087 26.820 1.00 22.00 381 ILE A N 1
ATOM 3092 C CA . ILE A 1 383 ? 18.776 3.966 26.035 1.00 23.15 381 ILE A CA 1
ATOM 3093 C C . ILE A 1 383 ? 18.802 5.351 26.666 1.00 22.59 381 ILE A C 1
ATOM 3094 O O . ILE A 1 383 ? 17.746 5.820 27.171 1.00 22.47 381 ILE A O 1
ATOM 3099 N N . ALA A 1 384 ? 19.980 5.959 26.685 1.00 23.47 382 ALA A N 1
ATOM 3100 C CA . ALA A 1 384 ? 20.194 7.361 27.094 1.00 22.69 382 ALA A CA 1
ATOM 3101 C C . ALA A 1 384 ? 20.399 8.168 25.816 1.00 23.40 382 ALA A C 1
ATOM 3102 O O . ALA A 1 384 ? 21.411 7.986 25.141 1.00 25.09 382 ALA A O 1
ATOM 3104 N N . LEU A 1 385 ? 19.414 8.973 25.464 1.00 21.53 383 LEU A N 1
ATOM 3105 C CA . LEU A 1 385 ? 19.370 9.722 24.189 1.00 20.80 383 LEU A CA 1
ATOM 3106 C C . LEU A 1 385 ? 20.048 11.086 24.387 1.00 21.46 383 LEU A C 1
ATOM 3107 O O . LEU A 1 385 ? 19.988 11.678 25.505 1.00 21.53 383 LEU A O 1
ATOM 3112 N N . SER A 1 386 ? 20.566 11.663 23.307 1.00 22.35 384 SER A N 1
ATOM 3113 C CA . SER A 1 386 ? 21.050 13.065 23.312 1.00 22.73 384 SER A CA 1
ATOM 3114 C C . SER A 1 386 ? 21.935 13.287 24.536 1.00 24.22 384 SER A C 1
ATOM 3115 O O . SER A 1 386 ? 21.711 14.249 25.285 1.00 22.57 384 SER A O 1
ATOM 3118 N N . ALA A 1 387 ? 22.967 12.455 24.685 1.00 24.44 385 ALA A N 1
ATOM 3119 C CA . ALA A 1 387 ? 23.703 12.328 25.948 1.00 23.87 385 ALA A CA 1
ATOM 3120 C C . ALA A 1 387 ? 25.038 13.059 25.829 1.00 24.69 385 ALA A C 1
ATOM 3121 O O . ALA A 1 387 ? 25.647 13.001 24.748 1.00 26.23 385 ALA A O 1
ATOM 3123 N N . SER A 1 388 ? 25.499 13.682 26.908 1.00 26.29 386 SER A N 1
ATOM 3124 C CA . SER A 1 388 ? 26.897 14.187 26.980 1.00 29.10 386 SER A CA 1
ATOM 3125 C C . SER A 1 388 ? 27.869 13.008 26.926 1.00 29.73 386 SER A C 1
ATOM 3126 O O . SER A 1 388 ? 27.561 11.922 27.403 1.00 25.83 386 SER A O 1
ATOM 3129 N N . PRO A 1 389 ? 29.092 13.180 26.376 1.00 30.71 387 PRO A N 1
ATOM 3130 C CA . PRO A 1 389 ? 30.059 12.086 26.313 1.00 32.45 387 PRO A CA 1
ATOM 3131 C C . PRO A 1 389 ? 30.414 11.558 27.709 1.00 32.23 387 PRO A C 1
ATOM 3132 O O . PRO A 1 389 ? 30.660 10.379 27.809 1.00 32.03 387 PRO A O 1
ATOM 3136 N N . ASP A 1 390 ? 30.339 12.385 28.762 1.00 31.43 388 ASP A N 1
ATOM 3137 C CA . ASP A 1 390 ? 30.601 11.907 30.153 1.00 33.19 388 ASP A CA 1
ATOM 3138 C C . ASP A 1 390 ? 29.364 11.192 30.724 1.00 33.04 388 ASP A C 1
ATOM 3139 O O . ASP A 1 390 ? 29.466 10.661 31.826 1.00 31.45 388 ASP A O 1
ATOM 3144 N N . GLY A 1 391 ? 28.219 11.223 30.025 1.00 31.81 389 GLY A N 1
ATOM 3145 C CA . GLY A 1 391 ? 26.958 10.564 30.424 1.00 31.48 389 GLY A CA 1
ATOM 3146 C C . GLY A 1 391 ? 26.240 11.237 31.592 1.00 31.86 389 GLY A C 1
ATOM 3147 O O . GLY A 1 391 ? 25.234 10.656 32.066 1.00 32.84 389 GLY A O 1
ATOM 3148 N N . LYS A 1 392 ? 26.712 12.408 32.050 1.00 30.16 390 LYS A N 1
ATOM 3149 C CA . LYS A 1 392 ? 26.107 13.187 33.170 1.00 32.24 390 LYS A CA 1
ATOM 3150 C C . LYS A 1 392 ? 24.741 13.741 32.747 1.00 30.59 390 LYS A C 1
ATOM 3151 O O . LYS A 1 392 ? 23.834 13.867 33.607 1.00 27.13 390 LYS A O 1
ATOM 3157 N N . GLN A 1 393 ? 24.602 14.041 31.466 1.00 27.35 391 GLN A N 1
ATOM 3158 C CA . GLN A 1 393 ? 23.374 14.634 30.890 1.00 27.23 391 GLN A CA 1
ATOM 3159 C C . GLN A 1 393 ? 22.852 13.663 29.836 1.00 24.17 391 GLN A C 1
ATOM 3160 O O . GLN A 1 393 ? 23.628 13.292 28.948 1.00 23.77 391 GLN A O 1
ATOM 3166 N N . SER A 1 394 ? 21.554 13.330 29.879 1.00 23.17 392 SER A N 1
ATOM 3167 C CA . SER A 1 394 ? 20.888 12.497 28.857 1.00 23.89 392 SER A CA 1
ATOM 3168 C C . SER A 1 394 ? 19.370 12.532 29.072 1.00 21.85 392 SER A C 1
ATOM 3169 O O . SER A 1 394 ? 18.917 12.940 30.161 1.00 20.93 392 SER A O 1
ATOM 3172 N N . THR A 1 395 ? 18.641 12.054 28.065 1.00 21.33 393 THR A N 1
ATOM 3173 C CA . THR A 1 395 ? 17.191 11.791 28.101 1.00 22.31 393 THR A CA 1
ATOM 3174 C C . THR A 1 395 ? 17.026 10.275 28.184 1.00 19.73 393 THR A C 1
ATOM 3175 O O . THR A 1 395 ? 17.504 9.548 27.293 1.00 21.41 393 THR A O 1
ATOM 3179 N N . LEU A 1 396 ? 16.501 9.794 29.307 1.00 20.07 394 LEU A N 1
ATOM 3180 C CA . LEU A 1 396 ? 16.407 8.349 29.586 1.00 20.47 394 LEU A CA 1
ATOM 3181 C C . LEU A 1 396 ? 15.107 7.785 29.026 1.00 18.50 394 LEU A C 1
ATOM 3182 O O . LEU A 1 396 ? 14.011 8.242 29.417 1.00 21.13 394 LEU A O 1
ATOM 3187 N N . LEU A 1 397 ? 15.234 6.775 28.184 1.00 19.81 395 LEU A N 1
ATOM 3188 C CA . LEU A 1 397 ? 14.080 6.042 27.641 1.00 19.12 395 LEU A CA 1
ATOM 3189 C C . LEU A 1 397 ? 14.288 4.559 27.935 1.00 19.25 395 LEU A C 1
ATOM 3190 O O . LEU A 1 397 ? 15.202 3.977 27.367 1.00 18.76 395 LEU A O 1
ATOM 3195 N N . TYR A 1 398 ? 13.531 3.994 28.855 1.00 20.21 396 TYR A N 1
ATOM 3196 C CA . TYR A 1 398 ? 13.864 2.663 29.387 1.00 20.65 396 TYR A CA 1
ATOM 3197 C C . TYR A 1 398 ? 12.638 1.927 29.895 1.00 19.98 396 TYR A C 1
ATOM 3198 O O . TYR A 1 398 ? 11.592 2.512 30.166 1.00 20.04 396 TYR A O 1
ATOM 3207 N N . VAL A 1 399 ? 12.813 0.610 29.964 1.00 20.13 397 VAL A N 1
ATOM 3208 C CA . VAL A 1 399 ? 11.933 -0.343 30.664 1.00 19.41 397 VAL A CA 1
ATOM 3209 C C . VAL A 1 399 ? 12.212 -0.261 32.166 1.00 18.86 397 VAL A C 1
ATOM 3210 O O . VAL A 1 399 ? 13.369 -0.481 32.582 1.00 19.55 397 VAL A O 1
ATOM 3214 N N . ASP A 1 400 ? 11.169 0.057 32.919 1.00 19.72 398 ASP A N 1
ATOM 3215 C CA . ASP A 1 400 ? 11.135 -0.077 34.391 1.00 19.11 398 ASP A CA 1
ATOM 3216 C C . ASP A 1 400 ? 10.387 -1.381 34.656 1.00 18.84 398 ASP A C 1
ATOM 3217 O O . ASP A 1 400 ? 9.162 -1.422 34.456 1.00 19.91 398 ASP A O 1
ATOM 3222 N N . ASN A 1 401 ? 11.117 -2.447 35.042 1.00 19.37 399 ASN A N 1
ATOM 3223 C CA . ASN A 1 401 ? 10.517 -3.784 35.263 1.00 20.30 399 ASN A CA 1
ATOM 3224 C C . ASN A 1 401 ? 9.717 -3.847 36.574 1.00 18.57 399 ASN A C 1
ATOM 3225 O O . ASN A 1 401 ? 8.957 -4.791 36.756 1.00 21.94 399 ASN A O 1
ATOM 3230 N N . GLN A 1 402 ? 9.848 -2.876 37.456 1.00 18.93 400 GLN A N 1
ATOM 3231 C CA . GLN A 1 402 ? 9.024 -2.841 38.689 1.00 18.80 400 GLN A CA 1
ATOM 3232 C C . GLN A 1 402 ? 7.660 -2.241 38.331 1.00 19.81 400 GLN A C 1
ATOM 3233 O O . GLN A 1 402 ? 6.634 -2.852 38.642 1.00 17.74 400 GLN A O 1
ATOM 3239 N N . ALA A 1 403 ? 7.658 -1.073 37.691 1.00 21.15 401 ALA A N 1
ATOM 3240 C CA . ALA A 1 403 ? 6.422 -0.411 37.199 1.00 20.09 401 ALA A CA 1
ATOM 3241 C C . ALA A 1 403 ? 5.790 -1.204 36.047 1.00 20.07 401 ALA A C 1
ATOM 3242 O O . ALA A 1 403 ? 4.568 -1.087 35.840 1.00 19.69 401 ALA A O 1
ATOM 3244 N N . GLN A 1 404 ? 6.608 -1.961 35.311 1.00 20.91 402 GLN A N 1
ATOM 3245 C CA . GLN A 1 404 ? 6.229 -2.644 34.048 1.00 20.24 402 GLN A CA 1
ATOM 3246 C C . GLN A 1 404 ? 5.739 -1.546 33.097 1.00 21.48 402 GLN A C 1
ATOM 3247 O O . GLN A 1 404 ? 4.625 -1.679 32.534 1.00 20.44 402 GLN A O 1
ATOM 3253 N N . ARG A 1 405 ? 6.533 -0.483 32.988 1.00 20.37 403 ARG A N 1
ATOM 3254 C CA . ARG A 1 405 ? 6.230 0.652 32.074 1.00 20.62 403 ARG A CA 1
ATOM 3255 C C . ARG A 1 405 ? 7.485 1.049 31.307 1.00 20.36 403 ARG A C 1
ATOM 3256 O O . ARG A 1 405 ? 8.614 0.754 31.713 1.00 19.44 403 ARG A O 1
ATOM 3264 N N . VAL A 1 406 ? 7.271 1.685 30.163 1.00 19.90 404 VAL A N 1
ATOM 3265 C CA . VAL A 1 406 ? 8.293 2.454 29.433 1.00 20.05 404 VAL A CA 1
ATOM 3266 C C . VAL A 1 406 ? 8.323 3.848 30.032 1.00 19.68 404 VAL A C 1
ATOM 3267 O O . VAL A 1 406 ? 7.265 4.477 30.122 1.00 19.54 404 VAL A O 1
ATOM 3271 N N . ILE A 1 407 ? 9.513 4.305 30.378 1.00 19.99 405 ILE A N 1
ATOM 3272 C CA . ILE A 1 407 ? 9.743 5.608 31.038 1.00 18.89 405 ILE A CA 1
ATOM 3273 C C . ILE A 1 407 ? 10.525 6.507 30.084 1.00 19.09 405 ILE A C 1
ATOM 3274 O O . ILE A 1 407 ? 11.534 6.036 29.531 1.00 19.76 405 ILE A O 1
ATOM 3279 N N . LEU A 1 408 ? 10.059 7.750 29.898 1.00 19.06 406 LEU A N 1
ATOM 3280 C CA . LEU A 1 408 ? 10.825 8.833 29.243 1.00 20.41 406 LEU A CA 1
ATOM 3281 C C . LEU A 1 408 ? 11.057 9.887 30.316 1.00 20.45 406 LEU A C 1
ATOM 3282 O O . LEU A 1 408 ? 10.066 10.555 30.714 1.00 19.40 406 LEU A O 1
ATOM 3287 N N . ASP A 1 409 ? 12.280 9.958 30.837 1.00 18.76 407 ASP A N 1
ATOM 3288 C CA . ASP A 1 409 ? 12.655 10.842 31.961 1.00 20.44 407 ASP A CA 1
ATOM 3289 C C . ASP A 1 409 ? 13.595 11.926 31.432 1.00 20.77 407 ASP A C 1
ATOM 3290 O O . ASP A 1 409 ? 14.666 11.547 30.886 1.00 21.88 407 ASP A O 1
ATOM 3295 N N . ARG A 1 410 ? 13.180 13.206 31.513 1.00 19.29 408 ARG A N 1
ATOM 3296 C CA . ARG A 1 410 ? 14.005 14.360 31.054 1.00 20.06 408 ARG A CA 1
ATOM 3297 C C . ARG A 1 410 ? 14.606 15.130 32.229 1.00 20.12 408 ARG A C 1
ATOM 3298 O O . ARG A 1 410 ? 15.156 16.208 32.001 1.00 20.56 408 ARG A O 1
ATOM 3306 N N . THR A 1 411 ? 14.685 14.540 33.419 1.00 21.93 409 THR A N 1
ATOM 3307 C CA . THR A 1 411 ? 15.313 15.160 34.608 1.00 23.08 409 THR A CA 1
ATOM 3308 C C . THR A 1 411 ? 16.744 15.627 34.309 1.00 24.31 409 THR A C 1
ATOM 3309 O O . THR A 1 411 ? 17.114 16.704 34.810 1.00 25.69 409 THR A O 1
ATOM 3313 N N . TYR A 1 412 ? 17.531 14.854 33.571 1.00 23.13 410 TYR A N 1
ATOM 3314 C CA . TYR A 1 412 ? 18.962 15.154 33.339 1.00 25.38 410 TYR A CA 1
ATOM 3315 C C . TYR A 1 412 ? 19.195 15.526 31.881 1.00 24.66 410 TYR A C 1
ATOM 3316 O O . TYR A 1 412 ? 20.338 15.429 31.407 1.00 24.87 410 TYR A O 1
ATOM 3325 N N . SER A 1 413 ? 18.151 15.959 31.171 1.00 22.40 411 SER A N 1
ATOM 3326 C CA A SER A 1 413 ? 18.204 16.186 29.701 0.50 22.82 411 SER A CA 1
ATOM 3327 C CA B SER A 1 413 ? 18.224 16.165 29.701 0.50 24.06 411 SER A CA 1
ATOM 3328 C C . SER A 1 413 ? 18.976 17.462 29.344 1.00 23.18 411 SER A C 1
ATOM 3329 O O . SER A 1 413 ? 19.555 17.527 28.235 1.00 24.90 411 SER A O 1
ATOM 3334 N N . GLY A 1 414 ? 18.985 18.442 30.244 1.00 23.25 412 GLY A N 1
ATOM 3335 C CA . GLY A 1 414 ? 19.594 19.743 29.932 1.00 25.29 412 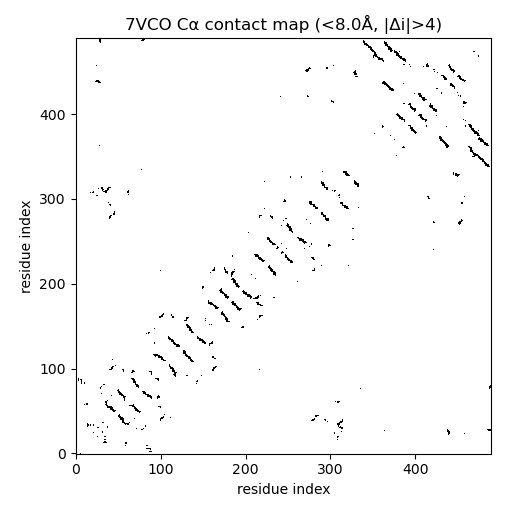GLY A CA 1
ATOM 3336 C C . GLY A 1 414 ? 18.799 20.841 30.574 1.00 26.44 412 GLY A C 1
ATOM 3337 O O . GLY A 1 414 ? 18.439 20.705 31.764 1.00 27.45 412 GLY A O 1
ATOM 3338 N N . GLU A 1 415 ? 18.519 21.901 29.828 1.00 26.39 413 GLU A N 1
ATOM 3339 C CA . GLU A 1 415 ? 17.835 23.084 30.404 1.00 27.06 413 GLU A CA 1
ATOM 3340 C C . GLU A 1 415 ? 16.356 22.759 30.532 1.00 27.90 413 GLU A C 1
ATOM 3341 O O . GLU A 1 415 ? 15.857 21.884 29.787 1.00 30.12 413 GLU A O 1
ATOM 3347 N N . GLY A 1 416 ? 15.683 23.482 31.415 1.00 27.92 414 GLY A N 1
ATOM 3348 C CA . GLY A 1 416 ? 14.217 23.506 31.489 1.00 29.06 414 GLY A CA 1
ATOM 3349 C C . GLY A 1 416 ? 13.669 22.421 32.388 1.00 27.23 414 GLY A C 1
ATOM 3350 O O . GLY A 1 416 ? 14.236 22.191 33.474 1.00 31.22 414 GLY A O 1
ATOM 3351 N N . MET A 1 417 ? 12.578 21.790 31.957 1.00 23.65 415 MET A N 1
ATOM 3352 C CA . MET A 1 417 ? 11.659 21.004 32.820 1.00 25.81 415 MET A CA 1
ATOM 3353 C C . MET A 1 417 ? 12.285 19.656 33.193 1.00 25.87 415 MET A C 1
ATOM 3354 O O . MET A 1 417 ? 13.095 19.150 32.409 1.00 27.02 415 MET A O 1
ATOM 3359 N N . VAL A 1 418 ? 11.912 19.112 34.346 1.00 24.68 416 VAL A N 1
ATOM 3360 C CA . VAL A 1 418 ? 12.424 17.779 34.814 1.00 23.90 416 VAL A CA 1
ATOM 3361 C C . VAL A 1 418 ? 11.243 16.811 34.886 1.00 22.20 416 VAL A C 1
ATOM 3362 O O . VAL A 1 418 ? 10.069 17.258 34.661 1.00 20.30 416 VAL A O 1
ATOM 3366 N N . GLY A 1 419 ? 11.534 15.542 35.202 1.00 21.25 417 GLY A N 1
ATOM 3367 C CA . GLY A 1 419 ? 10.534 14.506 35.486 1.00 19.62 417 GLY A CA 1
ATOM 3368 C C . GLY A 1 419 ? 10.211 13.647 34.276 1.00 18.87 417 GLY A C 1
ATOM 3369 O O . GLY A 1 419 ? 10.856 13.791 33.199 1.00 18.91 417 GLY A O 1
ATOM 3370 N N . TYR A 1 420 ? 9.292 12.721 34.453 1.00 18.67 418 TYR A N 1
ATOM 3371 C CA . TYR A 1 420 ? 9.077 11.659 33.455 1.00 19.69 418 TYR A CA 1
ATOM 3372 C C . TYR A 1 420 ? 7.632 11.562 33.024 1.00 17.85 418 TYR A C 1
ATOM 3373 O O . TYR A 1 420 ? 6.737 12.103 33.661 1.00 18.56 418 TYR A O 1
ATOM 3382 N N . ARG A 1 421 ? 7.492 10.903 31.882 1.00 17.78 419 ARG A N 1
ATOM 3383 C CA . ARG A 1 421 ? 6.212 10.401 31.337 1.00 18.35 419 ARG A CA 1
ATOM 3384 C C . ARG A 1 421 ? 6.399 8.924 31.043 1.00 20.16 419 ARG A C 1
ATOM 3385 O O . ARG A 1 421 ? 7.574 8.439 31.094 1.00 20.36 419 ARG A O 1
ATOM 3393 N N . SER A 1 422 ? 5.307 8.246 30.733 1.00 19.26 420 SER A N 1
ATOM 3394 C CA . SER A 1 422 ? 5.352 6.768 30.666 1.00 19.13 420 SER A CA 1
ATOM 3395 C C . SER A 1 422 ? 4.160 6.204 29.908 1.00 18.44 420 SER A C 1
ATOM 3396 O O . SER A 1 422 ? 3.068 6.874 29.775 1.00 19.78 420 SER A O 1
ATOM 3399 N N . VAL A 1 423 ? 4.333 4.965 29.496 1.00 20.22 421 VAL A N 1
ATOM 3400 C CA . VAL A 1 423 ? 3.236 4.113 28.988 1.00 19.22 421 VAL A CA 1
ATOM 3401 C C . VAL A 1 423 ? 3.410 2.729 29.598 1.00 21.77 421 VAL A C 1
ATOM 3402 O O . VAL A 1 423 ? 4.547 2.348 29.920 1.00 21.00 421 VAL A O 1
ATOM 3406 N N . ALA A 1 424 ? 2.299 2.039 29.713 1.00 21.68 422 ALA A N 1
ATOM 3407 C CA . ALA A 1 424 ? 2.279 0.599 30.063 1.00 21.74 422 ALA A CA 1
ATOM 3408 C C . ALA A 1 424 ? 3.095 -0.183 29.021 1.00 23.87 422 ALA A C 1
ATOM 3409 O O . ALA A 1 424 ? 3.063 0.156 27.801 1.00 23.18 422 ALA A O 1
ATOM 3411 N N . LEU A 1 425 ? 3.874 -1.175 29.470 1.00 22.79 423 LEU A N 1
ATOM 3412 C CA . LEU A 1 425 ? 4.557 -2.122 28.543 1.00 27.34 423 LEU A CA 1
ATOM 3413 C C . LEU A 1 425 ? 3.506 -2.852 27.712 1.00 31.48 423 LEU A C 1
ATOM 3414 O O . LEU A 1 425 ? 2.558 -3.377 28.252 1.00 32.60 423 LEU A O 1
ATOM 3419 N N . PRO A 1 426 ? 3.631 -2.950 26.375 1.00 36.39 424 PRO A N 1
ATOM 3420 C CA . PRO A 1 426 ? 2.663 -3.713 25.598 1.00 36.34 424 PRO A CA 1
ATOM 3421 C C . PRO A 1 426 ? 2.727 -5.209 25.946 1.00 39.65 424 PRO A C 1
ATOM 3422 O O . PRO A 1 426 ? 3.804 -5.678 26.348 1.00 35.55 424 PRO A O 1
ATOM 3426 N N . ALA A 1 427 ? 1.594 -5.909 25.805 1.00 40.89 425 ALA A N 1
ATOM 3427 C CA . ALA A 1 427 ? 1.520 -7.390 25.897 1.00 45.40 425 ALA A CA 1
ATOM 3428 C C . ALA A 1 427 ? 2.093 -7.961 24.595 1.00 42.17 425 ALA A C 1
ATOM 3429 O O . ALA A 1 427 ? 1.375 -8.056 23.587 1.00 50.52 425 ALA A O 1
ATOM 3431 N N . ASP A 1 428 ? 3.385 -8.240 24.610 1.00 41.50 426 ASP A N 1
ATOM 3432 C CA . ASP A 1 428 ? 4.185 -8.711 23.453 1.00 39.17 426 ASP A CA 1
ATOM 3433 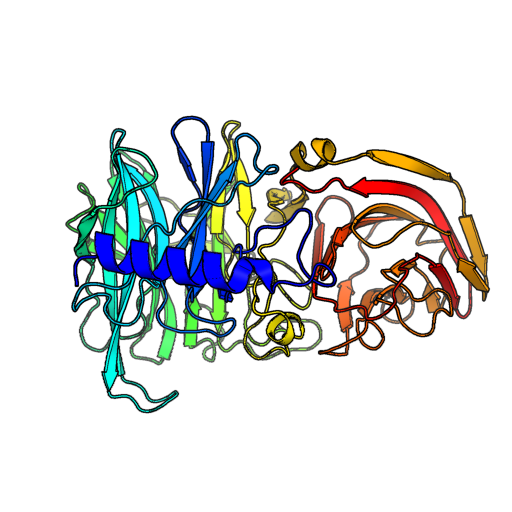C C . ASP A 1 428 ? 5.523 -9.167 24.034 1.00 39.24 426 ASP A C 1
ATOM 3434 O O . ASP A 1 428 ? 5.962 -8.490 24.969 1.00 37.32 426 ASP A O 1
ATOM 3439 N N . LYS A 1 429 ? 6.122 -10.261 23.532 1.00 39.76 427 LYS A N 1
ATOM 3440 C CA . LYS A 1 429 ? 7.502 -10.710 23.895 1.00 36.98 427 LYS A CA 1
ATOM 3441 C C . LYS A 1 429 ? 8.492 -9.574 23.641 1.00 34.04 427 LYS A C 1
ATOM 3442 O O . LYS A 1 429 ? 9.501 -9.504 24.352 1.00 32.31 427 LYS A O 1
ATOM 3448 N N . PHE A 1 430 ? 8.257 -8.757 22.615 1.00 28.90 428 PHE A N 1
ATOM 3449 C CA . PHE A 1 430 ? 9.205 -7.710 22.167 1.00 28.83 428 PHE A CA 1
ATOM 3450 C C . PHE A 1 430 ? 8.578 -6.320 22.275 1.00 27.20 428 PHE A C 1
ATOM 3451 O O . PHE A 1 430 ? 7.389 -6.108 21.992 1.00 29.93 428 PHE A O 1
ATOM 3459 N N . LEU A 1 431 ? 9.421 -5.383 22.680 1.00 24.48 429 LEU A N 1
ATOM 3460 C CA . LEU A 1 431 ? 9.089 -3.947 22.719 1.00 23.92 429 LEU A CA 1
ATOM 3461 C C . LEU A 1 431 ? 9.888 -3.305 21.593 1.00 24.00 429 LEU A C 1
ATOM 3462 O O . LEU A 1 431 ? 11.129 -3.439 21.577 1.00 24.27 429 LEU A O 1
ATOM 3467 N N . THR A 1 432 ? 9.200 -2.645 20.660 1.00 21.38 430 THR A N 1
ATOM 3468 C CA . THR A 1 432 ? 9.883 -1.887 19.608 1.00 23.24 430 THR A CA 1
ATOM 3469 C C . THR A 1 432 ? 9.711 -0.394 19.903 1.00 20.69 430 THR A C 1
ATOM 3470 O O . THR A 1 432 ? 8.569 0.043 20.132 1.00 21.70 430 THR A O 1
ATOM 3474 N N . LEU A 1 433 ? 10.825 0.324 19.988 1.00 20.77 431 LEU A N 1
ATOM 3475 C CA . LEU A 1 433 ? 10.818 1.789 20.200 1.00 20.19 431 LEU A CA 1
ATOM 3476 C C . LEU A 1 433 ? 11.314 2.396 18.888 1.00 19.35 431 LEU A C 1
ATOM 3477 O O . LEU A 1 433 ? 12.480 2.170 18.555 1.00 24.36 431 LEU A O 1
ATOM 3482 N N . HIS A 1 434 ? 10.429 3.101 18.185 1.00 21.33 432 HIS A N 1
ATOM 3483 C CA . HIS A 1 434 ? 10.746 3.884 16.960 1.00 20.92 432 HIS A CA 1
ATOM 3484 C C . HIS A 1 434 ? 10.895 5.341 17.391 1.00 19.95 432 HIS A C 1
ATOM 3485 O O . HIS A 1 434 ? 9.893 5.944 17.784 1.00 19.91 432 HIS A O 1
ATOM 3492 N N . ILE A 1 435 ? 12.126 5.823 17.418 1.00 19.66 433 ILE A N 1
ATOM 3493 C CA . ILE A 1 435 ? 12.531 7.069 18.127 1.00 19.51 433 ILE A CA 1
ATOM 3494 C C . ILE A 1 435 ? 13.072 8.078 17.114 1.00 20.10 433 ILE A C 1
ATOM 3495 O O . ILE A 1 435 ? 14.017 7.726 16.327 1.00 21.17 433 ILE A O 1
ATOM 3500 N N . PHE A 1 436 ? 12.516 9.290 17.128 1.00 19.02 434 PHE A N 1
ATOM 3501 C CA . PHE A 1 436 ? 12.972 10.420 16.281 1.00 20.23 434 PHE A CA 1
ATOM 3502 C C . PHE A 1 436 ? 13.543 11.485 17.206 1.00 19.55 434 PHE A C 1
ATOM 3503 O O . PHE A 1 436 ? 12.820 11.995 18.094 1.00 20.72 434 PHE A O 1
ATOM 3511 N N . ILE A 1 437 ? 14.836 11.757 17.038 1.00 22.58 435 ILE A N 1
ATOM 3512 C CA . ILE A 1 437 ? 15.557 12.772 17.846 1.00 22.48 435 ILE A CA 1
ATOM 3513 C C . ILE A 1 437 ? 15.807 13.959 16.922 1.00 21.05 435 ILE A C 1
ATOM 3514 O O . ILE A 1 437 ? 16.265 13.739 15.807 1.00 21.49 435 ILE A O 1
ATOM 3519 N N . ASP A 1 438 ? 15.427 15.148 17.377 1.00 20.92 436 ASP A N 1
ATOM 3520 C CA . ASP A 1 438 ? 15.779 16.413 16.686 1.00 21.97 436 ASP A CA 1
ATOM 3521 C C . ASP A 1 438 ? 16.480 17.289 17.713 1.00 21.88 436 ASP A C 1
ATOM 3522 O O . ASP A 1 438 ? 16.731 16.836 18.856 1.00 21.33 436 ASP A O 1
ATOM 3527 N N . HIS A 1 439 ? 16.827 18.519 17.346 1.00 20.54 437 HIS A N 1
ATOM 3528 C CA . HIS A 1 439 ? 17.747 19.330 18.176 1.00 21.75 437 HIS A CA 1
ATOM 3529 C C . HIS A 1 439 ? 17.134 19.596 19.549 1.00 21.98 437 HIS A C 1
ATOM 3530 O O . HIS A 1 439 ? 17.920 19.814 20.511 1.00 23.41 437 HIS A O 1
ATOM 3537 N N . SER A 1 440 ? 15.799 19.601 19.666 1.00 21.20 438 SER A N 1
ATOM 3538 C CA . SER A 1 440 ? 15.162 19.868 20.977 1.00 20.21 438 SER A CA 1
ATOM 3539 C C . SER A 1 440 ? 13.928 18.989 21.187 1.00 19.43 438 SER A C 1
ATOM 3540 O O . SER A 1 440 ? 13.015 19.446 21.876 1.00 19.46 438 SER A O 1
ATOM 3543 N N . SER A 1 441 ? 13.926 17.748 20.697 1.00 20.29 439 SER A N 1
ATOM 3544 C CA . SER A 1 441 ? 12.711 16.896 20.799 1.00 19.96 439 SER A CA 1
ATOM 3545 C C . SER A 1 441 ? 13.004 15.398 20.694 1.00 19.34 439 SER A C 1
ATOM 3546 O O . SER A 1 441 ? 13.945 14.976 19.981 1.00 17.91 439 SER A O 1
ATOM 3549 N N . VAL A 1 442 ? 12.157 14.609 21.365 1.00 18.59 440 VAL A N 1
ATOM 3550 C CA . VAL A 1 442 ? 12.125 13.134 21.228 1.00 19.75 440 VAL A CA 1
ATOM 3551 C C . VAL A 1 442 ? 10.683 12.719 21.006 1.00 17.90 440 VAL A C 1
ATOM 3552 O O . VAL A 1 442 ? 9.786 13.145 21.755 1.00 18.96 440 VAL A O 1
ATOM 3556 N N . GLU A 1 443 ? 10.476 11.971 19.942 1.00 17.51 441 GLU A N 1
ATOM 3557 C CA . GLU A 1 443 ? 9.190 11.299 19.654 1.00 19.03 441 GLU A CA 1
ATOM 3558 C C . GLU A 1 443 ? 9.411 9.791 19.606 1.00 18.79 441 GLU A C 1
ATOM 3559 O O . GLU A 1 443 ? 10.303 9.340 18.889 1.00 19.87 441 GLU A O 1
ATOM 3565 N N . VAL A 1 444 ? 8.637 9.063 20.406 1.00 19.50 442 VAL A N 1
ATOM 3566 C CA . VAL A 1 444 ? 8.686 7.574 20.507 1.00 19.30 442 VAL A CA 1
ATOM 3567 C C . VAL A 1 444 ? 7.346 7.013 20.060 1.00 19.31 442 VAL A C 1
ATOM 3568 O O . VAL A 1 444 ? 6.322 7.356 20.654 1.00 19.19 442 VAL A O 1
ATOM 3572 N N . PHE A 1 445 ? 7.407 6.102 19.097 1.00 20.12 443 PHE A N 1
ATOM 3573 C CA . PHE A 1 445 ? 6.301 5.248 18.617 1.00 20.18 443 PHE A CA 1
ATOM 3574 C C . PHE A 1 445 ? 6.538 3.828 19.146 1.00 21.48 443 PHE A C 1
ATOM 3575 O O . PHE A 1 445 ? 7.560 3.268 18.835 1.00 20.95 443 PHE A O 1
ATOM 3583 N N . VAL A 1 446 ? 5.630 3.349 19.984 1.00 21.72 444 VAL A N 1
ATOM 3584 C CA . VAL A 1 446 ? 5.706 2.019 20.652 1.00 22.68 444 VAL A CA 1
ATOM 3585 C C . VAL A 1 446 ? 5.029 0.966 19.776 1.00 23.86 444 VAL A C 1
ATOM 3586 O O . VAL A 1 446 ? 3.853 1.125 19.416 1.00 24.09 444 VAL A O 1
ATOM 3590 N N . ASN A 1 447 ? 5.775 -0.097 19.466 1.00 24.90 445 ASN A N 1
ATOM 3591 C CA . ASN A 1 447 ? 5.271 -1.304 18.767 1.00 25.78 445 ASN A CA 1
ATOM 3592 C C . ASN A 1 447 ? 4.568 -0.887 17.467 1.00 25.23 445 ASN A C 1
ATOM 3593 O O . ASN A 1 447 ? 5.220 -0.247 16.650 1.00 23.87 445 ASN A O 1
ATOM 3598 N N . GLU A 1 448 ? 3.318 -1.294 17.239 1.00 27.41 446 GLU A N 1
ATOM 3599 C CA . GLU A 1 448 ? 2.710 -1.090 15.890 1.00 29.51 446 GLU A CA 1
ATOM 3600 C C . GLU A 1 448 ? 2.023 0.280 15.854 1.00 26.62 446 GLU A C 1
ATOM 3601 O O . GLU A 1 448 ? 1.187 0.456 15.011 1.00 27.86 446 GLU A O 1
ATOM 3607 N N . GLY A 1 449 ? 2.286 1.179 16.807 1.00 25.76 447 GLY A N 1
ATOM 3608 C CA . GLY A 1 449 ? 1.514 2.426 16.964 1.00 25.63 447 GLY A CA 1
ATOM 3609 C C . GLY A 1 449 ? 0.546 2.394 18.132 1.00 23.83 447 GLY A C 1
ATOM 3610 O O . GLY A 1 449 ? -0.310 3.287 18.245 1.00 23.11 447 GLY A O 1
ATOM 3611 N N . GLN A 1 450 ? 0.705 1.445 19.062 1.00 25.08 448 GLN A N 1
ATOM 3612 C CA . GLN A 1 450 ? -0.200 1.330 20.230 1.00 24.55 448 GLN A CA 1
ATOM 3613 C C . GLN A 1 450 ? -0.139 2.558 21.132 1.00 23.19 448 GLN A C 1
ATOM 3614 O O . GLN A 1 450 ? -1.166 2.873 21.783 1.00 22.86 448 GLN A O 1
ATOM 3620 N N . ALA A 1 451 ? 1.025 3.196 21.210 1.00 24.00 449 ALA A N 1
ATOM 3621 C CA . ALA A 1 451 ? 1.255 4.367 22.084 1.00 22.14 449 ALA A CA 1
ATOM 3622 C C . ALA A 1 451 ? 2.395 5.224 21.522 1.00 21.25 449 ALA A C 1
ATOM 3623 O O . ALA A 1 451 ? 3.293 4.690 20.835 1.00 21.43 449 ALA A O 1
ATOM 3625 N N . THR A 1 452 ? 2.354 6.521 21.813 1.00 21.54 450 THR A N 1
ATOM 3626 C CA . THR A 1 452 ? 3.424 7.468 21.483 1.00 19.27 450 THR A CA 1
ATOM 3627 C C . THR A 1 452 ? 3.771 8.307 22.719 1.00 18.54 450 THR A C 1
ATOM 3628 O O . THR A 1 452 ? 2.869 8.583 23.551 1.00 20.78 450 THR A O 1
ATOM 3632 N N . LEU A 1 453 ? 5.021 8.715 22.815 1.00 18.42 451 LEU A N 1
ATOM 3633 C CA . LEU A 1 453 ? 5.528 9.649 23.844 1.00 19.25 451 LEU A CA 1
ATOM 3634 C C . LEU A 1 453 ? 6.299 10.759 23.135 1.00 19.65 451 LEU A C 1
ATOM 3635 O O . LEU A 1 453 ? 7.247 10.428 22.425 1.00 20.32 451 LEU A O 1
ATOM 3640 N N . THR A 1 454 ? 5.914 12.008 23.368 1.00 17.80 452 THR A N 1
ATOM 3641 C CA . THR A 1 454 ? 6.550 13.179 22.710 1.00 17.68 452 THR A CA 1
ATOM 3642 C C . THR A 1 454 ? 6.947 14.172 23.785 1.00 17.74 452 THR A C 1
ATOM 3643 O O . THR A 1 454 ? 6.070 14.608 24.521 1.00 17.75 452 THR A O 1
ATOM 3647 N N . SER A 1 455 ? 8.233 14.447 23.896 1.00 18.11 453 SER A N 1
ATOM 3648 C CA . SER A 1 455 ? 8.786 15.410 24.878 1.00 19.17 453 SER A CA 1
ATOM 3649 C C . SER A 1 455 ? 9.836 16.301 24.232 1.00 19.44 453 SER A C 1
ATOM 3650 O O . SER A 1 455 ? 10.660 15.798 23.473 1.00 18.89 453 SER A O 1
ATOM 3653 N N . ARG A 1 456 ? 9.812 17.582 24.599 1.00 19.35 454 ARG A N 1
ATOM 3654 C CA . ARG A 1 456 ? 10.916 18.528 24.327 1.00 19.36 454 ARG A CA 1
ATOM 3655 C C . ARG A 1 456 ? 12.059 18.283 25.297 1.00 18.47 454 ARG A C 1
ATOM 3656 O O . ARG A 1 456 ? 11.821 18.019 26.496 1.00 19.29 454 ARG A O 1
ATOM 3664 N N . ILE A 1 457 ? 13.290 18.387 24.778 1.00 20.56 455 ILE A N 1
ATOM 3665 C CA . ILE A 1 457 ? 14.540 18.333 25.575 1.00 20.35 455 ILE A CA 1
ATOM 3666 C C . ILE A 1 457 ? 15.447 19.461 25.092 1.00 20.04 455 ILE A C 1
ATOM 3667 O O . ILE A 1 457 ? 15.323 19.858 23.917 1.00 20.94 455 ILE A O 1
ATOM 3672 N N . TYR A 1 458 ? 16.344 19.941 25.945 1.00 21.14 456 TYR A N 1
ATOM 3673 C CA . TYR A 1 458 ? 17.197 21.111 25.641 1.00 22.59 456 TYR A CA 1
ATOM 3674 C C . TYR A 1 458 ? 18.618 20.766 26.054 1.00 22.61 456 TYR A C 1
ATOM 3675 O O . TYR A 1 458 ? 19.108 21.302 27.035 1.00 23.73 456 TYR A O 1
ATOM 3684 N N . PRO A 1 459 ? 19.302 19.831 25.339 1.00 22.71 457 PRO A N 1
ATOM 3685 C CA . PRO A 1 459 ? 20.667 19.447 25.692 1.00 24.05 457 PRO A CA 1
ATOM 3686 C C . PRO A 1 459 ? 21.639 20.629 25.571 1.00 24.85 457 PRO A C 1
ATOM 3687 O O . PRO A 1 459 ? 21.537 21.408 24.604 1.00 26.12 457 PRO A O 1
ATOM 3691 N N . THR A 1 460 ? 22.606 20.698 26.477 1.00 29.70 458 THR A N 1
ATOM 3692 C CA . THR A 1 460 ? 23.630 21.771 26.500 1.00 31.14 458 THR A CA 1
ATOM 3693 C C . THR A 1 460 ? 24.989 21.237 26.038 1.00 33.97 458 THR A C 1
ATOM 3694 O O . THR A 1 460 ? 25.890 22.060 25.884 1.00 38.15 458 THR A O 1
ATOM 3698 N N . SER A 1 461 ? 25.146 19.923 25.817 1.00 35.78 459 SER A N 1
ATOM 3699 C CA . SER A 1 461 ? 26.438 19.303 25.410 1.00 37.96 459 SER A CA 1
ATOM 3700 C C . SER A 1 461 ? 26.775 19.705 23.966 1.00 37.23 459 SER A C 1
ATOM 3701 O O . SER A 1 461 ? 25.854 19.773 23.123 1.00 37.27 459 SER A O 1
ATOM 3704 N N . GLU A 1 462 ? 28.055 19.952 23.687 1.00 38.89 460 GLU A N 1
ATOM 3705 C CA . GLU A 1 462 ? 28.540 20.353 22.338 1.00 44.01 460 GLU A CA 1
ATOM 3706 C C . GLU A 1 462 ? 28.417 19.148 21.389 1.00 40.97 460 GLU A C 1
ATOM 3707 O O . GLU A 1 462 ? 28.105 19.352 20.208 1.00 38.67 460 GLU A O 1
ATOM 3713 N N . LYS A 1 463 ? 28.688 17.934 21.893 1.00 40.84 461 LYS A N 1
ATOM 3714 C CA . LYS A 1 463 ? 28.507 16.642 21.178 1.00 38.44 461 LYS A CA 1
ATOM 3715 C C . LYS A 1 463 ? 27.439 15.839 21.917 1.00 31.91 461 LYS A C 1
ATOM 3716 O O . LYS A 1 463 ? 27.390 15.939 23.151 1.00 32.46 461 LYS A O 1
ATOM 3722 N N . ARG A 1 464 ? 26.582 15.154 21.157 1.00 28.81 462 ARG A N 1
ATOM 3723 C CA . ARG A 1 464 ? 25.449 14.342 21.667 1.00 27.16 462 ARG A CA 1
ATOM 3724 C C . ARG A 1 464 ? 25.600 12.906 21.155 1.00 25.27 462 ARG A C 1
ATOM 3725 O O . ARG A 1 464 ? 25.667 12.670 19.952 1.00 25.47 462 ARG A O 1
ATOM 3733 N N . THR A 1 465 ? 25.650 11.952 22.074 1.00 25.77 463 THR A N 1
ATOM 3734 C CA . THR A 1 465 ? 25.803 10.522 21.745 1.00 25.77 463 THR A CA 1
ATOM 3735 C C . THR A 1 465 ? 24.602 9.748 22.313 1.00 24.79 463 THR A C 1
ATOM 3736 O O . THR A 1 465 ? 23.646 10.385 22.832 1.00 24.91 463 THR A O 1
ATOM 3740 N N . LEU A 1 466 ? 24.643 8.435 22.140 1.00 26.05 464 LEU A N 1
ATOM 3741 C CA . LEU A 1 466 ? 23.672 7.471 22.699 1.00 24.78 464 LEU A CA 1
ATOM 3742 C C . LEU A 1 466 ? 24.403 6.467 23.579 1.00 26.16 464 LEU A C 1
ATOM 3743 O O . LEU A 1 466 ? 25.463 5.968 23.148 1.00 27.92 464 LEU A O 1
ATOM 3748 N N . PHE A 1 467 ? 23.808 6.124 24.712 1.00 24.05 465 PHE A N 1
ATOM 3749 C CA . PHE A 1 467 ? 24.257 4.982 25.545 1.00 24.04 465 PHE A CA 1
ATOM 3750 C C . PHE A 1 467 ? 23.132 3.954 25.673 1.00 23.61 465 PHE A C 1
ATOM 3751 O O . PHE A 1 467 ? 21.953 4.315 25.767 1.00 23.67 465 PHE A O 1
ATOM 3759 N N . LEU A 1 468 ? 23.499 2.669 25.748 1.00 22.96 466 LEU A N 1
ATOM 3760 C CA . LEU A 1 468 ? 22.606 1.635 26.327 1.00 22.15 466 LEU A CA 1
ATOM 3761 C C . LEU A 1 468 ? 22.998 1.487 27.801 1.00 22.49 466 LEU A C 1
ATOM 3762 O O . LEU A 1 468 ? 24.107 1.870 28.168 1.00 24.36 466 LEU A O 1
ATOM 3767 N N . PHE A 1 469 ? 22.043 1.115 28.646 1.00 23.21 467 PHE A N 1
ATOM 3768 C CA . PHE A 1 469 ? 22.299 0.858 30.086 1.00 22.19 467 PHE A CA 1
ATOM 3769 C C . PHE A 1 469 ? 21.356 -0.237 30.584 1.00 23.88 467 PHE A C 1
ATOM 3770 O O . PHE A 1 469 ? 20.218 -0.369 30.129 1.00 25.97 467 PHE A O 1
ATOM 3778 N N . ALA A 1 470 ? 21.873 -1.041 31.533 1.00 24.78 468 ALA A N 1
ATOM 3779 C CA . ALA A 1 470 ? 21.121 -2.034 32.316 1.00 23.91 468 ALA A CA 1
ATOM 3780 C C . ALA A 1 470 ? 21.564 -1.861 33.772 1.00 23.91 468 ALA A C 1
ATOM 3781 O O . ALA A 1 470 ? 22.793 -1.873 34.040 1.00 23.26 468 ALA A O 1
ATOM 3783 N N . GLU A 1 471 ? 20.598 -1.642 34.649 1.00 23.46 469 GLU A N 1
ATOM 3784 C CA . GLU A 1 471 ? 20.785 -1.532 36.118 1.00 25.07 469 GLU A CA 1
ATOM 3785 C C . GLU A 1 471 ? 20.073 -2.681 36.839 1.00 22.89 469 GLU A C 1
ATOM 3786 O O . GLU A 1 471 ? 18.878 -2.902 36.586 1.00 22.16 469 GLU A O 1
ATOM 3792 N N . ASN A 1 472 ? 20.796 -3.404 37.708 1.00 24.14 470 ASN A N 1
ATOM 3793 C CA . ASN A 1 472 ? 20.237 -4.505 38.534 1.00 23.29 470 ASN A CA 1
ATOM 3794 C C . ASN A 1 472 ? 19.561 -5.516 37.609 1.00 22.38 470 ASN A C 1
ATOM 3795 O O . ASN A 1 472 ? 18.370 -5.813 37.787 1.00 22.00 470 ASN A O 1
ATOM 3800 N N . GLY A 1 473 ? 20.321 -6.027 36.641 1.00 25.25 471 GLY A N 1
ATOM 3801 C CA . GLY A 1 473 ? 19.928 -7.152 35.783 1.00 24.90 471 GLY A CA 1
ATOM 3802 C C . GLY A 1 473 ? 20.304 -6.875 34.342 1.00 23.02 471 GLY A C 1
ATOM 3803 O O . GLY A 1 473 ? 21.190 -6.082 34.111 1.00 20.81 471 GLY A O 1
ATOM 3804 N N . ALA A 1 474 ? 19.598 -7.509 33.420 1.00 23.56 472 ALA A N 1
ATOM 3805 C CA . ALA A 1 474 ? 20.003 -7.651 32.010 1.00 24.16 472 ALA A CA 1
ATOM 3806 C C . ALA A 1 474 ? 19.129 -6.786 31.107 1.00 21.88 472 ALA A C 1
ATOM 3807 O O . ALA A 1 474 ? 17.924 -6.581 31.386 1.00 23.56 472 ALA A O 1
ATOM 3809 N N . LEU A 1 475 ? 19.760 -6.357 30.022 1.00 22.93 473 LEU A N 1
ATOM 3810 C CA . LEU A 1 475 ? 19.113 -5.791 28.816 1.00 22.44 473 LEU A CA 1
ATOM 3811 C C . LEU A 1 475 ? 19.481 -6.695 27.648 1.00 21.84 473 LEU A C 1
ATOM 3812 O O . LEU A 1 475 ? 20.676 -6.950 27.455 1.00 22.95 473 LEU A O 1
ATOM 3817 N N . ARG A 1 476 ? 18.482 -7.034 26.853 1.00 21.59 474 ARG A N 1
ATOM 3818 C CA . ARG A 1 476 ? 18.636 -7.785 25.588 1.00 24.25 474 ARG A CA 1
ATOM 3819 C C . ARG A 1 476 ? 18.042 -6.899 24.495 1.00 21.71 474 ARG A C 1
ATOM 3820 O O . ARG A 1 476 ? 16.798 -6.838 24.386 1.00 23.10 474 ARG A O 1
ATOM 3828 N N . VAL A 1 477 ? 18.920 -6.301 23.701 1.00 21.94 475 VAL A N 1
ATOM 3829 C CA . VAL A 1 477 ? 18.508 -5.577 22.460 1.00 22.18 475 VAL A CA 1
ATOM 3830 C C . VAL A 1 477 ? 18.624 -6.552 21.281 1.00 23.00 475 VAL A C 1
ATOM 3831 O O . VAL A 1 477 ? 19.760 -6.920 20.961 1.00 25.18 475 VAL A O 1
ATOM 3835 N N . GLU A 1 478 ? 17.509 -6.985 20.707 1.00 24.78 476 GLU A N 1
ATOM 3836 C CA . GLU A 1 478 ? 17.562 -7.924 19.562 1.00 28.78 476 GLU A CA 1
ATOM 3837 C C . GLU A 1 478 ? 18.121 -7.185 18.335 1.00 28.06 476 GLU A C 1
ATOM 3838 O O . GLU A 1 478 ? 18.931 -7.749 17.577 1.00 27.85 476 GLU A O 1
ATOM 3844 N N . GLN A 1 479 ? 17.733 -5.929 18.129 1.00 28.55 477 GLN A N 1
ATOM 3845 C CA . GLN A 1 479 ? 18.218 -5.179 16.943 1.00 29.50 477 GLN A CA 1
ATOM 3846 C C . GLN A 1 479 ? 18.114 -3.690 17.232 1.00 28.89 477 GLN A C 1
ATOM 3847 O O . GLN A 1 479 ? 17.148 -3.299 17.904 1.00 27.38 477 GLN A O 1
ATOM 3853 N N . LEU A 1 480 ? 19.136 -2.960 16.793 1.00 30.08 478 LEU A N 1
ATOM 3854 C CA . LEU A 1 480 ? 19.183 -1.489 16.789 1.00 29.86 478 LEU A CA 1
ATOM 3855 C C . LEU A 1 480 ? 19.481 -1.024 15.365 1.00 29.27 478 LEU A C 1
ATOM 3856 O O . LEU A 1 480 ? 20.550 -1.349 14.848 1.00 31.96 478 LEU A O 1
ATOM 3861 N N . ASP A 1 481 ? 18.549 -0.282 14.776 1.00 26.81 479 ASP A N 1
ATOM 3862 C CA . ASP A 1 481 ? 18.742 0.444 13.494 1.00 27.11 479 ASP A CA 1
ATOM 3863 C C . ASP A 1 481 ? 18.842 1.933 13.792 1.00 27.50 479 ASP A C 1
ATOM 3864 O O . ASP A 1 481 ? 18.016 2.442 14.592 1.00 28.67 479 ASP A O 1
ATOM 3869 N N . TYR A 1 482 ? 19.832 2.590 13.195 1.00 27.07 480 TYR A N 1
ATOM 3870 C CA . TYR A 1 482 ? 20.113 4.032 13.367 1.00 25.12 480 TYR A CA 1
ATOM 3871 C C . TYR A 1 482 ? 20.233 4.671 11.991 1.00 26.68 480 TYR A C 1
ATOM 3872 O O . TYR A 1 482 ? 20.872 4.086 11.113 1.00 27.91 480 TYR A O 1
ATOM 3881 N N . TRP A 1 483 ? 19.625 5.833 11.810 1.00 26.88 481 TRP A N 1
ATOM 3882 C CA . TRP A 1 483 ? 19.896 6.675 10.626 1.00 28.48 481 TRP A CA 1
ATOM 3883 C C . TRP A 1 483 ? 20.172 8.083 11.084 1.00 27.88 481 TRP A C 1
ATOM 3884 O O . TRP A 1 483 ? 19.331 8.621 11.831 1.00 26.88 481 TRP A O 1
ATOM 3895 N N . GLN A 1 484 ? 21.186 8.709 10.503 1.00 29.00 482 GLN A N 1
ATOM 3896 C CA . GLN A 1 484 ? 21.258 10.191 10.535 1.00 29.31 482 GLN A CA 1
ATOM 3897 C C . GLN A 1 484 ? 20.074 10.731 9.739 1.00 26.10 482 GLN A C 1
ATOM 3898 O O . GLN A 1 484 ? 19.618 10.074 8.796 1.00 25.17 482 GLN A O 1
ATOM 3904 N N . ILE A 1 485 ? 19.534 11.867 10.173 1.00 24.37 483 ILE A N 1
ATOM 3905 C CA . ILE A 1 485 ? 18.358 12.478 9.497 1.00 24.77 483 ILE A CA 1
ATOM 3906 C C . ILE A 1 485 ? 18.772 13.841 8.939 1.00 25.75 483 ILE A C 1
ATOM 3907 O O . ILE A 1 485 ? 19.381 14.647 9.682 1.00 24.34 483 ILE A O 1
ATOM 3912 N N . LYS A 1 486 ? 18.508 14.034 7.645 1.00 26.47 484 LYS A N 1
ATOM 3913 C CA . LYS A 1 486 ? 18.922 15.232 6.901 1.00 27.55 484 LYS A CA 1
ATOM 3914 C C . LYS A 1 486 ? 18.037 16.411 7.321 1.00 25.47 484 LYS A C 1
ATOM 3915 O O . LYS A 1 486 ? 16.891 16.202 7.777 1.00 27.48 484 LYS A O 1
ATOM 3921 N N . ASN A 1 487 ? 18.595 17.617 7.236 1.00 26.63 485 ASN A N 1
ATOM 3922 C CA A ASN A 1 487 ? 17.784 18.861 7.350 0.50 26.22 485 ASN A CA 1
ATOM 3923 C CA B ASN A 1 487 ? 17.854 18.897 7.282 0.50 27.90 485 ASN A CA 1
ATOM 3924 C C . ASN A 1 487 ? 16.742 18.837 6.225 1.00 25.49 485 ASN A C 1
ATOM 3925 O O . ASN A 1 487 ? 17.081 18.630 5.054 1.00 26.21 485 ASN A O 1
ATOM 3934 N N . MET A 1 488 ? 15.485 19.065 6.590 1.00 24.51 486 MET A N 1
ATOM 3935 C CA . MET A 1 488 ? 14.367 19.039 5.615 1.00 23.54 486 MET A CA 1
ATOM 3936 C C . MET A 1 488 ? 14.438 20.231 4.656 1.00 24.88 486 MET A C 1
ATOM 3937 O O . MET A 1 488 ? 13.759 20.185 3.625 1.00 24.48 486 MET A O 1
ATOM 3942 N N . ARG A 1 489 ? 15.154 21.282 5.040 1.00 25.15 487 ARG A N 1
ATOM 3943 C CA . ARG A 1 489 ? 15.106 22.571 4.306 1.00 26.39 487 ARG A CA 1
ATOM 3944 C C . ARG A 1 489 ? 16.243 22.637 3.284 1.00 32.38 487 ARG A C 1
ATOM 3945 O O . ARG A 1 489 ? 16.244 23.617 2.483 1.00 30.21 487 ARG A O 1
ATOM 3953 N N . GLY A 1 490 ? 17.176 21.678 3.350 1.00 32.49 488 GLY A N 1
ATOM 3954 C CA . GLY A 1 490 ? 18.380 21.601 2.501 1.00 34.53 488 GLY A CA 1
ATOM 3955 C C . GLY A 1 490 ? 19.643 21.745 3.324 1.00 39.03 488 GLY A C 1
ATOM 3956 O O . GLY A 1 490 ? 19.618 21.905 4.563 1.00 41.31 488 GLY A O 1
#

Secondary structure (DSSP, 8-state):
--HHHHHHHHHHHHHHHHTT--TTTS-SSS---SSEEEEEEEEEEEETTEEEEEEEEE-SSSS--SBEEEEEEESSSSS-EE----B---SGGGTTBEEEEEEEEETTEEEEEEEEEEEEE--GGG-EEEEEEEEEEESSSS--EEEEEEE-PPTT---EEEEEEEE-SSSEEEEEEEE-TTS-EEEEEEEESSSSS-EEEEEEEE-S-TT--EEEEEEEEEETTEEEEEEEEESPPPBTTBS-SSS--EEEEEE--TTS--EEEEEEEES--SS--EEEEEEE-TT--EEEEEESS-TT---GGGGGTEE--BPPPEEEEE-TTS-EEEEE-GGGGGGEEEEEEEEEEEEEEEEEE-----SSEEEEEEEETTT---SEEEEEEEE-TTSSS-EEEEEETTTTEEEEE-TTSSSS---EEEEEPPSSSEEEEEEEEETTEEEEEETTTTEEEEEE-----SS-EEEEEEEEEEEEEEEEEEEEE--TT-

Organism: Frischella perrara (NCBI:txid1267021)

InterPro domains:
  IPR001362 Glycoside hydrolase, family 32 [SM00640] (28-447)
  IPR006232 Sucrose-6-phosphate hydrolase [TIGR01322] (19-457)
  IPR013148 Glycosyl hydrolase family 32, N-terminal [PF00251] (28-330)
  IPR013189 Glycosyl hydrolase family 32, C-terminal [PF08244] (333-482)
  IPR013320 Concanavalin A-like lectin/glucanase domain superfamily [SSF49899] (330-485)
  IPR023296 Glycosyl hydrolase, five-bladed beta-propeller domain superfamily [G3DSA:2.115.10.20] (1-346)
  IPR023296 Glycosyl hydrolase, five-bladed beta-propeller domain superfamily [SSF75005] (20-331)
  IPR051214 Glycosyl Hydrolase 32 Enzymes [PTHR43101] (16-486)

B-factor: mean 28.03, std 8.51, range [16.52, 81.74]

Radius of gyration: 22.4 Å; Cα contacts (8 Å, |Δi|>4): 1437; chains: 1; bounding box: 60×61×45 Å

Foldseek 3Di:
DDFVVVLVVLQVLLVVLLVLFDQLFDWLWFDFRSFAEWFWWAAFECAPQKTKIWTFTDRNFADHFQTFIWIWIDNQLTLTDGAGTAGGQDDQQAVGYQAHWHWDQPPRKIKTKFWRKHFPADDPVPTAIFTFIWMWTDPPVHYIGTPGGQGGDDPQWGQWTHWDWDADPLKIKIWTWTQDNLQFIFIWIWIGNRSRYIGTQDRQDTAPPRQFRMWHQWDWADAPQKIKIWTKTARDDDDVQPPPENIFIWMFIAHDDPPDHGGTPGHTDGQAQAHFWGNKDWYQDPVGFIKIKTKRHGPPFDFVSSVSGHGTTIDAIWTWHQDPSGDTQIGHDPSQCVQFDDKDKDFKDKDWQDKFWPFDFQAWKKKKWKWQPVQQQFQWWFKFGQAAPVRQATFDFTQRNVQQWTWTFRQRHDDTDGGITIDHNDPDSMWIWTWTGHSFKIWTQIDRRNHIYIHTGRHPHPTTTMMTGGHRHMIITRMMMMTGGGRSND

Solvent-accessible surface area: 19422 Å² total; per-residue (Å²): 92,62,27,164,91,50,23,54,100,0,37,127,9,13,95,114,50,30,77,92,31,102,70,81,0,31,2,1,6,4,4,1,5,82,0,2,9,0,7,11,4,0,0,3,18,59,29,119,112,64,10,8,0,0,4,6,4,12,0,54,57,30,96,112,14,122,0,4,0,3,3,3,14,3,107,37,0,2,52,6,112,41,45,59,8,0,0,0,12,26,79,111,28,0,128,50,0,0,26,9,1,0,6,11,72,51,151,57,35,0,1,0,0,0,0,0,16,12,49,99,133,130,39,62,155,166,17,67,27,62,4,3,0,0,2,0,22,5,166,84,9,47,123,9,112,39,79,15,61,13,8,90,32,64,175,64,9,58,53,0,24,10,1,22,3,42,117,36,96,118,24,21,10,0,0,0,0,0,26,33,127,99,93,32,1,11,0,18,0,12,43,4,123,69,1,90,139,34,119,93,60,35,64,8,7,138,36,110,46,101,98,2,78,2,0,21,15,2,4,4,4,65,22,78,130,18,31,0,0,0,0,0,0,17,26,22,168,38,98,53,100,97,50,111,17,126,29,2,7,0,7,2,0,0,59,20,118,51,84,45,64,13,78,76,74,38,106,22,24,17,4,8,57,2,6,3,7,0,1,2,14,0,6,84,2,129,97,133,54,26,0,0,0,0,0,0,4,5,63,114,30,77,22,15,1,51,65,0,73,1,2,2,1,0,3,2,6,1,17,5,96,41,24,126,100,40,83,5,36,8,31,22,3,78,46,8,112,64,3,56,32,129,100,93,129,40,90,58,14,102,18,68,105,40,114,71,57,14,151,19,71,0,50,38,0,4,0,46,0,67,1,19,26,97,86,0,93,0,73,114,0,0,0,7,0,0,0,12,84,97,38,166,29,6,0,45,0,21,0,26,46,138,43,118,33,0,7,0,25,16,45,136,3,31,72,32,64,104,25,100,43,7,8,64,36,26,116,67,146,61,0,36,0,33,0,3,0,0,16,2,2,0,0,0,3,0,22,104,1,84,16,2,0,0,0,6,2,10,2,83,20,182,158,12,16,0,18,0,17,2,64,101,22,31,1,53,0,57,53,0,14,5,20,68,5,119,61,4,70,109